Protein AF-G7I9X3-F1 (afdb_monomer_lite)

Structure (mmCIF, N/CA/C/O backbone):
data_AF-G7I9X3-F1
#
_entry.id   AF-G7I9X3-F1
#
loop_
_atom_site.group_PDB
_atom_site.id
_atom_site.type_symbol
_atom_site.label_atom_id
_atom_site.label_alt_id
_atom_site.label_comp_id
_atom_site.label_asym_id
_atom_site.label_entity_id
_atom_site.label_seq_id
_atom_site.pdbx_PDB_ins_code
_atom_site.Cartn_x
_atom_site.Cartn_y
_atom_site.Cartn_z
_atom_site.occupancy
_atom_site.B_iso_or_equiv
_atom_site.auth_seq_id
_atom_site.auth_comp_id
_atom_site.auth_asym_id
_atom_site.auth_atom_id
_atom_site.pdbx_PDB_model_num
ATOM 1 N N . MET A 1 1 ? -37.819 35.494 32.586 1.00 38.44 1 MET A N 1
ATOM 2 C CA . MET A 1 1 ? -37.750 34.117 33.119 1.00 38.44 1 MET A CA 1
ATOM 3 C C . MET A 1 1 ? -38.638 33.221 32.264 1.00 38.44 1 MET A C 1
ATOM 5 O O . MET A 1 1 ? -39.838 33.287 32.458 1.00 38.44 1 MET A O 1
ATOM 9 N N . ALA A 1 2 ? -38.077 32.504 31.278 1.00 37.94 2 ALA A N 1
ATOM 10 C CA . ALA A 1 2 ? -38.672 31.330 30.601 1.00 37.94 2 ALA A CA 1
ATOM 11 C C . ALA A 1 2 ? -37.838 30.959 29.353 1.00 37.94 2 ALA A C 1
ATOM 13 O O . ALA A 1 2 ? -38.223 31.275 28.230 1.00 37.94 2 ALA A O 1
ATOM 14 N N . ARG A 1 3 ? -36.657 30.352 29.545 1.00 30.72 3 ARG A N 1
ATOM 15 C CA . ARG A 1 3 ? -35.944 29.573 28.508 1.00 30.72 3 ARG A CA 1
ATOM 16 C C . ARG A 1 3 ? -34.744 28.839 29.122 1.00 30.72 3 ARG A C 1
ATOM 18 O O . ARG A 1 3 ? -33.614 29.143 28.789 1.00 30.72 3 ARG A O 1
ATOM 25 N N . ASN A 1 4 ? -34.974 27.956 30.094 1.00 36.84 4 ASN A N 1
ATOM 26 C CA . ASN A 1 4 ? -33.909 27.089 30.632 1.00 36.84 4 ASN A CA 1
ATOM 27 C C . ASN A 1 4 ? -34.433 25.759 31.214 1.00 36.84 4 ASN A C 1
ATOM 29 O O . ASN A 1 4 ? -33.789 25.149 32.056 1.00 36.84 4 ASN A O 1
ATOM 33 N N . GLU A 1 5 ? -35.579 25.276 30.734 1.00 39.88 5 GLU A N 1
ATOM 34 C CA . GLU A 1 5 ? -36.108 23.948 31.067 1.00 39.88 5 GLU A CA 1
ATOM 35 C C . GLU A 1 5 ? -36.276 23.160 29.767 1.00 39.88 5 GLU A C 1
ATOM 37 O O . GLU A 1 5 ? -37.321 23.258 29.139 1.00 39.88 5 GLU A O 1
ATOM 42 N N . LEU A 1 6 ? -35.212 22.487 29.303 1.00 41.34 6 LEU A N 1
ATOM 43 C CA . LEU A 1 6 ? -35.237 21.369 28.331 1.00 41.34 6 LEU A CA 1
ATOM 44 C C . LEU A 1 6 ? -33.823 20.776 28.093 1.00 41.34 6 LEU A C 1
ATOM 46 O O . LEU A 1 6 ? -33.492 20.342 26.994 1.00 41.34 6 LEU A O 1
ATOM 50 N N . LEU A 1 7 ? -32.958 20.729 29.114 1.00 46.31 7 LEU A N 1
ATOM 51 C CA . LEU A 1 7 ? -31.809 19.815 29.089 1.00 46.31 7 LEU A CA 1
ATOM 52 C C . LEU A 1 7 ? -32.304 18.472 29.631 1.00 46.31 7 LEU A C 1
ATOM 54 O O . LEU A 1 7 ? -32.357 18.256 30.841 1.00 46.31 7 LEU A O 1
ATOM 58 N N . GLY A 1 8 ? -32.775 17.612 28.724 1.00 50.50 8 GLY A N 1
ATOM 59 C CA . GLY A 1 8 ? -33.150 16.238 29.050 1.00 50.50 8 GLY A CA 1
ATOM 60 C C . GLY A 1 8 ? -31.989 15.512 29.732 1.00 50.50 8 GLY A C 1
ATOM 61 O O . GLY A 1 8 ? -30.826 15.756 29.411 1.00 50.50 8 GLY A O 1
ATOM 62 N N . LYS A 1 9 ? -32.302 14.643 30.700 1.00 56.16 9 LYS A N 1
ATOM 63 C CA . LYS A 1 9 ? -31.301 13.803 31.374 1.00 56.16 9 LYS A CA 1
ATOM 64 C C . LYS A 1 9 ? -30.442 13.068 30.328 1.00 56.16 9 LYS A C 1
ATOM 66 O O . LYS A 1 9 ? -31.007 12.612 29.328 1.00 56.16 9 LYS A O 1
ATOM 71 N N . PRO A 1 10 ? -29.120 12.926 30.548 1.00 66.31 10 PRO A N 1
ATOM 72 C CA . PRO A 1 10 ? -28.270 12.151 29.652 1.00 66.31 10 PRO A CA 1
ATOM 73 C C . PRO A 1 10 ? -28.850 10.743 29.507 1.00 66.31 10 PRO A C 1
ATOM 75 O O . PRO A 1 10 ? -29.119 10.062 30.498 1.00 66.31 10 PRO A O 1
ATOM 78 N N . THR A 1 11 ? -29.124 10.352 28.263 1.00 83.94 11 THR A N 1
ATOM 79 C CA . THR A 1 11 ? -29.666 9.030 27.946 1.00 83.94 11 THR A CA 1
ATOM 80 C C . THR A 1 11 ? -28.491 8.081 27.788 1.00 83.94 11 THR A C 1
ATOM 82 O O . THR A 1 11 ? -27.597 8.339 26.986 1.00 83.94 11 THR A O 1
ATOM 85 N N . TYR A 1 12 ? -28.464 7.006 28.564 1.00 85.06 12 TYR A N 1
ATOM 86 C CA . TYR A 1 12 ? -27.398 6.016 28.493 1.00 85.06 12 TYR A CA 1
ATOM 87 C C . TYR A 1 12 ? -27.897 4.765 27.769 1.00 85.06 12 TYR A C 1
ATOM 89 O O . TYR A 1 12 ? -29.013 4.305 28.010 1.00 85.06 12 TYR A O 1
ATOM 97 N N . ILE A 1 13 ? -27.087 4.252 26.847 1.00 87.62 13 ILE A N 1
ATOM 98 C CA . ILE A 1 13 ? -27.397 3.104 25.993 1.00 87.62 13 ILE A CA 1
ATOM 99 C C . ILE A 1 13 ? -26.287 2.060 26.181 1.00 87.62 13 ILE A C 1
ATOM 101 O O . ILE A 1 13 ? -25.114 2.416 26.307 1.00 87.62 13 ILE A O 1
ATOM 105 N N . SER A 1 14 ? -26.637 0.775 26.254 1.00 86.06 14 SER A N 1
ATOM 106 C CA . SER A 1 14 ? -25.653 -0.313 26.339 1.00 86.06 14 SER A CA 1
ATOM 107 C C . SER A 1 14 ? -25.051 -0.628 24.965 1.00 86.06 14 SER A C 1
ATOM 109 O O . SER A 1 14 ? -25.651 -0.335 23.928 1.00 86.06 14 SER A O 1
ATOM 111 N N . LEU A 1 15 ? -23.884 -1.278 24.931 1.00 84.81 15 LEU A N 1
ATOM 112 C CA . LEU A 1 15 ? -23.253 -1.683 23.668 1.00 84.81 15 LEU A CA 1
ATOM 113 C C . LEU A 1 15 ? -24.152 -2.623 22.841 1.00 84.81 15 LEU A C 1
ATOM 115 O O . LEU A 1 15 ? -24.242 -2.478 21.626 1.00 84.81 15 LEU A O 1
ATOM 119 N N . GLN A 1 16 ? -24.885 -3.529 23.495 1.00 85.06 16 GLN A N 1
ATOM 120 C CA . GLN A 1 16 ? -25.834 -4.433 22.827 1.00 85.06 16 GLN A CA 1
ATOM 121 C C . GLN A 1 16 ? -26.980 -3.686 22.136 1.00 85.06 16 GLN A C 1
ATOM 123 O O . GLN A 1 16 ? -27.476 -4.119 21.098 1.00 85.06 16 GLN A O 1
ATOM 128 N N . GLU A 1 17 ? -27.421 -2.568 22.711 1.00 86.19 17 GLU A N 1
ATOM 129 C CA . GLU A 1 17 ? -28.448 -1.734 22.094 1.00 86.19 17 GLU A CA 1
ATOM 130 C C . GLU A 1 17 ? -27.863 -0.902 20.945 1.00 86.19 17 GLU A C 1
ATOM 132 O O . GLU A 1 17 ? -28.502 -0.765 19.903 1.00 86.19 17 GLU A O 1
ATOM 137 N N . LEU A 1 18 ? -26.615 -0.431 21.070 1.00 87.06 18 LEU A N 1
ATOM 138 C CA . LEU A 1 18 ? -25.911 0.236 19.972 1.00 87.06 18 LEU A CA 1
ATOM 139 C C . LEU A 1 18 ? -25.741 -0.692 18.756 1.00 87.06 18 LEU A C 1
ATOM 141 O O . LEU A 1 18 ? -26.007 -0.260 17.636 1.00 87.06 18 LEU A O 1
ATOM 145 N N . GLN A 1 19 ? -25.403 -1.967 18.970 1.00 87.81 19 GLN A N 1
ATOM 146 C CA . GLN A 1 19 ? -25.228 -2.979 17.915 1.00 87.81 19 GLN A CA 1
ATOM 147 C C . GLN A 1 19 ? -26.480 -3.216 17.057 1.00 87.81 19 GLN A C 1
ATOM 149 O O . GLN A 1 19 ? -26.372 -3.650 15.912 1.00 87.81 19 GLN A O 1
ATOM 154 N N . LYS A 1 20 ? -27.681 -2.904 17.564 1.00 87.62 20 LYS A N 1
ATOM 155 C CA . LYS A 1 20 ? -28.925 -2.994 16.778 1.00 87.62 20 LYS A CA 1
ATOM 156 C C . LYS A 1 20 ? -29.033 -1.899 15.715 1.00 87.62 20 LYS A C 1
ATOM 158 O O . LYS A 1 20 ? -29.874 -1.988 14.820 1.00 87.62 20 LYS A O 1
ATOM 163 N N . HIS A 1 21 ? -28.217 -0.852 15.809 1.00 84.94 21 HIS A N 1
ATOM 164 C CA . HIS A 1 21 ? -28.217 0.260 14.872 1.00 84.94 21 HIS A CA 1
ATOM 165 C C . HIS A 1 21 ? -27.156 0.084 13.786 1.00 84.94 21 HIS A C 1
ATOM 167 O O . HIS A 1 21 ? -25.971 -0.040 14.059 1.00 84.94 21 HIS A O 1
ATOM 173 N N . ASN A 1 22 ? -27.570 0.214 12.527 1.00 84.25 22 ASN A N 1
ATOM 174 C CA . ASN A 1 22 ? -26.697 0.099 11.355 1.00 84.25 22 ASN A CA 1
ATOM 175 C C . ASN A 1 22 ? -26.159 1.445 10.826 1.00 84.25 22 ASN A C 1
ATOM 177 O O . ASN A 1 22 ? -25.561 1.485 9.753 1.00 84.25 22 ASN A O 1
ATOM 181 N N . LYS A 1 23 ? -26.399 2.556 11.539 1.00 85.25 23 LYS A N 1
ATOM 182 C CA . LYS A 1 23 ? -25.950 3.915 11.153 1.00 85.25 23 LYS A CA 1
ATOM 183 C C . LYS A 1 23 ? -25.557 4.811 12.333 1.00 85.25 23 LYS A C 1
ATOM 185 O O . LYS A 1 23 ? -25.449 6.030 12.186 1.00 85.25 23 LYS A O 1
ATOM 190 N N . ARG A 1 24 ? -25.383 4.223 13.517 1.00 90.88 24 ARG A N 1
ATOM 191 C CA . ARG A 1 24 ? -24.910 4.926 14.713 1.00 90.88 24 ARG A CA 1
ATOM 192 C C . ARG A 1 24 ? -23.555 4.377 15.107 1.00 90.88 24 ARG A C 1
ATOM 194 O O . ARG A 1 24 ? -23.338 3.179 14.988 1.00 90.88 24 ARG A O 1
ATOM 201 N N . VAL A 1 25 ? -22.676 5.247 15.573 1.00 92.25 25 VAL A N 1
ATOM 202 C CA . VAL A 1 25 ? -21.337 4.884 16.049 1.00 92.25 25 VAL A CA 1
ATOM 203 C C . VAL A 1 25 ? -21.076 5.578 17.377 1.00 92.25 25 VAL A C 1
ATOM 205 O O . VAL A 1 25 ? -21.605 6.669 17.612 1.00 92.25 25 VAL A O 1
ATOM 208 N N . ALA A 1 26 ? -20.288 4.952 18.245 1.00 91.75 26 ALA A N 1
ATOM 209 C CA . ALA A 1 26 ? -19.790 5.586 19.458 1.00 91.75 26 ALA A CA 1
ATOM 210 C C . ALA A 1 26 ? -18.346 6.064 19.255 1.00 91.75 26 ALA A C 1
ATOM 212 O O . ALA A 1 26 ? -17.548 5.346 18.667 1.00 91.75 26 ALA A O 1
ATOM 213 N N . ILE A 1 27 ? -18.041 7.288 19.688 1.00 91.12 27 ILE A N 1
ATOM 214 C CA . ILE A 1 27 ? -16.684 7.857 19.710 1.00 91.12 27 ILE A CA 1
ATOM 215 C C . ILE A 1 27 ? -16.516 8.549 21.062 1.00 91.12 27 ILE A C 1
ATOM 217 O O . ILE A 1 27 ? -17.358 9.372 21.438 1.00 91.12 27 ILE A O 1
ATOM 221 N N . ASP A 1 28 ? -15.468 8.208 21.801 1.00 88.25 28 ASP A N 1
ATOM 222 C CA . ASP A 1 28 ? -15.206 8.636 23.177 1.00 88.25 28 ASP A CA 1
ATOM 223 C C . ASP A 1 28 ? -16.430 8.422 24.086 1.00 88.25 28 ASP A C 1
ATOM 225 O O . ASP A 1 28 ? -16.834 9.294 24.863 1.00 88.25 28 ASP A O 1
ATOM 229 N N . GLY A 1 29 ? -17.114 7.284 23.906 1.00 87.69 29 GLY A N 1
ATOM 230 C CA . GLY A 1 29 ? -18.332 6.936 24.645 1.00 87.69 29 GLY A CA 1
ATOM 231 C C . GLY A 1 29 ? -19.570 7.791 24.323 1.00 87.69 29 GLY A C 1
ATOM 232 O O . GLY A 1 29 ? -20.619 7.604 24.941 1.00 87.69 29 GLY A O 1
ATOM 233 N N . LYS A 1 30 ? -19.503 8.717 23.359 1.00 91.44 30 LYS A N 1
ATOM 234 C CA . LYS A 1 30 ? -20.650 9.504 22.869 1.00 91.44 30 LYS A CA 1
ATOM 235 C C . LYS A 1 30 ? -21.233 8.870 21.615 1.00 91.44 30 LYS A C 1
ATOM 237 O O . LYS A 1 30 ? -20.484 8.468 20.734 1.00 91.44 30 LYS A O 1
ATOM 242 N N . ILE A 1 31 ? -22.560 8.834 21.495 1.00 92.38 31 ILE A N 1
ATOM 243 C CA . ILE A 1 31 ? -23.239 8.207 20.351 1.00 92.38 31 ILE A CA 1
ATOM 244 C C . ILE A 1 31 ? -23.609 9.252 19.296 1.00 92.38 31 ILE A C 1
ATOM 246 O O . ILE A 1 31 ? -24.320 10.227 19.577 1.00 92.38 31 ILE A O 1
ATOM 250 N N . TYR A 1 32 ? -23.190 8.997 18.058 1.00 92.75 32 TYR A N 1
ATOM 251 C CA . TYR A 1 32 ? -23.408 9.858 16.900 1.00 92.75 32 TYR A CA 1
ATOM 252 C C . TYR A 1 32 ? -24.260 9.163 15.834 1.00 92.75 32 TYR A C 1
ATOM 254 O O . TYR A 1 32 ? -24.067 7.983 15.540 1.00 92.75 32 TYR A O 1
ATOM 262 N N . ASP A 1 33 ? -25.191 9.905 15.232 1.00 92.25 33 ASP A N 1
ATOM 263 C CA . ASP A 1 33 ? -25.971 9.462 14.072 1.00 92.25 33 ASP A CA 1
ATOM 264 C C . ASP A 1 33 ? -25.362 10.030 12.786 1.00 92.25 33 ASP A C 1
ATOM 266 O O . ASP A 1 33 ? -25.472 11.221 12.480 1.00 92.25 33 ASP A O 1
ATOM 270 N N . VAL A 1 34 ? -24.724 9.151 12.013 1.00 90.12 34 VAL A N 1
ATOM 271 C CA . VAL A 1 34 ? -24.021 9.509 10.774 1.00 90.12 34 VAL A CA 1
ATOM 272 C C . VAL A 1 34 ? -24.873 9.276 9.523 1.00 90.12 34 VAL A C 1
ATOM 274 O O . VAL A 1 34 ? -24.393 9.483 8.409 1.00 90.12 34 VAL A O 1
ATOM 277 N N . SER A 1 35 ? -26.160 8.927 9.663 1.00 87.19 35 SER A N 1
ATOM 278 C CA . SER A 1 35 ? -27.040 8.534 8.548 1.00 87.19 35 SER A CA 1
ATOM 279 C C . SER A 1 35 ? -27.105 9.558 7.413 1.00 87.19 35 SER A C 1
ATOM 281 O O . SER A 1 35 ? -27.123 9.194 6.238 1.00 87.19 35 SER A O 1
ATOM 283 N N . LYS A 1 36 ? -27.153 10.853 7.750 1.00 86.62 36 LYS A N 1
ATOM 284 C CA . LYS A 1 36 ? -27.218 11.948 6.764 1.00 86.62 36 LYS A CA 1
ATOM 285 C C . LYS A 1 36 ? -25.846 12.291 6.176 1.00 86.62 36 LYS A C 1
ATOM 287 O O . LYS A 1 36 ? -25.761 12.823 5.067 1.00 86.62 36 LYS A O 1
ATOM 292 N N . TRP A 1 37 ? -24.780 12.001 6.920 1.00 87.50 37 TRP A N 1
ATOM 293 C CA . TRP A 1 37 ? -23.407 12.321 6.542 1.00 87.50 37 TRP A CA 1
ATOM 294 C C . TRP A 1 37 ? -22.739 11.216 5.726 1.00 87.50 37 TRP A C 1
ATOM 296 O O . TRP A 1 37 ? -21.843 11.520 4.949 1.00 87.50 37 TRP A O 1
ATOM 306 N N . ALA A 1 38 ? -23.205 9.969 5.821 1.00 84.94 38 ALA A N 1
ATOM 307 C CA . ALA A 1 38 ? -22.534 8.820 5.217 1.00 84.94 38 ALA A CA 1
ATOM 308 C C . ALA A 1 38 ? -22.288 8.966 3.700 1.00 84.94 38 ALA A C 1
ATOM 310 O O . ALA A 1 38 ? -21.194 8.691 3.216 1.00 84.94 38 ALA A O 1
ATOM 311 N N . ASN A 1 39 ? -23.246 9.546 2.970 1.00 81.62 39 ASN A N 1
ATOM 312 C CA . ASN A 1 39 ? -23.132 9.832 1.531 1.00 81.62 39 ASN A CA 1
ATOM 313 C C . ASN A 1 39 ? -22.202 11.006 1.166 1.00 81.62 39 ASN A C 1
ATOM 315 O O . ASN A 1 39 ? -21.929 11.240 -0.011 1.00 81.62 39 ASN A O 1
ATOM 319 N N . HIS A 1 40 ? -21.772 11.782 2.157 1.00 82.56 40 HIS A N 1
ATOM 320 C CA . HIS A 1 40 ? -20.926 12.968 2.010 1.00 82.56 40 HIS A CA 1
ATOM 321 C C . HIS A 1 40 ? -19.571 12.804 2.710 1.00 82.56 40 HIS A C 1
ATOM 323 O O . HIS A 1 40 ? -18.733 13.705 2.642 1.00 82.56 40 HIS A O 1
ATOM 329 N N . HIS A 1 41 ? -19.357 11.674 3.386 1.00 85.00 41 HIS A N 1
ATOM 330 C CA . HIS A 1 41 ? -18.120 11.381 4.082 1.00 85.00 41 HIS A CA 1
ATOM 331 C C . HIS A 1 41 ? -16.966 11.251 3.068 1.00 85.00 41 HIS A C 1
ATOM 333 O O . HIS A 1 41 ? -17.096 10.482 2.113 1.00 85.00 41 HIS A O 1
ATOM 339 N N . PRO A 1 42 ? -15.833 11.961 3.249 1.00 77.75 42 PRO A N 1
ATOM 340 C CA . PRO A 1 42 ? -14.721 11.934 2.292 1.00 77.75 42 PRO A CA 1
ATOM 341 C C . PRO A 1 42 ? -14.136 10.537 2.044 1.00 77.75 42 PRO A C 1
ATOM 343 O O . PRO A 1 42 ? -13.743 10.232 0.926 1.00 77.75 42 PRO A O 1
ATOM 346 N N . GLY A 1 43 ? -14.127 9.670 3.062 1.00 74.69 43 GLY A N 1
ATOM 347 C CA . GLY A 1 43 ? -13.704 8.266 2.945 1.00 74.69 43 GLY A CA 1
ATOM 348 C C . GLY A 1 43 ? -14.764 7.317 2.362 1.00 74.69 43 GLY A C 1
ATOM 349 O O . GLY A 1 43 ? -14.542 6.111 2.314 1.00 74.69 43 GLY A O 1
ATOM 350 N N . GLY A 1 44 ? -15.923 7.837 1.945 1.00 79.75 44 GLY A N 1
ATOM 351 C CA . GLY A 1 44 ? -17.061 7.057 1.461 1.00 79.75 44 GLY A CA 1
ATOM 352 C C . GLY A 1 44 ? -17.974 6.522 2.569 1.00 79.75 44 GLY A C 1
ATOM 353 O O . GLY A 1 44 ? -17.730 6.723 3.757 1.00 79.75 44 GLY A O 1
ATOM 354 N N . GLU A 1 45 ? -19.046 5.843 2.151 1.00 84.81 45 GLU A N 1
ATOM 355 C CA . GLU A 1 45 ? -20.078 5.288 3.043 1.00 84.81 45 GLU A CA 1
ATOM 356 C C . GLU A 1 45 ? -19.615 4.004 3.751 1.00 84.81 45 GLU A C 1
ATOM 358 O O . GLU A 1 45 ? -19.989 3.746 4.894 1.00 84.81 45 GLU A O 1
ATOM 363 N N . PHE A 1 46 ? -18.771 3.213 3.076 1.00 86.44 46 PHE A N 1
ATOM 364 C CA . PHE A 1 46 ? -18.357 1.884 3.526 1.00 86.44 46 PHE A CA 1
ATOM 365 C C . PHE A 1 46 ? -17.742 1.886 4.934 1.00 86.44 46 PHE A C 1
ATOM 367 O O . PHE A 1 46 ? -18.200 1.087 5.747 1.00 86.44 46 PHE A O 1
ATOM 374 N N . PRO A 1 47 ? -16.810 2.794 5.299 1.00 85.44 47 PRO A N 1
ATOM 375 C CA . PRO A 1 47 ? -16.237 2.772 6.642 1.00 85.44 47 PRO A CA 1
ATOM 376 C C . PRO A 1 47 ? -17.239 2.994 7.771 1.00 85.44 47 PRO A C 1
ATOM 378 O O . PRO A 1 47 ? -17.121 2.400 8.839 1.00 85.44 47 PRO A O 1
ATOM 381 N N . LEU A 1 48 ? -18.261 3.809 7.513 1.00 86.88 48 LEU A N 1
ATOM 382 C CA . LEU A 1 48 ? -19.290 4.129 8.495 1.00 86.88 48 LEU A CA 1
ATOM 383 C C . LEU A 1 48 ? -20.293 2.989 8.666 1.00 86.88 48 LEU A C 1
ATOM 385 O O . LEU A 1 48 ? -20.760 2.762 9.776 1.00 86.88 48 LEU A O 1
ATOM 389 N N . ILE A 1 49 ? -20.623 2.277 7.584 1.00 86.12 49 ILE A N 1
ATOM 390 C CA . ILE A 1 49 ? -21.527 1.121 7.638 1.00 86.12 49 ILE A CA 1
ATOM 391 C C . ILE A 1 49 ? -20.819 -0.084 8.258 1.00 86.12 49 ILE A C 1
ATOM 393 O O . ILE A 1 49 ? -21.391 -0.755 9.113 1.00 86.12 49 ILE A O 1
ATOM 397 N N . SER A 1 50 ? -19.576 -0.353 7.854 1.00 87.81 50 SER A N 1
ATOM 398 C CA . SER A 1 50 ? -18.832 -1.540 8.287 1.00 87.81 50 SER A CA 1
ATOM 399 C C . SER A 1 50 ? -18.534 -1.545 9.786 1.00 87.81 50 SER A C 1
ATOM 401 O O . SER A 1 50 ? -18.480 -2.619 10.375 1.00 87.81 50 SER A O 1
ATOM 403 N N . LEU A 1 51 ? -18.409 -0.377 10.424 1.00 89.44 51 LEU A N 1
ATOM 404 C CA . LEU A 1 51 ? -18.258 -0.251 11.880 1.00 89.44 51 LEU A CA 1
ATOM 405 C C . LEU A 1 51 ? -19.515 0.287 12.586 1.00 89.44 51 LEU A C 1
ATOM 407 O O . LEU A 1 51 ? -19.462 0.673 13.755 1.00 89.44 51 LEU A O 1
ATOM 411 N N . ALA A 1 52 ? -20.658 0.333 11.899 1.00 90.44 52 ALA A N 1
ATOM 412 C CA . ALA A 1 52 ? -21.892 0.769 12.531 1.00 90.44 52 ALA A CA 1
ATOM 413 C C . ALA A 1 52 ? -22.269 -0.147 13.703 1.00 90.44 52 ALA A C 1
ATOM 415 O O . ALA A 1 52 ? -22.100 -1.365 13.648 1.00 90.44 52 ALA A O 1
ATOM 416 N N . GLY A 1 53 ? -22.797 0.462 14.760 1.00 89.38 53 GLY A N 1
ATOM 417 C CA . GLY A 1 53 ? -23.194 -0.221 15.982 1.00 89.38 53 GLY A CA 1
ATOM 418 C C . GLY A 1 53 ? -22.043 -0.488 16.955 1.00 89.38 53 GLY A C 1
ATOM 419 O O . GLY A 1 53 ? -22.244 -1.203 17.934 1.00 89.38 53 GLY A O 1
ATOM 420 N N . GLN A 1 54 ? -20.856 0.077 16.708 1.00 91.25 54 GLN A N 1
ATOM 421 C CA . GLN A 1 54 ? -19.646 -0.166 17.498 1.00 91.25 54 GLN A CA 1
ATOM 422 C C . GLN A 1 54 ? -19.051 1.125 18.088 1.00 91.25 54 GLN A C 1
ATOM 424 O O . GLN A 1 54 ? -19.429 2.240 17.711 1.00 91.25 54 GLN A O 1
ATOM 429 N N . GLU A 1 55 ? -18.122 0.958 19.031 1.00 89.88 55 GLU A N 1
ATOM 430 C CA . GLU A 1 55 ? -17.272 2.014 19.599 1.00 89.88 55 GLU A CA 1
ATOM 431 C C . GLU A 1 55 ? -16.016 2.143 18.733 1.00 89.88 55 GLU A C 1
ATOM 433 O O . GLU A 1 55 ? -15.216 1.220 18.693 1.00 89.88 55 GLU A O 1
ATOM 438 N N . VAL A 1 56 ? -15.877 3.223 17.969 1.00 90.75 56 VAL A N 1
ATOM 439 C CA . VAL A 1 56 ? -14.912 3.336 16.862 1.00 90.75 56 VAL A CA 1
ATOM 440 C C . VAL A 1 56 ? -13.832 4.383 17.119 1.00 90.75 56 VAL A C 1
ATOM 442 O O . VAL A 1 56 ? -13.280 4.934 16.167 1.00 90.75 56 VAL A O 1
ATOM 445 N N . THR A 1 57 ? -13.535 4.685 18.384 1.00 89.38 57 THR A N 1
ATOM 446 C CA . THR A 1 57 ? -12.603 5.764 18.748 1.00 89.38 57 THR A CA 1
ATOM 447 C C . THR A 1 57 ? -11.232 5.593 18.105 1.00 89.38 57 THR A C 1
ATOM 449 O O . THR A 1 57 ? -10.707 6.544 17.534 1.00 89.38 57 THR A O 1
ATOM 452 N N . GLU A 1 58 ? -10.679 4.379 18.106 1.00 86.62 58 GLU A N 1
ATOM 453 C CA . GLU A 1 58 ? -9.362 4.109 17.513 1.00 86.62 58 GLU A CA 1
ATOM 454 C C . GLU A 1 58 ? -9.329 4.389 16.012 1.00 86.62 58 GLU A C 1
ATOM 456 O O . GLU A 1 58 ? -8.487 5.145 15.532 1.00 86.62 58 GLU A O 1
ATOM 461 N N . ALA A 1 59 ? -10.293 3.835 15.273 1.00 88.44 59 ALA A N 1
ATOM 462 C CA . ALA A 1 59 ? -10.416 4.087 13.846 1.00 88.44 59 ALA A CA 1
ATOM 463 C C . ALA A 1 59 ? -10.660 5.584 13.580 1.00 88.44 59 ALA A C 1
ATOM 465 O O . ALA A 1 59 ? -10.120 6.151 12.632 1.00 88.44 59 ALA A O 1
ATOM 466 N N . PHE A 1 60 ? -11.437 6.270 14.424 1.00 90.06 60 PHE A N 1
ATOM 467 C CA . PHE A 1 60 ? -11.636 7.708 14.284 1.00 90.06 60 PHE A CA 1
ATOM 468 C C . PHE A 1 60 ? -10.315 8.478 14.419 1.00 90.06 60 PHE A C 1
ATOM 470 O O . PHE A 1 60 ? -10.004 9.266 13.525 1.00 90.06 60 PHE A O 1
ATOM 477 N N . LEU A 1 61 ? -9.531 8.206 15.468 1.00 87.19 61 LEU A N 1
ATOM 478 C CA . LEU A 1 61 ? -8.222 8.821 15.714 1.00 87.19 61 LEU A CA 1
ATOM 479 C C . LEU A 1 61 ? -7.219 8.534 14.589 1.00 87.19 61 LEU A C 1
ATOM 481 O O . LEU A 1 61 ? -6.508 9.439 14.160 1.00 87.19 61 LEU A O 1
ATOM 485 N N . ALA A 1 62 ? -7.197 7.305 14.069 1.00 84.50 62 ALA A N 1
ATOM 486 C CA . ALA A 1 62 ? -6.270 6.903 13.015 1.00 84.50 62 ALA A CA 1
ATOM 487 C C . ALA A 1 62 ? -6.513 7.634 11.682 1.00 84.50 62 ALA A C 1
ATOM 489 O O . ALA A 1 62 ? -5.562 7.995 10.989 1.00 84.50 62 ALA A O 1
ATOM 490 N N . PHE A 1 63 ? -7.781 7.858 11.318 1.00 85.06 63 PHE A N 1
ATOM 491 C CA . PHE A 1 63 ? -8.152 8.417 10.012 1.00 85.06 63 PHE A CA 1
ATOM 492 C C . PHE A 1 63 ? -8.421 9.927 10.015 1.00 85.06 63 PHE A C 1
ATOM 494 O O . PHE A 1 63 ? -8.474 10.529 8.938 1.00 85.06 63 PHE A O 1
ATOM 501 N N . HIS A 1 64 ? -8.644 10.555 11.175 1.00 87.31 64 HIS A N 1
ATOM 502 C CA . HIS A 1 64 ? -9.120 11.937 11.232 1.00 87.31 64 HIS A CA 1
ATOM 503 C C . HIS A 1 64 ? -8.151 12.884 11.944 1.00 87.31 64 HIS A C 1
ATOM 505 O O . HIS A 1 64 ? -7.659 12.582 13.027 1.00 87.31 64 HIS A O 1
ATOM 511 N N . PRO A 1 65 ? -7.941 14.100 11.402 1.00 82.44 65 PRO A N 1
ATOM 512 C CA . PRO A 1 65 ? -7.212 15.132 12.122 1.00 82.44 65 PRO A CA 1
ATOM 513 C C . PRO A 1 65 ? -8.022 15.627 13.336 1.00 82.44 65 PRO A C 1
ATOM 515 O O . PRO A 1 65 ? -9.258 15.601 13.299 1.00 82.44 65 PRO A O 1
ATOM 518 N N . PRO A 1 66 ? -7.372 16.227 14.354 1.00 81.94 66 PRO A N 1
ATOM 519 C CA . PRO A 1 66 ? -8.057 16.758 15.539 1.00 81.94 66 PRO A CA 1
ATOM 520 C C . PRO A 1 66 ? -9.178 17.762 15.221 1.00 81.94 66 PRO A C 1
ATOM 522 O O . PRO A 1 66 ? -10.171 17.867 15.936 1.00 81.94 66 PRO A O 1
ATOM 525 N N . THR A 1 67 ? -9.076 18.482 14.101 1.00 83.88 67 THR A N 1
ATOM 526 C CA . THR A 1 67 ? -10.105 19.429 13.644 1.00 83.88 67 THR A CA 1
ATOM 527 C C . THR A 1 67 ? -11.439 18.763 13.289 1.00 83.88 67 THR A C 1
ATOM 529 O O . THR A 1 67 ? -12.469 19.445 13.280 1.00 83.88 67 THR A O 1
ATOM 532 N N . ALA A 1 68 ? -11.461 17.450 13.036 1.00 87.69 68 ALA A N 1
ATOM 533 C CA . ALA A 1 68 ? -12.678 16.693 12.755 1.00 87.69 68 ALA A CA 1
ATOM 534 C C . ALA A 1 68 ? -13.628 16.634 13.964 1.00 87.69 68 ALA A C 1
ATOM 536 O O . ALA A 1 68 ? -14.848 16.660 13.771 1.00 87.69 68 ALA A O 1
ATOM 537 N N . TYR A 1 69 ? -13.100 16.672 15.195 1.00 89.19 69 TYR A N 1
ATOM 538 C CA . TYR A 1 69 ? -13.898 16.710 16.427 1.00 89.19 69 TYR A CA 1
ATOM 539 C C . TYR A 1 69 ? -14.877 17.889 16.464 1.00 89.19 69 TYR A C 1
ATOM 541 O O . TYR A 1 69 ? -16.003 17.754 16.945 1.00 89.19 69 TYR A O 1
ATOM 549 N N . ASN A 1 70 ? -14.513 19.025 15.862 1.00 89.25 70 ASN A N 1
ATOM 550 C CA . ASN A 1 70 ? -15.382 20.203 15.796 1.00 89.25 70 ASN A CA 1
ATOM 551 C C . ASN A 1 70 ? -16.695 19.931 15.044 1.00 89.25 70 ASN A C 1
ATOM 553 O O . ASN A 1 70 ? -17.705 20.587 15.302 1.00 89.25 70 ASN A O 1
ATOM 557 N N . ARG A 1 71 ? -16.698 18.964 14.116 1.00 87.00 71 ARG A N 1
ATOM 558 C CA . ARG A 1 71 ? -17.881 18.590 13.328 1.00 87.00 71 ARG A CA 1
ATOM 559 C C . ARG A 1 71 ? -18.699 17.477 13.985 1.00 87.00 71 ARG A C 1
ATOM 561 O O . ARG A 1 71 ? -19.874 17.342 13.661 1.00 87.00 71 ARG A O 1
ATOM 568 N N . LEU A 1 72 ? -18.135 16.717 14.927 1.00 89.06 72 LEU A N 1
ATOM 569 C CA . LEU A 1 72 ? -18.846 15.619 15.596 1.00 89.06 72 LEU A CA 1
ATOM 570 C C . LEU A 1 72 ? -20.075 16.104 16.368 1.00 89.06 72 LEU A C 1
ATOM 572 O O . LEU A 1 72 ? -21.120 15.457 16.335 1.00 89.06 72 LEU A O 1
ATOM 576 N N . ASN A 1 73 ? -19.995 17.290 16.977 1.00 86.69 73 ASN A N 1
ATOM 577 C CA . ASN A 1 73 ? -21.099 17.866 17.749 1.00 86.69 73 ASN A CA 1
ATOM 578 C C . ASN A 1 73 ? -22.403 17.995 16.942 1.00 86.69 73 ASN A C 1
ATOM 580 O O . ASN A 1 73 ? -23.479 17.899 17.525 1.00 86.69 73 ASN A O 1
ATOM 584 N N . THR A 1 74 ? -22.346 18.159 15.612 1.00 88.50 74 THR A N 1
ATOM 585 C CA . THR A 1 74 ? -23.569 18.247 14.790 1.00 88.50 74 THR A CA 1
ATOM 586 C C . THR A 1 74 ? -24.303 16.918 14.622 1.00 88.50 74 THR A C 1
ATOM 588 O O . THR A 1 74 ? -25.468 16.915 14.233 1.00 88.50 74 THR A O 1
ATOM 591 N N . PHE A 1 75 ? -23.634 15.799 14.905 1.00 90.94 75 PHE A N 1
ATOM 592 C CA . PHE A 1 75 ? -24.175 14.443 14.770 1.00 90.94 75 PHE A CA 1
ATOM 593 C C . PHE A 1 75 ? -24.510 13.802 16.117 1.00 90.94 75 PHE A C 1
ATOM 595 O O . PHE A 1 75 ? -24.972 12.662 16.160 1.00 90.94 75 PHE A O 1
ATOM 602 N N . PHE A 1 76 ? -24.252 14.505 17.220 1.00 91.00 76 PHE A N 1
ATOM 603 C CA . PHE A 1 76 ? -24.435 13.965 18.555 1.00 91.00 76 PHE A CA 1
ATOM 604 C C . PHE A 1 76 ? -25.919 13.746 18.862 1.00 91.00 76 PHE A C 1
ATOM 606 O O . PHE A 1 76 ? -26.749 14.637 18.688 1.00 91.00 76 PHE A O 1
ATOM 613 N N . THR A 1 77 ? -26.252 12.551 19.342 1.00 88.00 77 THR A N 1
ATOM 614 C CA . THR A 1 77 ? -27.642 12.149 19.613 1.00 88.00 77 THR A CA 1
ATOM 615 C C . THR A 1 77 ? -28.143 12.562 20.999 1.00 88.00 77 THR A C 1
ATOM 617 O O . THR A 1 77 ? -29.316 12.362 21.303 1.00 88.00 77 THR A O 1
ATOM 620 N N . GLY A 1 78 ? -27.272 13.101 21.861 1.00 86.56 78 GLY A N 1
ATOM 621 C CA . GLY A 1 78 ? -27.581 13.316 23.280 1.00 86.56 78 GLY A CA 1
ATOM 622 C C . GLY A 1 78 ? -27.424 12.062 24.147 1.00 86.56 78 GLY A C 1
ATOM 623 O O . GLY A 1 78 ? -27.732 12.113 25.338 1.00 86.56 78 GLY A O 1
ATOM 624 N N . SER A 1 79 ? -26.963 10.947 23.563 1.00 89.62 79 SER A N 1
ATOM 625 C CA . SER A 1 79 ? -26.824 9.658 24.246 1.00 89.62 79 SER A CA 1
ATOM 626 C C . SER A 1 79 ? -25.363 9.253 24.463 1.00 89.62 79 SER A C 1
ATOM 628 O O . SER A 1 79 ? -24.499 9.540 23.631 1.00 89.62 79 SER A O 1
ATOM 630 N N . TYR A 1 80 ? -25.108 8.554 25.566 1.00 90.12 80 TYR A N 1
ATOM 631 C CA . TYR A 1 80 ? -23.792 8.069 25.986 1.00 90.12 80 TYR A CA 1
ATOM 632 C C . TYR A 1 80 ? -23.795 6.548 26.143 1.00 90.12 80 TYR A C 1
ATOM 634 O O . TYR A 1 80 ? -24.836 5.945 26.404 1.00 90.12 80 TYR A O 1
ATOM 642 N N . LEU A 1 81 ? -22.631 5.924 25.999 1.00 88.38 81 LEU A N 1
ATOM 643 C CA . LEU A 1 81 ? -22.448 4.498 26.239 1.00 88.38 81 LEU A CA 1
ATOM 644 C C . LEU A 1 81 ? -22.354 4.226 27.754 1.00 88.38 81 LEU A C 1
ATOM 646 O O . LEU A 1 81 ? -21.631 4.936 28.450 1.00 88.38 81 LEU A O 1
ATOM 650 N N . CYS A 1 82 ? -23.072 3.220 28.266 1.00 80.50 82 CYS A N 1
ATOM 651 C CA . CYS A 1 82 ? -23.012 2.837 29.691 1.00 80.50 82 CYS A CA 1
ATOM 652 C C . CYS A 1 82 ? -21.686 2.153 30.060 1.00 80.50 82 CYS A C 1
ATOM 654 O O . CYS A 1 82 ? -21.121 2.429 31.112 1.00 80.50 82 CYS A O 1
ATOM 656 N N . ASP A 1 83 ? -21.204 1.271 29.178 1.00 67.56 83 ASP A N 1
ATOM 657 C CA . ASP A 1 83 ? -20.202 0.246 29.491 1.00 67.56 83 ASP A CA 1
ATOM 658 C C . ASP A 1 83 ? -18.991 0.351 28.551 1.00 67.56 83 ASP A C 1
ATOM 660 O O . ASP A 1 83 ? -18.756 -0.523 27.716 1.00 67.56 83 ASP A O 1
ATOM 664 N N . CYS A 1 84 ? -18.227 1.442 28.634 1.00 63.22 84 CYS A N 1
ATOM 665 C CA . CYS A 1 84 ? -16.998 1.572 27.846 1.00 63.22 84 CYS A CA 1
ATOM 666 C C . CYS A 1 84 ? -15.807 0.985 28.618 1.00 63.22 84 CYS A C 1
ATOM 668 O O . CYS A 1 84 ? -15.036 1.711 29.245 1.00 63.22 84 CYS A O 1
ATOM 670 N N . ALA A 1 85 ? -15.675 -0.343 28.621 1.00 65.62 85 ALA A N 1
ATOM 671 C CA . ALA A 1 85 ? -14.430 -0.981 29.035 1.00 65.62 85 ALA A CA 1
ATOM 672 C C . ALA A 1 85 ? -13.427 -0.870 27.875 1.00 65.62 85 ALA A C 1
ATOM 674 O O . ALA A 1 85 ? -13.515 -1.605 26.892 1.00 65.62 85 ALA A O 1
ATOM 675 N N . VAL A 1 86 ? -12.514 0.096 27.970 1.00 71.25 86 VAL A N 1
ATOM 676 C CA . VAL A 1 86 ? -11.405 0.260 27.019 1.00 71.25 86 VAL A CA 1
ATOM 677 C C . VAL A 1 86 ? -10.368 -0.823 27.312 1.00 71.25 86 VAL A C 1
ATOM 679 O O . VAL A 1 86 ? -9.955 -0.963 28.467 1.00 71.25 86 VAL A O 1
ATOM 682 N N . SER A 1 87 ? -9.972 -1.589 26.290 1.00 79.19 87 SER A N 1
ATOM 683 C CA . SER A 1 87 ? -8.940 -2.622 26.437 1.00 79.19 87 SER A CA 1
ATOM 684 C C . SER A 1 87 ? -7.593 -1.993 26.817 1.00 79.19 87 SER A C 1
ATOM 686 O O . SER A 1 87 ? -7.366 -0.804 26.574 1.00 79.19 87 SER A O 1
ATOM 688 N N . ASP A 1 88 ? -6.692 -2.769 27.418 1.00 83.06 88 ASP A N 1
ATOM 689 C CA . ASP A 1 88 ? -5.362 -2.254 27.765 1.00 83.06 88 ASP A CA 1
ATOM 690 C C . ASP A 1 88 ? -4.574 -1.866 26.500 1.00 83.06 88 ASP A C 1
ATOM 692 O O . ASP A 1 88 ? -3.986 -0.789 26.459 1.00 83.06 88 ASP A O 1
ATOM 696 N N . VAL A 1 89 ? -4.698 -2.637 25.412 1.00 80.88 89 VAL A N 1
ATOM 697 C CA . VAL A 1 89 ? -4.068 -2.321 24.115 1.00 80.88 89 VAL A CA 1
ATOM 698 C C . VAL A 1 89 ? -4.616 -1.025 23.516 1.00 80.88 89 VAL A C 1
ATOM 700 O O . VAL A 1 89 ? -3.856 -0.189 23.028 1.00 80.88 89 VAL A O 1
ATOM 703 N N . SER A 1 90 ? -5.930 -0.817 23.596 1.00 81.69 90 SER A N 1
ATOM 704 C CA . SER A 1 90 ? -6.576 0.424 23.161 1.00 81.69 90 SER A CA 1
ATOM 705 C C . SER A 1 90 ? -6.052 1.637 23.929 1.00 81.69 90 SER A C 1
ATOM 707 O O . SER A 1 90 ? -5.853 2.710 23.356 1.00 81.69 90 SER A O 1
ATOM 709 N N . ARG A 1 91 ? -5.817 1.473 25.236 1.00 83.69 91 ARG A N 1
ATOM 710 C CA . ARG A 1 91 ? -5.253 2.521 26.092 1.00 83.69 91 ARG A CA 1
ATOM 711 C C . ARG A 1 91 ? -3.802 2.815 25.724 1.00 83.69 91 ARG A C 1
ATOM 713 O O . ARG A 1 91 ? -3.451 3.983 25.587 1.00 83.69 91 ARG A O 1
ATOM 720 N N . ASP A 1 92 ? -2.995 1.783 25.508 1.00 85.62 92 ASP A N 1
ATOM 721 C CA . ASP A 1 92 ? -1.599 1.928 25.091 1.00 85.62 92 ASP A CA 1
ATOM 722 C C . ASP A 1 92 ? -1.488 2.619 23.728 1.00 85.62 92 ASP A C 1
ATOM 724 O O . ASP A 1 92 ? -0.672 3.524 23.558 1.00 85.62 92 ASP A O 1
ATOM 728 N N . TYR A 1 93 ? -2.367 2.280 22.780 1.00 83.25 93 TYR A N 1
ATOM 729 C CA . TYR A 1 93 ? -2.451 2.968 21.493 1.00 83.25 93 TYR A CA 1
ATOM 730 C C . TYR A 1 93 ? -2.777 4.461 21.652 1.00 83.25 93 TYR A C 1
ATOM 732 O O . TYR A 1 93 ? -2.118 5.307 21.045 1.00 83.25 93 TYR A O 1
ATOM 740 N N . GLN A 1 94 ? -3.766 4.807 22.483 1.00 84.00 94 GLN A N 1
ATOM 741 C CA . GLN A 1 94 ? -4.135 6.205 22.740 1.00 84.00 94 GLN A CA 1
ATOM 742 C C . GLN A 1 94 ? -3.011 6.987 23.435 1.00 84.00 94 GLN A C 1
ATOM 744 O O . GLN A 1 94 ? -2.770 8.149 23.090 1.00 84.00 94 GLN A O 1
ATOM 749 N N . ASN A 1 95 ? -2.295 6.355 24.370 1.00 86.62 95 ASN A N 1
ATOM 750 C CA . ASN A 1 95 ?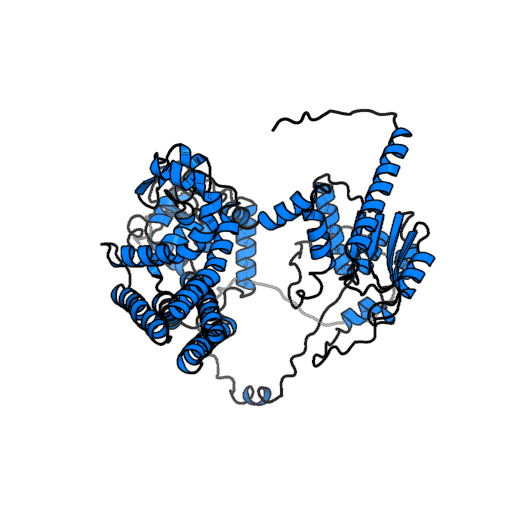 -1.125 6.939 25.025 1.00 86.62 95 ASN A CA 1
ATOM 751 C C . ASN A 1 95 ? -0.009 7.198 24.007 1.00 86.62 95 ASN A C 1
ATOM 753 O O . ASN A 1 95 ? 0.459 8.328 23.893 1.00 86.62 95 ASN A O 1
ATOM 757 N N . LEU A 1 96 ? 0.335 6.198 23.187 1.00 84.44 96 LEU A N 1
ATOM 758 C CA . LEU A 1 96 ? 1.340 6.325 22.131 1.00 84.44 96 LEU A CA 1
ATOM 759 C C . LEU A 1 96 ? 0.974 7.428 21.130 1.00 84.44 96 LEU A C 1
ATOM 761 O O . LEU A 1 96 ? 1.817 8.240 20.752 1.00 84.44 96 LEU A O 1
ATOM 765 N N . PHE A 1 97 ? -0.287 7.488 20.701 1.00 83.06 97 PHE A N 1
ATOM 766 C CA . PHE A 1 97 ? -0.763 8.538 19.805 1.00 83.06 97 PHE A CA 1
ATOM 767 C C . PHE A 1 97 ? -0.610 9.932 20.433 1.00 83.06 97 PHE A C 1
ATOM 769 O O . PHE A 1 97 ? -0.190 10.877 19.757 1.00 83.06 97 PHE A O 1
ATOM 776 N N . SER A 1 98 ? -0.911 10.057 21.727 1.00 85.62 98 SER A N 1
ATOM 777 C CA . SER A 1 98 ? -0.759 11.307 22.479 1.00 85.62 98 SER A CA 1
ATOM 778 C C . SER A 1 98 ? 0.712 11.715 22.583 1.00 85.62 98 SER A C 1
ATOM 780 O O . SER A 1 98 ? 1.048 12.839 22.219 1.00 85.62 98 SER A O 1
ATOM 782 N N . GLU A 1 99 ? 1.606 10.793 22.945 1.00 86.56 99 GLU A N 1
ATOM 783 C CA . GLU A 1 99 ? 3.053 11.036 23.010 1.00 86.56 99 GLU A CA 1
ATOM 784 C C . GLU A 1 99 ? 3.632 11.459 21.652 1.00 86.56 99 GLU A C 1
ATOM 786 O O . GLU A 1 99 ? 4.367 12.444 21.556 1.00 86.56 99 GLU A O 1
ATOM 791 N N . LEU A 1 100 ? 3.272 10.763 20.567 1.00 84.31 100 LEU A N 1
ATOM 792 C CA . LEU A 1 100 ? 3.703 11.118 19.210 1.00 84.31 100 LEU A CA 1
ATOM 793 C C . LEU A 1 100 ? 3.199 12.505 18.790 1.00 84.31 100 LEU A C 1
ATOM 795 O O . LEU A 1 100 ? 3.903 13.239 18.086 1.00 84.31 100 LEU A O 1
ATOM 799 N N . THR A 1 101 ? 1.998 12.873 19.239 1.00 83.50 101 THR A N 1
ATOM 800 C CA . THR A 1 101 ? 1.425 14.203 19.018 1.00 83.50 101 THR A CA 1
ATOM 801 C C . THR A 1 101 ? 2.184 15.272 19.789 1.00 83.50 101 THR A C 1
ATOM 803 O O . THR A 1 101 ? 2.577 16.272 19.190 1.00 83.50 101 THR A O 1
ATOM 806 N N . GLU A 1 102 ? 2.456 15.054 21.074 1.00 86.69 102 GLU A N 1
ATOM 807 C CA . GLU A 1 102 ? 3.212 15.985 21.921 1.00 86.69 102 GLU A CA 1
ATOM 808 C C . GLU A 1 102 ? 4.653 16.182 21.435 1.00 86.69 102 GLU A C 1
ATOM 810 O O . GLU A 1 102 ? 5.178 17.295 21.459 1.00 86.69 102 GLU A O 1
ATOM 815 N N . MET A 1 103 ? 5.278 15.128 20.907 1.00 86.31 103 MET A N 1
ATOM 816 C CA . MET A 1 103 ? 6.608 15.187 20.294 1.00 86.31 103 MET A CA 1
ATOM 817 C C . MET A 1 103 ? 6.622 15.840 18.895 1.00 86.31 103 MET A C 1
ATOM 819 O O . MET A 1 103 ? 7.689 15.982 18.287 1.00 86.31 103 MET A O 1
ATOM 823 N N . GLY A 1 104 ? 5.463 16.223 18.349 1.00 82.62 104 GLY A N 1
ATOM 824 C CA . GLY A 1 104 ? 5.355 16.884 17.048 1.00 82.62 104 GLY A CA 1
ATOM 825 C C . GLY A 1 104 ? 5.681 15.975 15.857 1.00 82.62 104 GLY A C 1
ATOM 826 O O . GLY A 1 104 ? 6.122 16.457 14.810 1.00 82.62 104 GLY A O 1
ATOM 827 N N . PHE A 1 105 ? 5.495 14.653 15.973 1.00 79.69 105 PHE A N 1
ATOM 828 C CA . PHE A 1 105 ? 5.726 13.730 14.849 1.00 79.69 105 PHE A CA 1
ATOM 829 C C . PHE A 1 105 ? 4.684 13.865 13.735 1.00 79.69 105 PHE A C 1
ATOM 831 O O . PHE A 1 105 ? 5.000 13.577 12.582 1.00 79.69 105 PHE A O 1
ATOM 838 N N . PHE A 1 106 ? 3.486 14.360 14.054 1.00 74.94 106 PHE A N 1
ATOM 839 C CA . PHE A 1 106 ? 2.442 14.660 13.069 1.00 74.94 106 PHE A CA 1
ATOM 840 C C . PHE A 1 106 ? 2.584 16.056 12.434 1.00 74.94 106 PHE A C 1
ATOM 842 O O . PHE A 1 106 ? 1.803 16.411 11.549 1.00 74.94 106 PHE A O 1
ATOM 849 N N . GLU A 1 107 ? 3.572 16.859 12.851 1.00 75.81 107 GLU A N 1
ATOM 850 C CA . GLU A 1 107 ? 3.842 18.159 12.236 1.00 75.81 107 GLU A CA 1
ATOM 851 C C . GLU A 1 107 ? 4.620 18.025 10.919 1.00 75.81 107 GLU A C 1
ATOM 853 O O . GLU A 1 107 ? 5.521 17.198 10.752 1.00 75.81 107 GLU A O 1
ATOM 858 N N . TYR A 1 108 ? 4.302 18.894 9.960 1.00 71.50 108 TYR A N 1
ATOM 859 C CA . TYR A 1 108 ? 4.942 18.903 8.649 1.00 71.50 108 TYR A CA 1
ATOM 860 C C . TYR A 1 108 ? 6.413 19.351 8.730 1.00 71.50 108 TYR A C 1
ATOM 862 O O . TYR A 1 108 ? 6.710 20.506 9.033 1.00 71.50 108 TYR A O 1
ATOM 870 N N . LYS A 1 109 ? 7.344 18.456 8.363 1.00 68.94 109 LYS A N 1
ATOM 871 C CA . LYS A 1 109 ? 8.798 18.737 8.323 1.00 68.94 109 LYS A CA 1
ATOM 872 C C . LYS A 1 109 ? 9.350 19.068 6.926 1.00 68.94 109 LYS A C 1
ATOM 874 O O . LYS A 1 109 ? 10.479 19.538 6.824 1.00 68.94 109 LYS A O 1
ATOM 879 N N . GLY A 1 110 ? 8.578 18.839 5.856 1.00 68.19 110 GLY A N 1
ATOM 880 C CA . GLY A 1 110 ? 8.780 19.288 4.461 1.00 68.19 110 GLY A CA 1
ATOM 881 C C . GLY A 1 110 ? 10.016 18.852 3.671 1.00 68.19 110 GLY A C 1
ATOM 882 O O . GLY A 1 110 ? 9.904 18.534 2.487 1.00 68.19 110 GLY A O 1
ATOM 883 N N . CYS A 1 111 ? 11.192 18.797 4.289 1.00 78.38 111 CYS A N 1
ATOM 884 C CA . CYS A 1 111 ? 12.454 18.527 3.604 1.00 78.38 111 CYS A CA 1
ATOM 885 C C . CYS A 1 111 ? 12.491 17.137 2.948 1.00 78.38 111 CYS A C 1
ATOM 887 O O . CYS A 1 111 ? 13.007 17.001 1.841 1.00 78.38 111 CYS A O 1
ATOM 889 N N . GLY A 1 112 ? 11.912 16.120 3.597 1.00 83.12 112 GLY A N 1
ATOM 890 C CA . GLY A 1 112 ? 11.884 14.751 3.070 1.00 83.12 112 GLY A CA 1
ATOM 891 C C . GLY A 1 112 ? 11.063 14.629 1.786 1.00 83.12 112 GLY A C 1
ATOM 892 O O . GLY A 1 112 ? 11.536 14.084 0.795 1.00 83.12 112 GLY A O 1
ATOM 893 N N . VAL A 1 113 ? 9.869 15.219 1.757 1.00 84.94 113 VAL A N 1
ATOM 894 C CA . VAL A 1 113 ? 8.967 15.142 0.596 1.00 84.94 113 VAL A CA 1
ATOM 895 C C . VAL A 1 113 ? 9.566 15.858 -0.613 1.00 84.94 113 VAL A C 1
ATOM 897 O O . VAL A 1 113 ? 9.538 15.327 -1.722 1.00 84.94 113 VAL A O 1
ATOM 900 N N . LEU A 1 114 ? 10.196 17.019 -0.406 1.00 88.81 114 LEU A N 1
ATOM 901 C CA . LEU A 1 114 ? 10.897 17.734 -1.477 1.00 88.81 114 LEU A CA 1
ATOM 902 C C . LEU A 1 114 ? 12.083 16.938 -2.038 1.00 88.81 114 LEU A C 1
ATOM 904 O O . LEU A 1 114 ? 12.299 16.945 -3.253 1.00 88.81 114 LEU A O 1
ATOM 908 N N . LEU A 1 115 ? 12.833 16.230 -1.186 1.00 90.44 115 LEU A N 1
ATOM 909 C CA . LEU A 1 115 ? 13.911 15.339 -1.622 1.00 90.44 115 LEU A CA 1
ATOM 910 C C . LEU A 1 115 ? 13.367 14.197 -2.493 1.00 90.44 115 LEU A C 1
ATOM 912 O O . LEU A 1 115 ? 13.925 13.927 -3.556 1.00 90.44 115 LEU A O 1
ATOM 916 N N . MET A 1 116 ? 12.255 13.579 -2.090 1.00 90.25 116 MET A N 1
ATOM 917 C CA . MET A 1 116 ? 11.626 12.486 -2.841 1.00 90.25 116 MET A CA 1
ATOM 918 C C . MET A 1 116 ? 11.075 12.958 -4.192 1.00 90.25 116 MET A C 1
ATOM 920 O O . MET A 1 116 ? 11.310 12.310 -5.211 1.00 90.25 116 MET A O 1
ATOM 924 N N . ILE A 1 117 ? 10.424 14.126 -4.239 1.00 91.38 117 ILE A N 1
ATOM 925 C CA . ILE A 1 117 ? 9.982 14.746 -5.500 1.00 91.38 117 ILE A CA 1
ATOM 926 C C . ILE A 1 117 ? 11.186 15.034 -6.407 1.00 91.38 117 ILE A C 1
ATOM 928 O O . ILE A 1 117 ? 11.146 14.738 -7.601 1.00 91.38 117 ILE A O 1
ATOM 932 N N . SER A 1 118 ? 12.275 15.568 -5.848 1.00 93.81 118 SER A N 1
ATOM 933 C CA . SER A 1 118 ? 13.501 15.847 -6.607 1.00 93.81 118 SER A CA 1
ATOM 934 C C . SER A 1 118 ? 14.101 14.566 -7.188 1.00 93.81 118 SER A C 1
ATOM 936 O O . SER A 1 118 ? 14.491 14.544 -8.353 1.00 93.81 118 SER A O 1
ATOM 938 N N . LEU A 1 119 ? 14.118 13.480 -6.410 1.00 94.56 119 LEU A N 1
ATOM 939 C CA . LEU A 1 119 ? 14.579 12.169 -6.862 1.00 94.56 119 LEU A CA 1
ATOM 940 C C . LEU A 1 119 ? 13.713 11.630 -8.010 1.00 94.56 119 LEU A C 1
ATOM 942 O O . LEU A 1 119 ? 14.257 11.170 -9.010 1.00 94.56 119 LEU A O 1
ATOM 946 N N . ILE A 1 120 ? 12.384 11.740 -7.914 1.00 95.12 120 ILE A N 1
ATOM 947 C CA . ILE A 1 120 ? 11.452 11.352 -8.988 1.00 95.12 120 ILE A CA 1
ATOM 948 C C . ILE A 1 120 ? 11.741 12.130 -10.274 1.00 95.12 120 ILE A C 1
ATOM 950 O O . ILE A 1 120 ? 11.838 11.527 -11.342 1.00 95.12 120 ILE A O 1
ATOM 954 N N . ILE A 1 121 ? 11.927 13.449 -10.179 1.00 96.38 121 ILE A N 1
ATOM 955 C CA . ILE A 1 121 ? 12.247 14.297 -11.336 1.00 96.38 121 ILE A CA 1
ATOM 956 C C . ILE A 1 121 ? 13.582 13.876 -11.959 1.00 96.38 121 ILE A C 1
ATOM 958 O O . ILE A 1 121 ? 13.667 13.735 -13.176 1.00 96.38 121 ILE A O 1
ATOM 962 N N . VAL A 1 122 ? 14.613 13.629 -11.146 1.00 97.19 122 VAL A N 1
ATOM 963 C CA . VAL A 1 122 ? 15.920 13.170 -11.640 1.00 97.19 122 VAL A CA 1
ATOM 964 C C . VAL A 1 122 ? 15.792 11.823 -12.352 1.00 97.19 122 VAL A C 1
ATOM 966 O O . VAL A 1 122 ? 16.286 11.693 -13.468 1.00 97.19 122 VAL A O 1
ATOM 969 N N . MET A 1 123 ? 15.094 10.845 -11.767 1.00 97.06 123 MET A N 1
ATOM 970 C CA . MET A 1 123 ? 14.871 9.541 -12.405 1.00 97.06 123 MET A CA 1
ATOM 971 C C . MET A 1 123 ? 14.108 9.671 -13.729 1.00 97.06 123 MET A C 1
ATOM 973 O O . MET A 1 123 ? 14.451 8.987 -14.695 1.00 97.06 123 MET A O 1
ATOM 977 N N . LEU A 1 124 ? 13.121 10.575 -13.802 1.00 96.88 124 LEU A N 1
ATOM 978 C CA . LEU A 1 124 ? 12.368 10.842 -15.029 1.00 96.88 124 LEU A CA 1
ATOM 979 C C . LEU A 1 124 ? 13.278 11.426 -16.106 1.00 96.88 124 LEU A C 1
ATOM 981 O O . LEU A 1 124 ? 13.335 10.900 -17.213 1.00 96.88 124 LEU A O 1
ATOM 985 N N . CYS A 1 125 ? 14.019 12.483 -15.769 1.00 97.44 125 CYS A N 1
ATOM 986 C CA . CYS A 1 125 ? 14.933 13.154 -16.686 1.00 97.44 125 CYS A CA 1
ATOM 987 C C . CYS A 1 125 ? 16.023 12.205 -17.186 1.00 97.44 125 CYS A C 1
ATOM 989 O O . CYS A 1 125 ? 16.279 12.159 -18.383 1.00 97.44 125 CYS A O 1
ATOM 991 N N . VAL A 1 126 ? 16.634 11.413 -16.300 1.00 97.38 126 VAL A N 1
ATOM 992 C CA . VAL A 1 126 ? 17.655 10.425 -16.682 1.00 97.38 126 VAL A CA 1
ATOM 993 C C . VAL A 1 126 ? 17.065 9.367 -17.611 1.00 97.38 126 VAL A C 1
ATOM 995 O O . VAL A 1 126 ? 17.678 9.064 -18.630 1.00 97.38 126 VAL A O 1
ATOM 998 N N . SER A 1 127 ? 15.866 8.856 -17.318 1.00 96.75 127 SER A N 1
ATOM 999 C CA . SER A 1 127 ? 15.212 7.849 -18.166 1.00 96.75 127 SER A CA 1
ATOM 1000 C C . SER A 1 127 ? 14.853 8.408 -19.545 1.00 96.75 127 SER A C 1
ATOM 1002 O O . SER A 1 127 ? 15.113 7.764 -20.556 1.00 96.75 127 SER A O 1
ATOM 1004 N N . VAL A 1 128 ? 14.293 9.622 -19.605 1.00 96.81 128 VAL A N 1
ATOM 1005 C CA . VAL A 1 128 ? 13.932 10.284 -20.869 1.00 96.81 128 VAL A CA 1
ATOM 1006 C C . VAL A 1 128 ? 15.180 10.617 -21.685 1.00 96.81 128 VAL A C 1
ATOM 1008 O O . VAL A 1 128 ? 15.233 10.301 -22.870 1.00 96.81 128 VAL A O 1
ATOM 1011 N N . CYS A 1 129 ? 16.214 11.191 -21.066 1.00 96.62 129 CYS A N 1
ATOM 1012 C CA . CYS A 1 129 ? 17.474 11.477 -21.749 1.00 96.62 129 CYS A CA 1
ATOM 1013 C C . CYS A 1 129 ? 18.167 10.197 -22.231 1.00 96.62 129 CYS A C 1
ATOM 1015 O O . CYS A 1 129 ? 18.686 10.172 -23.342 1.00 96.62 129 CYS A O 1
ATOM 1017 N N . GLY A 1 130 ? 18.157 9.129 -21.430 1.00 95.38 130 GLY A N 1
ATOM 1018 C CA . GLY A 1 130 ? 18.739 7.846 -21.815 1.00 95.38 130 GLY A CA 1
ATOM 1019 C C . GLY A 1 130 ? 18.053 7.233 -23.034 1.00 95.38 130 GLY A C 1
ATOM 1020 O O . GLY A 1 130 ? 18.741 6.734 -23.914 1.00 95.38 130 GLY A O 1
ATOM 1021 N N . VAL A 1 131 ? 16.725 7.343 -23.133 1.00 95.56 131 VAL A N 1
ATOM 1022 C CA . VAL A 1 131 ? 15.960 6.866 -24.300 1.00 95.56 131 VAL A CA 1
ATOM 1023 C C . VAL A 1 131 ? 16.166 7.747 -25.538 1.00 95.56 131 VAL A C 1
ATOM 1025 O O . VAL A 1 131 ? 16.187 7.230 -26.648 1.00 95.56 131 VAL A O 1
ATOM 1028 N N . LEU A 1 132 ? 16.302 9.069 -25.381 1.00 95.00 132 LEU A N 1
ATOM 1029 C CA . LEU A 1 132 ? 16.397 9.996 -26.519 1.00 95.00 132 LEU A CA 1
ATOM 1030 C C . LEU A 1 132 ? 17.817 10.178 -27.073 1.00 95.00 132 LEU A C 1
ATOM 1032 O O . LEU A 1 132 ? 17.961 10.518 -28.244 1.00 95.00 132 LEU A O 1
ATOM 1036 N N . PHE A 1 133 ? 18.849 10.017 -26.243 1.00 94.12 133 PHE A N 1
ATOM 1037 C CA . PHE A 1 133 ? 20.235 10.342 -26.607 1.00 94.12 133 PHE A CA 1
ATOM 1038 C C . PHE A 1 133 ? 21.186 9.140 -26.606 1.00 94.12 133 PHE A C 1
ATOM 1040 O O . PHE A 1 133 ? 22.369 9.318 -26.890 1.00 94.12 133 PHE A O 1
ATOM 1047 N N . SER A 1 134 ? 20.721 7.935 -26.262 1.00 91.38 134 SER A N 1
ATOM 1048 C CA . SER A 1 134 ? 21.557 6.732 -26.274 1.00 91.38 134 SER A CA 1
ATOM 1049 C C . SER A 1 134 ? 21.098 5.740 -27.333 1.00 91.38 134 SER A C 1
ATOM 1051 O O . SER A 1 134 ? 19.943 5.335 -27.344 1.00 91.38 134 SER A O 1
ATOM 1053 N N . ASP A 1 135 ? 22.043 5.264 -28.143 1.00 88.31 135 ASP A N 1
ATOM 1054 C CA . ASP A 1 135 ? 21.822 4.164 -29.092 1.00 88.31 135 ASP A CA 1
ATOM 1055 C C . ASP A 1 135 ? 22.040 2.776 -28.453 1.00 88.31 135 ASP A C 1
ATOM 1057 O O . ASP A 1 135 ? 21.930 1.745 -29.113 1.00 88.31 135 ASP A O 1
ATOM 1061 N N . SER A 1 136 ? 22.404 2.720 -27.165 1.00 92.88 136 SER A N 1
ATOM 1062 C CA . SER A 1 136 ? 22.700 1.462 -26.475 1.00 92.88 136 SER A CA 1
ATOM 1063 C C . SER A 1 136 ? 21.430 0.802 -25.944 1.00 92.88 136 SER A C 1
ATOM 1065 O O . SER A 1 136 ? 20.784 1.312 -25.022 1.00 92.88 136 SER A O 1
ATOM 1067 N N . SER A 1 137 ? 21.132 -0.403 -26.437 1.00 90.00 137 SER A N 1
ATOM 1068 C CA . SER A 1 137 ? 19.997 -1.213 -25.979 1.00 90.00 137 SER A CA 1
ATOM 1069 C C . SER A 1 137 ? 20.048 -1.487 -24.469 1.00 90.00 137 SER A C 1
ATOM 1071 O O . SER A 1 137 ? 19.020 -1.484 -23.797 1.00 90.00 137 SER A O 1
ATOM 1073 N N . CYS A 1 138 ? 21.248 -1.675 -23.905 1.00 93.19 138 CYS A N 1
ATOM 1074 C CA . CYS A 1 138 ? 21.433 -1.898 -22.469 1.00 93.19 138 CYS A CA 1
ATOM 1075 C C . CYS A 1 138 ? 21.043 -0.658 -21.649 1.00 93.19 138 CYS A C 1
ATOM 1077 O O . CYS A 1 138 ? 20.324 -0.771 -20.657 1.00 93.19 138 CYS A O 1
ATOM 1079 N N . VAL A 1 139 ? 21.448 0.535 -22.101 1.00 94.56 139 VAL A N 1
ATOM 1080 C CA . VAL A 1 139 ? 21.074 1.803 -21.453 1.00 94.56 139 VAL A CA 1
ATOM 1081 C C . VAL A 1 139 ? 19.560 1.989 -21.488 1.00 94.56 139 VAL A C 1
ATOM 1083 O O . VAL A 1 139 ? 18.971 2.336 -20.465 1.00 94.56 139 VAL A O 1
ATOM 1086 N N . CYS A 1 140 ? 18.918 1.681 -22.615 1.00 94.00 140 CYS A N 1
ATOM 1087 C CA . CYS A 1 140 ? 17.466 1.750 -22.748 1.00 94.00 140 CYS A CA 1
ATOM 1088 C C . CYS A 1 140 ? 16.754 0.805 -21.768 1.00 94.00 140 CYS A C 1
ATOM 1090 O O . CYS A 1 140 ? 15.849 1.234 -21.054 1.00 94.00 140 CYS A O 1
ATOM 1092 N N . VAL A 1 141 ? 17.193 -0.452 -21.648 1.00 95.12 141 VAL A N 1
ATOM 1093 C CA . VAL A 1 141 ? 16.616 -1.412 -20.686 1.00 95.12 141 VAL A CA 1
ATOM 1094 C C . VAL A 1 141 ? 16.816 -0.953 -19.236 1.00 95.12 141 VAL A C 1
ATOM 1096 O O . VAL A 1 141 ? 15.873 -1.003 -18.444 1.00 95.12 141 VAL A O 1
ATOM 1099 N N . CYS A 1 142 ? 17.997 -0.430 -18.891 1.00 96.06 142 CYS A N 1
ATOM 1100 C CA . CYS A 1 142 ? 18.254 0.165 -17.577 1.00 96.06 142 CYS A CA 1
ATOM 1101 C C . CYS A 1 142 ? 17.342 1.370 -17.295 1.00 96.06 142 CYS A C 1
ATOM 1103 O O . CYS A 1 142 ? 16.832 1.499 -16.183 1.00 96.06 142 CYS A O 1
ATOM 1105 N N . CYS A 1 143 ? 17.074 2.217 -18.295 1.00 97.19 143 CYS A N 1
ATOM 1106 C CA . CYS A 1 143 ? 16.102 3.311 -18.185 1.00 97.19 143 CYS A CA 1
ATOM 1107 C C . CYS A 1 143 ? 14.673 2.783 -17.983 1.00 97.19 143 CYS A C 1
ATOM 1109 O O . CYS A 1 143 ? 13.907 3.365 -17.218 1.00 97.19 143 CYS A O 1
ATOM 1111 N N . GLY A 1 144 ? 14.332 1.648 -18.598 1.00 96.88 144 GLY A N 1
ATOM 1112 C CA . GLY A 1 144 ? 13.087 0.926 -18.337 1.00 96.88 144 GLY A CA 1
ATOM 1113 C C . GLY A 1 144 ? 12.965 0.528 -16.867 1.00 96.88 144 GLY A C 1
ATOM 1114 O O . GLY A 1 144 ? 11.958 0.839 -16.232 1.00 96.88 144 GLY A O 1
ATOM 1115 N N . GLY A 1 145 ? 14.007 -0.075 -16.289 1.00 96.81 145 GLY A N 1
ATOM 1116 C CA . GLY A 1 145 ? 14.050 -0.398 -14.858 1.00 96.81 145 GLY A CA 1
ATOM 1117 C C . GLY A 1 145 ? 13.993 0.838 -13.950 1.00 96.81 145 GLY A C 1
ATOM 1118 O O . GLY A 1 145 ? 13.274 0.841 -12.951 1.00 96.81 145 GLY A O 1
ATOM 1119 N N . LEU A 1 146 ? 14.678 1.924 -14.325 1.00 97.31 146 LEU A N 1
ATOM 1120 C CA . LEU A 1 146 ? 14.641 3.200 -13.603 1.00 97.31 146 LEU A CA 1
ATOM 1121 C C . LEU A 1 146 ? 13.239 3.829 -13.606 1.00 97.31 146 LEU A C 1
ATOM 1123 O O . LEU A 1 146 ? 12.801 4.345 -12.578 1.00 97.31 146 LEU A O 1
ATOM 1127 N N . MET A 1 147 ? 12.500 3.715 -14.714 1.00 96.81 147 MET A N 1
ATOM 1128 C CA . MET A 1 147 ? 11.083 4.087 -14.778 1.00 96.81 147 MET A CA 1
ATOM 1129 C C . MET A 1 147 ? 10.244 3.272 -13.786 1.00 96.81 147 MET A C 1
ATOM 1131 O O . MET A 1 147 ? 9.340 3.803 -13.142 1.00 96.81 147 MET A O 1
ATOM 1135 N N . GLY A 1 148 ? 10.584 1.994 -13.605 1.00 95.44 148 GLY A N 1
ATOM 1136 C CA . GLY A 1 148 ? 9.945 1.148 -12.607 1.00 95.44 148 GLY A CA 1
ATOM 1137 C C . GLY A 1 148 ? 10.148 1.661 -11.177 1.00 95.44 148 GLY A C 1
ATOM 1138 O O . GLY A 1 148 ? 9.182 1.764 -10.418 1.00 95.44 148 GLY A O 1
ATOM 1139 N N . PHE A 1 149 ? 11.375 2.061 -10.819 1.00 95.88 149 PHE A N 1
ATOM 1140 C CA . PHE A 1 149 ? 11.669 2.704 -9.530 1.00 95.88 149 PHE A CA 1
ATOM 1141 C C . PHE A 1 149 ? 10.981 4.060 -9.373 1.00 95.88 149 PHE A C 1
ATOM 1143 O O . PHE A 1 149 ? 10.478 4.367 -8.292 1.00 95.88 149 PHE A O 1
ATOM 1150 N N . LEU A 1 150 ? 10.902 4.850 -10.446 1.00 96.38 150 LEU A N 1
ATOM 1151 C CA . LEU A 1 150 ? 10.148 6.098 -10.457 1.00 96.38 150 LEU A CA 1
ATOM 1152 C C . LEU A 1 150 ? 8.689 5.868 -10.071 1.00 96.38 150 LEU A C 1
ATOM 1154 O O . LEU A 1 150 ? 8.174 6.586 -9.215 1.00 96.38 150 LEU A O 1
ATOM 1158 N N . TRP A 1 151 ? 8.032 4.861 -10.647 1.00 95.56 151 TRP A N 1
ATOM 1159 C CA . TRP A 1 151 ? 6.648 4.537 -10.303 1.00 95.56 151 TRP A CA 1
ATOM 1160 C C . TRP A 1 151 ? 6.486 4.045 -8.869 1.00 95.56 151 TRP A C 1
ATOM 1162 O O . TRP A 1 151 ? 5.478 4.375 -8.249 1.00 95.56 151 TRP A O 1
ATOM 1172 N N . ILE A 1 152 ? 7.471 3.327 -8.322 1.00 93.50 152 ILE A N 1
ATOM 1173 C CA . ILE A 1 152 ? 7.469 2.939 -6.904 1.00 93.50 152 ILE A CA 1
ATOM 1174 C C . ILE A 1 152 ? 7.485 4.187 -6.018 1.00 93.50 152 ILE A C 1
ATOM 1176 O O . ILE A 1 152 ? 6.602 4.364 -5.182 1.00 93.50 152 ILE A O 1
ATOM 1180 N N . GLN A 1 153 ? 8.448 5.090 -6.233 1.00 93.81 153 GLN A N 1
ATOM 1181 C CA . GLN A 1 153 ? 8.576 6.311 -5.426 1.00 93.81 153 GLN A CA 1
ATOM 1182 C C . GLN A 1 153 ? 7.368 7.242 -5.579 1.00 93.81 153 GLN A C 1
ATOM 1184 O O . GLN A 1 153 ? 6.867 7.793 -4.601 1.00 93.81 153 GLN A O 1
ATOM 1189 N N . SER A 1 154 ? 6.859 7.373 -6.803 1.00 93.19 154 SER A N 1
ATOM 1190 C CA . SER A 1 154 ? 5.629 8.105 -7.097 1.00 93.19 154 SER A CA 1
ATOM 1191 C C . SER A 1 154 ? 4.427 7.500 -6.368 1.00 93.19 154 SER A C 1
ATOM 1193 O O . SER A 1 154 ? 3.610 8.239 -5.827 1.00 93.19 154 SER A O 1
ATOM 1195 N N . GLY A 1 155 ? 4.350 6.167 -6.299 1.00 91.06 155 GLY A N 1
ATOM 1196 C CA . GLY A 1 155 ? 3.325 5.437 -5.560 1.00 91.06 155 GLY A CA 1
ATOM 1197 C C . GLY A 1 155 ? 3.335 5.777 -4.072 1.00 91.06 155 GLY A C 1
ATOM 1198 O O . GLY A 1 155 ? 2.287 6.136 -3.545 1.00 91.06 155 GLY A O 1
ATOM 1199 N N . TRP A 1 156 ? 4.504 5.760 -3.422 1.00 89.81 156 TRP A N 1
ATOM 1200 C CA . TRP A 1 156 ? 4.650 6.110 -2.000 1.00 89.81 156 TRP A CA 1
ATOM 1201 C C . TRP A 1 156 ? 4.261 7.557 -1.691 1.00 89.81 156 TRP A C 1
ATOM 1203 O O . TRP A 1 156 ? 3.468 7.797 -0.788 1.00 89.81 156 TRP A O 1
ATOM 1213 N N . ILE A 1 157 ? 4.731 8.526 -2.484 1.00 90.75 157 ILE A N 1
ATOM 1214 C CA . ILE A 1 157 ? 4.316 9.928 -2.307 1.00 90.75 157 ILE A CA 1
ATOM 1215 C C . ILE A 1 157 ? 2.799 10.064 -2.463 1.00 90.75 157 ILE A C 1
ATOM 1217 O O . ILE A 1 157 ? 2.148 10.753 -1.678 1.00 90.75 157 ILE A O 1
ATOM 1221 N N . SER A 1 158 ? 2.234 9.411 -3.480 1.00 91.31 158 SER A N 1
ATOM 1222 C CA . SER A 1 158 ? 0.800 9.470 -3.739 1.00 91.31 158 SER A CA 1
ATOM 1223 C C . SER A 1 158 ? -0.011 8.824 -2.606 1.00 91.31 158 SER A C 1
ATOM 1225 O O . SER A 1 158 ? -0.993 9.420 -2.167 1.00 91.31 158 SER A O 1
ATOM 1227 N N . HIS A 1 159 ? 0.461 7.696 -2.061 1.00 89.38 159 HIS A N 1
ATOM 1228 C CA . HIS A 1 159 ? -0.082 7.017 -0.881 1.00 89.38 159 HIS A CA 1
ATOM 1229 C C . HIS A 1 159 ? -0.111 7.961 0.324 1.00 89.38 159 HIS A C 1
ATOM 1231 O O . HIS A 1 159 ? -1.176 8.235 0.876 1.00 89.38 159 HIS A O 1
ATOM 1237 N N . ASP A 1 160 ? 1.039 8.533 0.686 1.00 88.00 160 ASP A N 1
ATOM 1238 C CA . ASP A 1 160 ? 1.149 9.363 1.886 1.00 88.00 160 ASP A CA 1
ATOM 1239 C C . ASP A 1 160 ? 0.324 10.643 1.750 1.00 88.00 160 ASP A C 1
ATOM 1241 O O . ASP A 1 160 ? -0.354 11.043 2.692 1.00 88.00 160 ASP A O 1
ATOM 1245 N N . SER A 1 161 ? 0.303 11.250 0.558 1.00 89.00 161 SER A N 1
ATOM 1246 C CA . SER A 1 161 ? -0.523 12.433 0.280 1.00 89.00 161 SER A CA 1
ATOM 1247 C C . SER A 1 161 ? -2.031 12.161 0.318 1.00 89.00 161 SER A C 1
ATOM 1249 O O . SER A 1 161 ? -2.815 13.101 0.464 1.00 89.00 161 SER A O 1
ATOM 1251 N N . CYS A 1 162 ? -2.447 10.899 0.174 1.00 86.88 162 CYS A N 1
ATOM 1252 C CA . CYS A 1 162 ? -3.845 10.493 0.263 1.00 86.88 162 CYS A CA 1
ATOM 1253 C C . CYS A 1 162 ? -4.312 10.263 1.708 1.00 86.88 162 CYS A C 1
ATOM 1255 O O . CYS A 1 162 ? -5.512 10.393 1.956 1.00 86.88 162 CYS A O 1
ATOM 1257 N N . HIS A 1 163 ? -3.393 9.962 2.631 1.00 81.25 163 HIS A N 1
ATOM 1258 C CA . HIS A 1 163 ? -3.675 9.784 4.063 1.00 81.25 163 HIS A CA 1
ATOM 1259 C C . HIS A 1 163 ? -3.425 11.053 4.874 1.00 81.25 163 HIS A C 1
ATOM 1261 O O . HIS A 1 163 ? -4.232 11.431 5.721 1.00 81.25 163 HIS A O 1
ATOM 1267 N N . TYR A 1 164 ? -2.323 11.740 4.587 1.00 77.88 164 TYR A N 1
ATOM 1268 C CA . TYR A 1 164 ? -1.825 12.858 5.373 1.00 77.88 164 TYR A CA 1
ATOM 1269 C C . TYR A 1 164 ? -1.563 14.086 4.508 1.00 77.88 164 TYR A C 1
ATOM 1271 O O . TYR A 1 164 ? -1.366 14.026 3.292 1.00 77.88 164 TYR A O 1
ATOM 1279 N N . GLN A 1 165 ? -1.517 15.244 5.163 1.00 83.62 165 GLN A N 1
ATOM 1280 C CA . GLN A 1 165 ? -1.037 16.458 4.527 1.00 83.62 165 GLN A CA 1
ATOM 1281 C C . GLN A 1 165 ? 0.500 16.463 4.542 1.00 83.62 165 GLN A C 1
ATOM 1283 O O . GLN A 1 165 ? 1.131 16.964 5.469 1.00 83.62 165 GLN A O 1
ATOM 1288 N N . ILE A 1 166 ? 1.103 15.927 3.480 1.00 85.81 166 ILE A N 1
ATOM 1289 C CA . ILE A 1 166 ? 2.561 15.837 3.320 1.00 85.81 166 ILE A CA 1
ATOM 1290 C C . ILE A 1 166 ? 3.187 17.097 2.716 1.00 85.81 166 ILE A C 1
ATOM 1292 O O . ILE A 1 166 ? 4.383 17.112 2.461 1.00 85.81 166 ILE A O 1
ATOM 1296 N N . MET A 1 167 ? 2.402 18.140 2.439 1.00 86.62 167 MET A N 1
ATOM 1297 C CA . MET A 1 167 ? 2.860 19.426 1.900 1.00 86.62 167 MET A CA 1
ATOM 1298 C C . MET A 1 167 ? 2.404 20.574 2.803 1.00 86.62 167 MET A C 1
ATOM 1300 O O . MET A 1 167 ? 1.416 20.457 3.521 1.00 86.62 167 MET A O 1
ATOM 1304 N N . ALA A 1 168 ? 3.057 21.734 2.697 1.00 84.69 168 ALA A N 1
ATOM 1305 C CA . ALA A 1 168 ? 2.733 22.902 3.523 1.00 84.69 168 ALA A CA 1
ATOM 1306 C C . ALA A 1 168 ? 1.241 23.297 3.482 1.00 84.69 168 ALA A C 1
ATOM 1308 O O . ALA A 1 168 ? 0.679 23.676 4.505 1.00 84.69 168 ALA A O 1
ATOM 1309 N N . ASN A 1 169 ? 0.587 23.152 2.320 1.00 85.56 169 ASN A N 1
ATOM 1310 C CA . ASN A 1 169 ? -0.816 23.519 2.120 1.00 85.56 169 ASN A CA 1
ATOM 1311 C C . ASN A 1 169 ? -1.606 22.374 1.467 1.00 85.56 169 ASN A C 1
ATOM 1313 O O . ASN A 1 169 ? -1.074 21.650 0.622 1.00 85.56 169 ASN A O 1
ATOM 1317 N N . CYS A 1 170 ? -2.911 22.303 1.746 1.00 85.31 170 CYS A N 1
ATOM 1318 C CA . CYS A 1 170 ? -3.826 21.313 1.167 1.00 85.31 170 CYS A CA 1
ATOM 1319 C C . CYS A 1 170 ? -3.869 21.334 -0.374 1.00 85.31 170 CYS A C 1
ATOM 1321 O O . CYS A 1 170 ? -3.901 20.279 -1.001 1.00 85.31 170 CYS A O 1
ATOM 1323 N N . ASN A 1 171 ? -3.787 22.516 -0.998 1.00 89.81 171 ASN A N 1
ATOM 1324 C CA . ASN A 1 171 ? -3.773 22.647 -2.460 1.00 89.81 171 ASN A CA 1
ATOM 1325 C C . ASN A 1 171 ? -2.511 22.038 -3.085 1.00 89.81 171 ASN A C 1
ATOM 1327 O O . ASN A 1 171 ? -2.593 21.367 -4.111 1.00 89.81 171 ASN A O 1
ATOM 1331 N N . TRP A 1 172 ? -1.348 22.249 -2.460 1.00 89.81 172 TRP A N 1
ATOM 1332 C CA . TRP A 1 172 ? -0.092 21.649 -2.916 1.00 89.81 172 TRP A CA 1
ATOM 1333 C C . TRP A 1 172 ? -0.066 20.145 -2.666 1.00 89.81 172 TRP A C 1
ATOM 1335 O O . TRP A 1 172 ? 0.420 19.407 -3.516 1.00 89.81 172 TRP A O 1
ATOM 1345 N N . ASN A 1 173 ? -0.634 19.692 -1.546 1.00 90.94 173 ASN A N 1
ATOM 1346 C CA . ASN A 1 173 ? -0.800 18.270 -1.259 1.00 90.94 173 ASN A CA 1
ATOM 1347 C C . ASN A 1 173 ? -1.633 17.591 -2.349 1.00 90.94 173 ASN A C 1
ATOM 1349 O O . ASN A 1 173 ? -1.190 16.625 -2.958 1.00 90.94 173 ASN A O 1
ATOM 1353 N N . TRP A 1 174 ? -2.796 18.166 -2.664 1.00 91.25 174 TRP A N 1
ATOM 1354 C CA . TRP A 1 174 ? -3.663 17.685 -3.734 1.00 91.25 174 TRP A CA 1
ATOM 1355 C C . TRP A 1 174 ? -2.974 17.713 -5.107 1.00 91.25 174 TRP A C 1
ATOM 1357 O O . TRP A 1 174 ? -3.090 16.760 -5.874 1.00 91.25 174 TRP A O 1
ATOM 1367 N N . PHE A 1 175 ? -2.216 18.768 -5.419 1.00 92.81 175 PHE A N 1
ATOM 1368 C CA . PHE A 1 175 ? -1.464 18.840 -6.672 1.00 92.81 175 PHE A CA 1
ATOM 1369 C C . PHE A 1 175 ? -0.421 17.718 -6.783 1.00 92.81 175 PHE A C 1
ATOM 1371 O O . PHE A 1 175 ? -0.370 17.033 -7.803 1.00 92.81 175 PHE A O 1
ATOM 1378 N N . VAL A 1 176 ? 0.377 17.496 -5.732 1.00 92.44 176 VAL A N 1
ATOM 1379 C CA . VAL A 1 176 ? 1.379 16.419 -5.683 1.00 92.44 176 VAL A CA 1
ATOM 1380 C C . VAL A 1 176 ? 0.711 15.047 -5.772 1.00 92.44 176 VAL A C 1
ATOM 1382 O O . VAL A 1 176 ? 1.190 14.200 -6.526 1.00 92.44 176 VAL A O 1
ATOM 1385 N N . GLN A 1 177 ? -0.418 14.852 -5.085 1.00 93.31 177 GLN A N 1
ATOM 1386 C CA . GLN A 1 177 ? -1.232 13.636 -5.135 1.00 93.31 177 GLN A CA 1
ATOM 1387 C C . GLN A 1 177 ? -1.636 13.302 -6.579 1.00 93.31 177 GLN A C 1
ATOM 1389 O O . GLN A 1 177 ? -1.378 12.205 -7.067 1.00 93.31 177 GLN A O 1
ATOM 1394 N N . ILE A 1 178 ? -2.218 14.269 -7.298 1.00 94.06 178 ILE A N 1
ATOM 1395 C CA . ILE A 1 178 ? -2.665 14.082 -8.684 1.00 94.06 178 ILE A CA 1
ATOM 1396 C C . ILE A 1 178 ? -1.481 13.909 -9.645 1.00 94.06 178 ILE A C 1
ATOM 1398 O O . ILE A 1 178 ? -1.526 13.054 -10.530 1.00 94.06 178 ILE A O 1
ATOM 1402 N N . LEU A 1 179 ? -0.410 14.688 -9.487 1.00 94.94 179 LEU A N 1
ATOM 1403 C CA . LEU A 1 179 ? 0.769 14.602 -10.350 1.00 94.94 179 LEU A CA 1
ATOM 1404 C C . LEU A 1 179 ? 1.449 13.227 -10.241 1.00 94.94 179 LEU A C 1
ATOM 1406 O O . LEU A 1 179 ? 1.714 12.579 -11.253 1.00 94.94 179 LEU A O 1
ATOM 1410 N N . SER A 1 180 ? 1.703 12.767 -9.017 1.00 94.44 180 SER A N 1
ATOM 1411 C CA . SER A 1 180 ? 2.372 11.488 -8.758 1.00 94.44 180 SER A CA 1
ATOM 1412 C C . SER A 1 180 ? 1.462 10.283 -9.037 1.00 94.44 180 SER A C 1
ATOM 1414 O O . SER A 1 180 ? 1.868 9.334 -9.713 1.00 94.44 180 SER A O 1
ATOM 1416 N N . GLY A 1 181 ? 0.208 10.322 -8.591 1.00 93.38 181 GLY A N 1
ATOM 1417 C CA . GLY A 1 181 ? -0.743 9.227 -8.764 1.00 93.38 181 GLY A CA 1
ATOM 1418 C C . GLY A 1 181 ? -1.278 9.087 -10.190 1.00 93.38 181 GLY A C 1
ATOM 1419 O O . GLY A 1 181 ? -1.169 8.026 -10.810 1.00 93.38 181 GLY A O 1
ATOM 1420 N N . ASN A 1 182 ? -1.825 10.169 -10.747 1.00 95.56 182 ASN A N 1
ATOM 1421 C CA . ASN A 1 182 ? -2.546 10.117 -12.018 1.00 95.56 182 ASN A CA 1
ATOM 1422 C C . ASN A 1 182 ? -1.606 10.329 -13.211 1.00 95.56 182 ASN A C 1
ATOM 1424 O O . ASN A 1 182 ? -1.566 9.487 -14.104 1.00 95.56 182 ASN A O 1
ATOM 1428 N N . PHE A 1 183 ? -0.843 11.427 -13.234 1.00 95.50 183 PHE A N 1
ATOM 1429 C CA . PHE A 1 183 ? -0.045 11.813 -14.410 1.00 95.50 183 PHE A CA 1
ATOM 1430 C C . PHE A 1 183 ? 1.187 10.923 -14.611 1.00 95.50 183 PHE A C 1
ATOM 1432 O O . PHE A 1 183 ? 1.478 10.519 -15.739 1.00 95.50 183 PHE A O 1
ATOM 1439 N N . LEU A 1 184 ? 1.915 10.611 -13.534 1.00 94.81 184 LEU A N 1
ATOM 1440 C CA . LEU A 1 184 ? 3.114 9.770 -13.608 1.00 94.81 184 LEU A CA 1
ATOM 1441 C C . LEU A 1 184 ? 2.802 8.277 -13.538 1.00 94.81 184 LEU A C 1
ATOM 1443 O O . LEU A 1 184 ? 3.532 7.490 -14.135 1.00 94.81 184 LEU A O 1
ATOM 1447 N N . SER A 1 185 ? 1.744 7.885 -12.823 1.00 92.00 185 SER A N 1
ATOM 1448 C CA . SER A 1 185 ? 1.474 6.476 -12.522 1.00 92.00 185 SER A CA 1
ATOM 1449 C C . SER A 1 185 ? 0.195 5.903 -13.130 1.00 92.00 185 SER A C 1
ATOM 1451 O O . SER A 1 185 ? 0.067 4.685 -13.120 1.00 92.00 185 SER A O 1
ATOM 1453 N N . SER A 1 186 ? -0.715 6.704 -13.695 1.00 94.62 186 SER A N 1
ATOM 1454 C CA . SER A 1 186 ? -2.023 6.259 -14.220 1.00 94.62 186 SER A CA 1
ATOM 1455 C C . SER A 1 186 ? -2.918 5.521 -13.218 1.00 94.62 186 SER A C 1
ATOM 1457 O O . SER A 1 186 ? -3.707 4.651 -13.593 1.00 94.62 186 SER A O 1
ATOM 1459 N N . ILE A 1 187 ? -2.821 5.863 -11.937 1.00 94.88 187 ILE A N 1
ATOM 1460 C CA . ILE A 1 187 ? -3.697 5.320 -10.898 1.00 94.88 187 ILE A CA 1
ATOM 1461 C C . ILE A 1 187 ? -4.620 6.443 -10.428 1.00 94.88 187 ILE A C 1
ATOM 1463 O O . ILE A 1 187 ? -4.178 7.559 -10.169 1.00 94.88 187 ILE A O 1
ATOM 1467 N N . SER A 1 188 ? -5.919 6.159 -10.344 1.00 94.88 188 SER A N 1
ATOM 1468 C CA . SER A 1 188 ? -6.892 7.091 -9.775 1.00 94.88 188 SER A CA 1
ATOM 1469 C C . SER A 1 188 ? -6.699 7.150 -8.266 1.00 94.88 188 SER A C 1
ATOM 1471 O O . SER A 1 188 ? -6.811 6.133 -7.580 1.00 94.88 188 SER A O 1
ATOM 1473 N N . MET A 1 189 ? -6.424 8.342 -7.747 1.00 92.31 189 MET A N 1
ATOM 1474 C CA . MET A 1 189 ? -6.202 8.539 -6.317 1.00 92.31 189 MET A CA 1
ATOM 1475 C C . MET A 1 189 ? -7.497 8.428 -5.527 1.00 92.31 189 MET A C 1
ATOM 1477 O O . MET A 1 189 ? -7.493 7.909 -4.418 1.00 92.31 189 MET A O 1
ATOM 1481 N N . GLU A 1 190 ? -8.627 8.814 -6.115 1.00 90.75 190 GLU A N 1
ATOM 1482 C CA . GLU A 1 190 ? -9.934 8.554 -5.511 1.00 90.75 190 GLU A CA 1
ATOM 1483 C C . GLU A 1 190 ? -10.282 7.054 -5.480 1.00 90.75 190 GLU A C 1
ATOM 1485 O O . GLU A 1 190 ? -10.839 6.582 -4.488 1.00 90.75 190 GLU A O 1
ATOM 1490 N N . TRP A 1 191 ? -9.919 6.271 -6.510 1.00 92.19 191 TRP A N 1
ATOM 1491 C CA . TRP A 1 191 ? -10.058 4.807 -6.446 1.00 92.19 191 TRP A CA 1
ATOM 1492 C C . TRP A 1 191 ? -9.173 4.211 -5.365 1.00 92.19 191 TRP A C 1
ATOM 1494 O O . TRP A 1 191 ? -9.644 3.400 -4.566 1.00 92.19 191 TRP A O 1
ATOM 1504 N N . TRP A 1 192 ? -7.918 4.645 -5.334 1.00 92.06 192 TRP A N 1
ATOM 1505 C CA . TRP A 1 192 ? -6.948 4.162 -4.375 1.00 92.06 192 TRP A CA 1
ATOM 1506 C C . TRP A 1 192 ? -7.394 4.451 -2.939 1.00 92.06 192 TRP A C 1
ATOM 1508 O O . TRP A 1 192 ? -7.506 3.511 -2.163 1.00 92.06 192 TRP A O 1
ATOM 1518 N N . LYS A 1 193 ? -7.778 5.694 -2.607 1.00 89.12 193 LYS A N 1
ATOM 1519 C CA . LYS A 1 193 ? -8.315 6.055 -1.279 1.00 89.12 193 LYS A CA 1
ATOM 1520 C C . LYS A 1 193 ? -9.518 5.206 -0.902 1.00 89.12 193 LYS A C 1
ATOM 1522 O O . LYS A 1 193 ? -9.591 4.699 0.210 1.00 89.12 193 LYS A O 1
ATOM 1527 N N . TRP A 1 194 ? -10.474 5.053 -1.818 1.00 87.69 194 TRP A N 1
ATOM 1528 C CA . TRP A 1 194 ? -11.690 4.296 -1.538 1.00 87.69 194 TRP A CA 1
ATOM 1529 C C . TRP A 1 194 ? -11.391 2.823 -1.223 1.00 87.69 194 TRP A C 1
ATOM 1531 O O . TRP A 1 194 ? -11.936 2.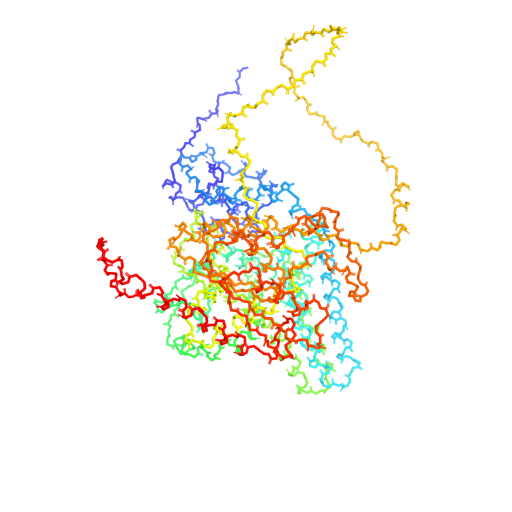279 -0.266 1.00 87.69 194 TRP A O 1
ATOM 1541 N N . ASN A 1 195 ? -10.525 2.191 -2.014 1.00 89.88 195 ASN A N 1
ATOM 1542 C CA . ASN A 1 195 ? -10.151 0.790 -1.849 1.00 89.88 195 ASN A CA 1
ATOM 1543 C C . ASN A 1 195 ? -9.252 0.581 -0.622 1.00 89.88 195 ASN A C 1
ATOM 1545 O O . ASN A 1 195 ? -9.516 -0.269 0.220 1.00 89.88 195 ASN A O 1
ATOM 1549 N N . HIS A 1 196 ? -8.215 1.397 -0.495 1.00 89.31 196 HIS A N 1
ATOM 1550 C CA . HIS A 1 196 ? -7.188 1.239 0.522 1.00 89.31 196 HIS A CA 1
ATOM 1551 C C . HIS A 1 196 ? -7.660 1.647 1.924 1.00 89.31 196 HIS A C 1
ATOM 1553 O O . HIS A 1 196 ? -7.285 1.013 2.905 1.00 89.31 196 HIS A O 1
ATOM 1559 N N . ASN A 1 197 ? -8.554 2.634 2.049 1.00 88.31 197 ASN A N 1
ATOM 1560 C CA . ASN A 1 197 ? -9.177 2.927 3.344 1.00 88.31 197 ASN A CA 1
ATOM 1561 C C . ASN A 1 197 ? -10.086 1.782 3.804 1.00 88.31 197 ASN A C 1
ATOM 1563 O O . ASN A 1 197 ? -10.199 1.545 5.001 1.00 88.31 197 ASN A O 1
ATOM 1567 N N . ALA A 1 198 ? -10.727 1.062 2.875 1.00 90.00 198 ALA A N 1
ATOM 1568 C CA . ALA A 1 198 ? -11.494 -0.132 3.220 1.00 90.00 198 ALA A CA 1
ATOM 1569 C C . ALA A 1 198 ? -10.586 -1.277 3.691 1.00 90.00 198 ALA A C 1
ATOM 1571 O O . ALA A 1 198 ? -10.930 -1.938 4.669 1.00 90.00 198 ALA A O 1
ATOM 1572 N N . HIS A 1 199 ? -9.420 -1.450 3.060 1.00 90.00 199 HIS A N 1
ATOM 1573 C CA . HIS A 1 199 ? -8.380 -2.368 3.525 1.00 90.00 199 HIS A CA 1
ATOM 1574 C C . HIS A 1 199 ? -7.916 -2.025 4.950 1.00 90.00 199 HIS A C 1
ATOM 1576 O O . HIS A 1 199 ? -8.061 -2.850 5.840 1.00 90.00 199 HIS A O 1
ATOM 1582 N N . HIS A 1 200 ? -7.478 -0.792 5.230 1.00 86.62 200 HIS A N 1
ATOM 1583 C CA . HIS A 1 200 ? -7.056 -0.396 6.590 1.00 86.62 200 HIS A CA 1
ATOM 1584 C C . HIS A 1 200 ? -8.175 -0.479 7.628 1.00 86.62 200 HIS A C 1
ATOM 1586 O O . HIS A 1 200 ? -7.936 -0.725 8.804 1.00 86.62 200 HIS A O 1
ATOM 1592 N N . LEU A 1 201 ? -9.429 -0.302 7.226 1.00 89.06 201 LEU A N 1
ATOM 1593 C CA . LEU A 1 201 ? -10.549 -0.483 8.140 1.00 89.06 201 LEU A CA 1
ATOM 1594 C C . LEU A 1 201 ? -10.754 -1.954 8.526 1.00 89.06 201 LEU A C 1
ATOM 1596 O O . LEU A 1 201 ? -11.034 -2.251 9.685 1.00 89.06 201 LEU A O 1
ATOM 1600 N N . ALA A 1 202 ? -10.659 -2.855 7.550 1.00 90.00 202 ALA A N 1
ATOM 1601 C CA . ALA A 1 202 ? -11.025 -4.260 7.675 1.00 90.00 202 ALA A CA 1
ATOM 1602 C C . ALA A 1 202 ? -9.867 -5.187 7.280 1.00 90.00 202 ALA A C 1
ATOM 1604 O O . ALA A 1 202 ? -10.088 -6.191 6.605 1.00 90.00 202 ALA A O 1
ATOM 1605 N N . CYS A 1 203 ? -8.649 -4.844 7.706 1.00 88.56 203 CYS A N 1
ATOM 1606 C CA . CYS A 1 203 ? -7.414 -5.492 7.269 1.00 88.56 203 CYS A CA 1
ATOM 1607 C C . CYS A 1 203 ? -7.507 -7.010 7.446 1.00 88.56 203 CYS A C 1
ATOM 1609 O O . CYS A 1 203 ? -7.890 -7.495 8.512 1.00 88.56 203 CYS A O 1
ATOM 1611 N N . ASN A 1 204 ? -7.199 -7.757 6.386 1.00 89.25 204 ASN A N 1
ATOM 1612 C CA . ASN A 1 204 ? -7.228 -9.217 6.334 1.00 89.25 204 ASN A CA 1
ATOM 1613 C C . ASN A 1 204 ? -8.611 -9.889 6.529 1.00 89.25 204 ASN A C 1
ATOM 1615 O O . ASN A 1 204 ? -8.700 -11.095 6.798 1.00 89.25 204 ASN A O 1
ATOM 1619 N N . SER A 1 205 ? -9.708 -9.146 6.351 1.00 91.81 205 SER A N 1
ATOM 1620 C CA . SER A 1 205 ? -11.067 -9.701 6.268 1.00 91.81 205 SER A CA 1
ATOM 1621 C C . SER A 1 205 ? -11.361 -10.243 4.865 1.00 91.81 205 SER A C 1
ATOM 1623 O O . SER A 1 205 ? -11.393 -9.497 3.894 1.00 91.81 205 SER A O 1
ATOM 1625 N N . LEU A 1 206 ? -11.656 -11.535 4.718 1.00 92.56 206 LEU A N 1
ATOM 1626 C CA . LEU A 1 206 ? -11.877 -12.133 3.390 1.00 92.56 206 LEU A CA 1
ATOM 1627 C C . LEU A 1 206 ? -13.128 -11.597 2.662 1.00 92.56 206 LEU A C 1
ATOM 1629 O O . LEU A 1 206 ? -13.204 -11.670 1.433 1.00 92.56 206 LEU A O 1
ATOM 1633 N N . ASP A 1 207 ? -14.110 -11.075 3.398 1.00 93.06 207 ASP A N 1
ATOM 1634 C CA . ASP A 1 207 ? -15.378 -10.541 2.893 1.00 93.06 207 ASP A CA 1
ATOM 1635 C C . ASP A 1 207 ? -15.422 -9.003 2.834 1.00 93.06 207 ASP A C 1
ATOM 1637 O O . ASP A 1 207 ? -16.078 -8.456 1.939 1.00 93.06 207 ASP A O 1
ATOM 1641 N N . PHE A 1 208 ? -14.690 -8.294 3.701 1.00 92.44 208 PHE A N 1
ATOM 1642 C CA . PHE A 1 208 ? -14.673 -6.823 3.733 1.00 92.44 208 PHE A CA 1
ATOM 1643 C C . PHE A 1 208 ? -13.414 -6.188 3.125 1.00 92.44 208 PHE A C 1
ATOM 1645 O O . PHE A 1 208 ? -13.508 -5.056 2.652 1.00 92.44 208 PHE A O 1
ATOM 1652 N N . ASP A 1 209 ? -12.279 -6.890 3.086 1.00 92.56 209 ASP A N 1
ATOM 1653 C CA . ASP A 1 209 ? -11.019 -6.371 2.544 1.00 92.56 209 ASP A CA 1
ATOM 1654 C C . ASP A 1 209 ? -10.943 -6.577 1.021 1.00 92.56 209 ASP A C 1
ATOM 1656 O O . ASP A 1 209 ? -10.856 -7.724 0.563 1.00 92.56 209 ASP A O 1
ATOM 1660 N N . PRO A 1 210 ? -10.972 -5.515 0.195 1.00 91.25 210 PRO A N 1
ATOM 1661 C CA . PRO A 1 210 ? -10.826 -5.669 -1.249 1.00 91.25 210 PRO A CA 1
ATOM 1662 C C . PRO A 1 210 ? -9.442 -6.173 -1.679 1.00 91.25 210 PRO A C 1
ATOM 1664 O O . PRO A 1 210 ? -9.334 -6.781 -2.750 1.00 91.25 210 PRO A O 1
ATOM 1667 N N . ASP A 1 211 ? -8.404 -5.974 -0.862 1.00 90.25 211 ASP A N 1
ATOM 1668 C CA . ASP A 1 211 ? -7.019 -6.306 -1.208 1.00 90.25 211 ASP A CA 1
ATOM 1669 C C . ASP A 1 211 ? -6.710 -7.803 -1.078 1.00 90.25 211 ASP A C 1
ATOM 1671 O O . ASP A 1 211 ? -5.634 -8.233 -1.477 1.00 90.25 211 ASP A O 1
ATOM 1675 N N . LEU A 1 212 ? -7.667 -8.620 -0.618 1.00 90.31 212 LEU A N 1
ATOM 1676 C CA . LEU A 1 212 ? -7.575 -10.088 -0.622 1.00 90.31 212 LEU A CA 1
ATOM 1677 C C . LEU A 1 212 ? -8.460 -10.761 -1.690 1.00 90.31 212 LEU A C 1
ATOM 1679 O O . LEU A 1 212 ? -8.451 -11.986 -1.850 1.00 90.31 212 LEU A O 1
ATOM 1683 N N . GLN A 1 213 ? -9.253 -9.987 -2.437 1.00 91.75 213 GLN A N 1
ATOM 1684 C CA . GLN A 1 213 ? -10.356 -10.494 -3.265 1.00 91.75 213 GLN A CA 1
ATOM 1685 C C . GLN A 1 213 ? -9.969 -10.682 -4.740 1.00 91.75 213 GLN A C 1
ATOM 1687 O O . GLN A 1 213 ? -10.540 -10.076 -5.654 1.00 91.75 213 GLN A O 1
ATOM 1692 N N . HIS A 1 214 ? -9.007 -11.573 -4.988 1.00 89.69 214 HIS A N 1
ATOM 1693 C CA . HIS A 1 214 ? -8.387 -11.777 -6.308 1.00 89.69 214 HIS A CA 1
ATOM 1694 C C . HIS A 1 214 ? -8.981 -12.903 -7.161 1.00 89.69 214 HIS A C 1
ATOM 1696 O O . HIS A 1 214 ? -8.446 -13.213 -8.231 1.00 89.69 214 HIS A O 1
ATOM 1702 N N . LEU A 1 215 ? -10.094 -13.509 -6.739 1.00 89.88 215 LEU A N 1
ATOM 1703 C CA . LEU A 1 215 ? -10.786 -14.503 -7.558 1.00 89.88 215 LEU A CA 1
ATOM 1704 C C . LEU A 1 215 ? -11.176 -13.917 -8.933 1.00 89.88 215 LEU A C 1
ATOM 1706 O O . LEU A 1 215 ? -11.663 -12.778 -9.002 1.00 89.88 215 LEU A O 1
ATOM 1710 N N . PRO A 1 216 ? -10.992 -14.682 -10.029 1.00 91.25 216 PRO A N 1
ATOM 1711 C CA . PRO A 1 216 ? -10.662 -16.116 -10.073 1.00 91.25 216 PRO A CA 1
ATOM 1712 C C . PRO A 1 216 ? -9.155 -16.459 -10.125 1.00 91.25 216 PRO A C 1
ATOM 1714 O O . PRO A 1 216 ? -8.827 -17.628 -10.291 1.00 91.25 216 PRO A O 1
ATOM 1717 N N . PHE A 1 217 ? -8.241 -15.487 -10.027 1.00 89.62 217 PHE A N 1
ATOM 1718 C CA . PHE A 1 217 ? -6.812 -15.703 -10.309 1.00 89.62 217 PHE A CA 1
ATOM 1719 C C . PHE A 1 217 ? -6.021 -16.261 -9.125 1.00 89.62 217 PHE A C 1
ATOM 1721 O O . PHE A 1 217 ? -5.258 -17.209 -9.295 1.00 89.62 217 PHE A O 1
ATOM 1728 N N . PHE A 1 218 ? -6.208 -15.680 -7.939 1.00 89.56 218 PHE A N 1
ATOM 1729 C CA . PHE A 1 218 ? -5.465 -16.041 -6.731 1.00 89.56 218 PHE A CA 1
ATOM 1730 C C . PHE A 1 218 ? -6.405 -16.180 -5.539 1.00 89.56 218 PHE A C 1
ATOM 1732 O O . PHE A 1 218 ? -7.429 -15.495 -5.462 1.00 89.56 218 PHE A O 1
ATOM 1739 N N . VAL A 1 219 ? -6.033 -17.044 -4.596 1.00 91.31 219 VAL A N 1
ATOM 1740 C CA . VAL A 1 219 ? -6.668 -17.124 -3.277 1.00 91.31 219 VAL A CA 1
ATOM 1741 C C . VAL A 1 219 ? -5.602 -17.096 -2.195 1.00 91.31 219 VAL A C 1
ATOM 1743 O O . VAL A 1 219 ? -4.594 -17.792 -2.282 1.00 91.31 219 VAL A O 1
ATOM 1746 N N . VAL A 1 220 ? -5.858 -16.320 -1.147 1.00 89.50 220 VAL A N 1
ATOM 1747 C CA . VAL A 1 220 ? -4.973 -16.223 0.025 1.00 89.50 220 VAL A CA 1
ATOM 1748 C C . VAL A 1 220 ? -5.367 -17.198 1.139 1.00 89.50 220 VAL A C 1
ATOM 1750 O O . VAL A 1 220 ? -4.628 -17.405 2.091 1.00 89.50 220 VAL A O 1
ATOM 1753 N N . SER A 1 221 ? -6.545 -17.823 1.032 1.00 90.62 221 SER A N 1
ATOM 1754 C CA . SER A 1 221 ? -7.080 -18.732 2.045 1.00 90.62 221 SER A CA 1
ATOM 1755 C C . SER A 1 221 ? -7.937 -19.830 1.427 1.00 90.62 221 SER A C 1
ATOM 1757 O O . SER A 1 221 ? -8.696 -19.589 0.486 1.00 90.62 221 SER A O 1
ATOM 1759 N N . SER A 1 222 ? -7.890 -21.025 2.018 1.00 90.75 222 SER A N 1
ATOM 1760 C CA . SER A 1 222 ? -8.758 -22.155 1.661 1.00 90.75 222 SER A CA 1
ATOM 1761 C C . SER A 1 222 ? -10.244 -21.864 1.891 1.00 90.75 222 SER A C 1
ATOM 1763 O O . SER A 1 222 ? -11.100 -22.485 1.264 1.00 90.75 222 SER A O 1
ATOM 1765 N N . LYS A 1 223 ? -10.568 -20.872 2.730 1.00 90.88 223 LYS A N 1
ATOM 1766 C CA . LYS A 1 223 ? -11.941 -20.411 2.976 1.00 90.88 223 LYS A CA 1
ATOM 1767 C C . LYS A 1 223 ? -12.646 -19.904 1.708 1.00 90.88 223 LYS A C 1
ATOM 1769 O O . LYS A 1 223 ? -13.866 -19.963 1.640 1.00 90.88 223 LYS A O 1
ATOM 1774 N N . PHE A 1 224 ? -11.916 -19.468 0.677 1.00 92.06 224 PHE A N 1
ATOM 1775 C CA . PHE A 1 224 ? -12.525 -19.091 -0.605 1.00 92.06 224 PHE A CA 1
ATOM 1776 C C . PHE A 1 224 ? -13.131 -20.277 -1.370 1.00 92.06 224 PHE A C 1
ATOM 1778 O O . PHE A 1 224 ? -13.987 -20.063 -2.227 1.00 92.06 224 PHE A O 1
ATOM 1785 N N . PHE A 1 225 ? -12.747 -21.523 -1.062 1.00 91.56 225 PHE A N 1
ATOM 1786 C CA . PHE A 1 225 ? -13.243 -22.711 -1.767 1.00 91.56 225 PHE A CA 1
ATOM 1787 C C . PHE A 1 225 ? -14.730 -22.990 -1.528 1.00 91.56 225 PHE A C 1
ATOM 1789 O O . PHE A 1 225 ? -15.361 -23.660 -2.343 1.00 91.56 225 PHE A O 1
ATOM 1796 N N . THR A 1 226 ? -15.319 -22.441 -0.463 1.00 90.12 226 THR A N 1
ATOM 1797 C CA . THR A 1 226 ? -16.765 -22.527 -0.204 1.00 90.12 226 THR A CA 1
ATOM 1798 C C . THR A 1 226 ? -17.574 -21.439 -0.913 1.00 90.12 226 THR A C 1
ATOM 1800 O O . THR A 1 226 ? -18.797 -21.432 -0.796 1.00 90.12 226 THR A O 1
ATOM 1803 N N . SER A 1 227 ? -16.925 -20.581 -1.714 1.00 91.81 227 SER A N 1
ATOM 1804 C CA . SER A 1 227 ? -17.470 -19.333 -2.267 1.00 91.81 227 SER A CA 1
ATOM 1805 C C . SER A 1 227 ? -17.872 -18.332 -1.180 1.00 91.81 227 SER A C 1
ATOM 1807 O O . SER A 1 227 ? -18.641 -18.640 -0.274 1.00 91.81 227 SER A O 1
ATOM 1809 N N . LEU A 1 228 ? -17.392 -17.095 -1.295 1.00 92.12 228 LEU A N 1
ATOM 1810 C CA . LEU A 1 228 ? -17.661 -16.029 -0.326 1.00 92.12 228 LEU A CA 1
ATOM 1811 C C . LEU A 1 228 ? -18.365 -14.855 -1.002 1.00 92.12 228 LEU A C 1
ATOM 1813 O O . LEU A 1 228 ? -18.191 -14.617 -2.197 1.00 92.12 228 LEU A O 1
ATOM 1817 N N . THR A 1 229 ? -19.160 -14.108 -0.246 1.00 93.44 229 THR A N 1
ATOM 1818 C CA . THR A 1 229 ? -19.743 -12.850 -0.722 1.00 93.44 229 THR A CA 1
ATOM 1819 C C . THR A 1 229 ? -18.852 -11.703 -0.271 1.00 93.44 229 THR A C 1
ATOM 1821 O O . THR A 1 229 ? -18.543 -11.595 0.907 1.00 93.44 229 THR A O 1
ATOM 1824 N N . SER A 1 230 ? -18.427 -10.863 -1.212 1.00 93.12 230 SER A N 1
ATOM 1825 C CA . SER A 1 230 ? -17.717 -9.623 -0.907 1.00 93.12 230 SER A CA 1
ATOM 1826 C C . SER A 1 230 ? -18.723 -8.564 -0.476 1.00 93.12 230 SER A C 1
ATOM 1828 O O . SER A 1 230 ? -19.557 -8.152 -1.284 1.00 93.12 230 SER A O 1
ATOM 1830 N N . CYS A 1 231 ? -18.610 -8.100 0.765 1.00 90.75 231 CYS A N 1
ATOM 1831 C CA . CYS A 1 231 ? -19.389 -6.992 1.311 1.00 90.75 231 CYS A CA 1
ATOM 1832 C C . CYS A 1 231 ? -18.947 -5.644 0.719 1.00 90.75 231 CYS A C 1
ATOM 1834 O O . CYS A 1 231 ? -19.755 -4.732 0.581 1.00 90.75 231 CYS A O 1
ATOM 1836 N N . PHE A 1 232 ? -17.674 -5.515 0.326 1.00 89.44 232 PHE A N 1
ATOM 1837 C CA . PHE A 1 232 ? -17.145 -4.288 -0.278 1.00 89.44 232 PHE A CA 1
ATOM 1838 C C . PHE A 1 232 ? -17.588 -4.092 -1.734 1.00 89.44 232 PHE A C 1
ATOM 1840 O O . PHE A 1 232 ? -17.980 -2.995 -2.141 1.00 89.44 232 PHE A O 1
ATOM 1847 N N . HIS A 1 233 ? -17.518 -5.153 -2.541 1.00 87.19 233 HIS A N 1
ATOM 1848 C CA . HIS A 1 233 ? -17.913 -5.117 -3.949 1.00 87.19 233 HIS A CA 1
ATOM 1849 C C . HIS A 1 233 ? -19.383 -5.477 -4.185 1.00 87.19 233 HIS A C 1
ATOM 1851 O O . HIS A 1 233 ? -19.816 -5.405 -5.334 1.00 87.19 233 HIS A O 1
ATOM 1857 N N . ASP A 1 234 ? -20.109 -5.882 -3.139 1.00 89.44 234 ASP A N 1
ATOM 1858 C CA . ASP A 1 234 ? -21.485 -6.387 -3.208 1.00 89.44 234 ASP A CA 1
ATOM 1859 C C . ASP A 1 234 ? -21.647 -7.464 -4.298 1.00 89.44 234 ASP A C 1
ATOM 1861 O O . ASP A 1 234 ? -22.507 -7.413 -5.177 1.00 89.44 234 ASP A O 1
ATOM 1865 N N . ARG A 1 235 ? -20.712 -8.424 -4.309 1.00 91.50 235 ARG A N 1
ATOM 1866 C CA . ARG A 1 235 ? -20.668 -9.490 -5.319 1.00 91.50 235 ARG A CA 1
ATOM 1867 C C . ARG A 1 235 ? -20.300 -10.827 -4.708 1.00 91.50 235 ARG A C 1
ATOM 1869 O O . ARG A 1 235 ? -19.409 -10.920 -3.865 1.00 91.50 235 ARG A O 1
ATOM 1876 N N . LYS A 1 236 ? -20.917 -11.893 -5.211 1.00 92.31 236 LYS A N 1
ATOM 1877 C CA . LYS A 1 236 ? -20.534 -13.258 -4.852 1.00 92.31 236 LYS A CA 1
ATOM 1878 C C . LYS A 1 236 ? -19.279 -13.678 -5.620 1.00 92.31 236 LYS A C 1
ATOM 1880 O O . LYS A 1 236 ? -19.261 -13.676 -6.849 1.00 92.31 236 LYS A O 1
ATOM 1885 N N . MET A 1 237 ? -18.229 -14.039 -4.893 1.00 93.38 237 MET A N 1
ATOM 1886 C CA . MET A 1 237 ? -16.977 -14.574 -5.422 1.00 93.38 237 MET A CA 1
ATOM 1887 C C . MET A 1 237 ? -17.083 -16.099 -5.472 1.00 93.38 237 MET A C 1
ATOM 1889 O O . MET A 1 237 ? -16.753 -16.802 -4.517 1.00 93.38 237 MET A O 1
ATOM 1893 N N . ASN A 1 238 ? -17.623 -16.600 -6.581 1.00 92.31 238 ASN A N 1
ATOM 1894 C CA . ASN A 1 238 ? -17.839 -18.030 -6.770 1.00 92.31 238 ASN A CA 1
ATOM 1895 C C . ASN A 1 238 ? -16.516 -18.752 -7.038 1.00 92.31 238 ASN A C 1
ATOM 1897 O O . ASN A 1 238 ? -15.741 -18.344 -7.903 1.00 92.31 238 ASN A O 1
ATOM 1901 N N . PHE A 1 239 ? -16.299 -19.862 -6.337 1.00 94.06 239 PHE A N 1
ATOM 1902 C CA . PHE A 1 239 ? -15.216 -20.791 -6.633 1.00 94.06 239 PHE A CA 1
ATOM 1903 C C . PHE A 1 239 ? -15.704 -21.851 -7.625 1.00 94.06 239 PHE A C 1
ATOM 1905 O O . PHE A 1 239 ? -16.058 -22.973 -7.264 1.00 94.06 239 PHE A O 1
ATOM 1912 N N . ASP A 1 240 ? -15.804 -21.447 -8.889 1.00 93.50 240 ASP A N 1
ATOM 1913 C CA . ASP A 1 240 ? -16.245 -22.308 -9.983 1.00 93.50 240 ASP A CA 1
ATOM 1914 C C . ASP A 1 240 ? -15.090 -23.133 -10.587 1.00 93.50 240 ASP A C 1
ATOM 1916 O O . ASP A 1 240 ? -13.938 -23.092 -10.146 1.00 93.50 240 ASP A O 1
ATOM 1920 N N . SER A 1 241 ? -15.391 -23.937 -11.611 1.00 94.81 241 SER A N 1
ATOM 1921 C CA . SER A 1 241 ? -14.385 -24.762 -12.291 1.00 94.81 241 SER A CA 1
ATOM 1922 C C . SER A 1 241 ? -13.258 -23.946 -12.928 1.00 94.81 241 SER A C 1
ATOM 1924 O O . SER A 1 241 ? -12.135 -24.442 -12.997 1.00 94.81 241 SER A O 1
ATOM 1926 N N . PHE A 1 242 ? -13.536 -22.715 -13.365 1.00 94.38 242 PHE A N 1
ATOM 1927 C CA . PHE A 1 242 ? -12.539 -21.841 -13.974 1.00 94.38 242 PHE A CA 1
ATOM 1928 C C . PHE A 1 242 ? -11.591 -21.265 -12.917 1.00 94.38 242 PHE A C 1
ATOM 1930 O O . PHE A 1 242 ? -10.373 -21.358 -13.071 1.00 94.38 242 PHE A O 1
ATOM 1937 N N . ALA A 1 243 ? -12.133 -20.778 -11.798 1.00 94.31 243 ALA A N 1
ATOM 1938 C CA . ALA A 1 243 ? -11.346 -20.356 -10.643 1.00 94.31 243 ALA A CA 1
ATOM 1939 C C . ALA A 1 243 ? -10.482 -21.501 -10.103 1.00 94.31 243 ALA A C 1
ATOM 1941 O O . ALA A 1 243 ? -9.289 -21.326 -9.878 1.00 94.31 243 ALA A O 1
ATOM 1942 N N . ARG A 1 244 ? -11.051 -22.705 -9.971 1.00 94.62 244 ARG A N 1
ATOM 1943 C CA . ARG A 1 244 ? -10.319 -23.900 -9.530 1.00 94.62 244 ARG A CA 1
ATOM 1944 C C . ARG A 1 244 ? -9.142 -24.240 -10.443 1.00 94.62 244 ARG A C 1
ATOM 1946 O O . ARG A 1 244 ? -8.080 -24.596 -9.939 1.00 94.62 244 ARG A O 1
ATOM 1953 N N . PHE A 1 245 ? -9.315 -24.120 -11.760 1.00 95.50 245 PHE A N 1
ATOM 1954 C CA . PHE A 1 245 ? -8.224 -24.311 -12.712 1.00 95.50 245 PHE A CA 1
ATOM 1955 C C . PHE A 1 245 ? -7.104 -23.289 -12.476 1.00 95.50 245 PHE A C 1
ATOM 1957 O O . PHE A 1 245 ? -5.977 -23.692 -12.206 1.00 95.50 245 PHE A O 1
ATOM 1964 N N . LEU A 1 246 ? -7.403 -21.987 -12.483 1.00 94.19 246 LEU A N 1
ATOM 1965 C CA . LEU A 1 246 ? -6.385 -20.940 -12.309 1.00 94.19 246 LEU A CA 1
ATOM 1966 C C . LEU A 1 246 ? -5.672 -21.028 -10.955 1.00 94.19 246 LEU A C 1
ATOM 1968 O O . LEU A 1 246 ? -4.443 -20.984 -10.895 1.00 94.19 246 LEU A O 1
ATOM 1972 N N . VAL A 1 247 ? -6.435 -21.241 -9.883 1.00 94.38 247 VAL A N 1
ATOM 1973 C CA . VAL A 1 247 ? -5.911 -21.363 -8.521 1.00 94.38 247 VAL A CA 1
ATOM 1974 C C . VAL A 1 247 ? -5.013 -22.591 -8.363 1.00 94.38 247 VAL A C 1
ATOM 1976 O O . VAL A 1 247 ? -4.016 -22.519 -7.650 1.00 94.38 247 VAL A O 1
ATOM 1979 N N . SER A 1 248 ? -5.282 -23.701 -9.061 1.00 94.44 248 SER A N 1
ATOM 1980 C CA . SER A 1 248 ? -4.399 -24.878 -9.011 1.00 94.44 248 SER A CA 1
ATOM 1981 C C . SER A 1 248 ? -2.985 -24.588 -9.536 1.00 94.44 248 SER A C 1
ATOM 1983 O O . SER A 1 248 ? -2.015 -25.159 -9.039 1.00 94.44 248 SER A O 1
ATOM 1985 N N . TYR A 1 249 ? -2.851 -23.629 -10.459 1.00 94.44 249 TYR A N 1
ATOM 1986 C CA . TYR A 1 249 ? -1.572 -23.181 -11.015 1.00 94.44 249 TYR A CA 1
ATOM 1987 C C . TYR A 1 249 ? -1.026 -21.904 -10.362 1.00 94.44 249 TYR A C 1
ATOM 1989 O O . TYR A 1 249 ? 0.008 -21.404 -10.806 1.00 94.44 249 TYR A O 1
ATOM 1997 N N . GLN A 1 250 ? -1.654 -21.388 -9.295 1.00 92.19 250 GLN A N 1
ATOM 1998 C CA . GLN A 1 250 ? -1.258 -20.107 -8.695 1.00 92.19 250 GLN A CA 1
ATOM 1999 C C . GLN A 1 250 ? 0.209 -20.054 -8.255 1.00 92.19 250 GLN A C 1
ATOM 2001 O O . GLN A 1 250 ? 0.845 -19.017 -8.365 1.00 92.19 250 GLN A O 1
ATOM 2006 N N . HIS A 1 251 ? 0.779 -21.182 -7.826 1.00 88.81 251 HIS A N 1
ATOM 2007 C CA . HIS A 1 251 ? 2.182 -21.279 -7.417 1.00 88.81 251 HIS A CA 1
ATOM 2008 C C . HIS A 1 251 ? 3.173 -20.986 -8.559 1.00 88.81 251 HIS A C 1
ATOM 2010 O O . HIS A 1 251 ? 4.258 -20.475 -8.300 1.00 88.81 251 HIS A O 1
ATOM 2016 N N . TRP A 1 252 ? 2.792 -21.245 -9.816 1.00 90.62 252 TRP A N 1
ATOM 2017 C CA . TRP A 1 252 ? 3.570 -20.858 -11.000 1.00 90.62 252 TRP A CA 1
ATOM 2018 C C . TRP A 1 252 ? 3.152 -19.496 -11.555 1.00 90.62 252 TRP A C 1
ATOM 2020 O O . TRP A 1 252 ? 3.997 -18.738 -12.027 1.00 90.62 252 TRP A O 1
ATOM 2030 N N . SER A 1 253 ? 1.855 -19.175 -11.522 1.00 89.69 253 SER A N 1
ATOM 2031 C CA . SER A 1 253 ? 1.326 -17.945 -12.121 1.00 89.69 253 SER A CA 1
ATOM 2032 C C . SER A 1 253 ? 1.452 -16.710 -11.226 1.00 89.69 253 SER A C 1
ATOM 2034 O O . SER A 1 253 ? 1.291 -15.600 -11.729 1.00 89.69 253 SER A O 1
ATOM 2036 N N . TYR A 1 254 ? 1.790 -16.870 -9.942 1.00 88.81 254 TYR A N 1
ATOM 2037 C CA . TYR A 1 254 ? 1.940 -15.769 -8.992 1.00 88.81 254 TYR A CA 1
ATOM 2038 C C . TYR A 1 254 ? 2.986 -14.747 -9.443 1.00 88.81 254 TYR A C 1
ATOM 2040 O O . TYR A 1 254 ? 2.633 -13.597 -9.685 1.00 88.81 254 TYR A O 1
ATOM 2048 N N . CYS A 1 255 ? 4.251 -15.144 -9.630 1.00 86.81 255 CYS A N 1
ATOM 2049 C CA . CYS A 1 255 ? 5.309 -14.191 -9.990 1.00 86.81 255 CYS A CA 1
ATOM 2050 C C . CYS A 1 255 ? 5.016 -13.452 -11.314 1.00 86.81 255 CYS A C 1
ATOM 2052 O O . CYS A 1 255 ? 5.051 -12.220 -11.315 1.00 86.81 255 CYS A O 1
ATOM 2054 N N . PRO A 1 256 ? 4.645 -14.137 -12.420 1.00 87.00 256 PRO A N 1
ATOM 2055 C CA . PRO A 1 256 ? 4.238 -13.451 -13.647 1.00 87.00 256 PRO A CA 1
ATOM 2056 C C . PRO A 1 256 ? 3.000 -12.564 -13.460 1.00 87.00 256 PRO A C 1
ATOM 2058 O O . PRO A 1 256 ? 2.938 -11.461 -13.999 1.00 87.00 256 PRO A O 1
ATOM 2061 N N . GLY A 1 257 ? 2.017 -13.024 -12.682 1.00 86.81 257 GLY A N 1
ATOM 2062 C CA . GLY A 1 257 ? 0.792 -12.280 -12.413 1.00 86.81 257 GLY A CA 1
ATOM 2063 C C . GLY A 1 257 ? 1.037 -11.001 -11.619 1.00 86.81 257 GLY A C 1
ATOM 2064 O O . GLY A 1 257 ? 0.430 -9.979 -11.927 1.00 86.81 257 GLY A O 1
ATOM 2065 N N . ILE A 1 258 ? 1.971 -11.013 -10.666 1.00 85.75 258 ILE A N 1
ATOM 2066 C CA . ILE A 1 258 ? 2.356 -9.828 -9.893 1.00 85.75 258 ILE A CA 1
ATOM 2067 C C . ILE A 1 258 ? 3.066 -8.785 -10.770 1.00 85.75 258 ILE A C 1
ATOM 2069 O O . ILE A 1 258 ? 2.759 -7.598 -10.659 1.00 85.75 258 ILE A O 1
ATOM 2073 N N . CYS A 1 259 ? 3.915 -9.195 -11.719 1.00 84.56 259 CYS A N 1
ATOM 2074 C CA . CYS A 1 259 ? 4.489 -8.268 -12.708 1.00 84.56 259 CYS A CA 1
ATOM 2075 C C . CYS A 1 259 ? 3.413 -7.590 -13.579 1.00 84.56 259 CYS A C 1
ATOM 2077 O O . CYS A 1 259 ? 3.601 -6.470 -14.052 1.00 84.56 259 CYS A O 1
ATOM 2079 N N . LEU A 1 260 ? 2.266 -8.250 -13.772 1.00 86.81 260 LEU A N 1
ATOM 2080 C CA . LEU A 1 260 ? 1.123 -7.731 -14.525 1.00 86.81 260 LEU A CA 1
ATOM 2081 C C . LEU A 1 260 ? 0.043 -7.089 -13.636 1.00 86.81 260 LEU A C 1
ATOM 2083 O O . LEU A 1 260 ? -0.907 -6.505 -14.160 1.00 86.81 260 LEU A O 1
ATOM 2087 N N . ALA A 1 261 ? 0.177 -7.133 -12.306 1.00 86.88 261 ALA A N 1
ATOM 2088 C CA . ALA A 1 261 ? -0.845 -6.657 -11.371 1.00 86.88 261 ALA A CA 1
ATOM 2089 C C . ALA A 1 261 ? -1.172 -5.169 -11.564 1.00 86.88 261 ALA A C 1
ATOM 2091 O O . ALA A 1 261 ? -2.319 -4.748 -11.392 1.00 86.88 261 ALA A O 1
ATOM 2092 N N . ARG A 1 262 ? -0.199 -4.377 -12.029 1.00 90.44 262 ARG A N 1
ATOM 2093 C CA . ARG A 1 262 ? -0.391 -2.956 -12.335 1.00 90.44 262 ARG A CA 1
ATOM 2094 C C . ARG A 1 262 ? -1.466 -2.711 -13.404 1.00 90.44 262 ARG A C 1
ATOM 2096 O O . ARG A 1 262 ? -2.188 -1.722 -13.313 1.00 90.44 262 ARG A O 1
ATOM 2103 N N . PHE A 1 263 ? -1.654 -3.622 -14.365 1.00 90.69 263 PHE A N 1
ATOM 2104 C CA . PHE A 1 263 ? -2.738 -3.506 -15.350 1.00 90.69 263 PHE A CA 1
ATOM 2105 C C . PHE A 1 263 ? -4.124 -3.575 -14.701 1.00 90.69 263 PHE A C 1
ATOM 2107 O O . PHE A 1 263 ? -5.033 -2.859 -15.123 1.00 90.69 263 PHE A O 1
ATOM 2114 N N . ASN A 1 264 ? -4.284 -4.379 -13.643 1.00 89.44 264 ASN A N 1
ATOM 2115 C CA . ASN A 1 264 ? -5.521 -4.393 -12.865 1.00 89.44 264 ASN A CA 1
ATOM 2116 C C . ASN A 1 264 ? -5.743 -3.035 -12.176 1.00 89.44 264 ASN A C 1
ATOM 2118 O O . ASN A 1 264 ? -6.856 -2.521 -12.225 1.00 89.44 264 ASN A O 1
ATOM 2122 N N . LEU A 1 265 ? -4.700 -2.396 -11.632 1.00 91.56 265 LEU A N 1
ATOM 2123 C CA . LEU A 1 265 ? -4.815 -1.051 -11.042 1.00 91.56 265 LEU A CA 1
ATOM 2124 C C . LEU A 1 265 ? -5.257 0.002 -12.073 1.00 91.56 265 LEU A C 1
ATOM 2126 O O . LEU A 1 265 ? -6.120 0.835 -11.778 1.00 91.56 265 LEU A O 1
ATOM 2130 N N . PHE A 1 266 ? -4.736 -0.068 -13.303 1.00 94.56 266 PHE A N 1
ATOM 2131 C CA . PHE A 1 266 ? -5.181 0.801 -14.397 1.00 94.56 266 PHE A CA 1
ATOM 2132 C C . PHE A 1 266 ? -6.655 0.571 -14.728 1.00 94.56 266 PHE A C 1
ATOM 2134 O O . PHE A 1 266 ? -7.444 1.517 -14.749 1.00 94.56 266 PHE A O 1
ATOM 2141 N N . ALA A 1 267 ? -7.050 -0.688 -14.935 1.00 93.56 267 ALA A N 1
ATOM 2142 C CA . ALA A 1 267 ? -8.426 -1.040 -15.267 1.00 93.56 267 ALA A CA 1
ATOM 2143 C C . ALA A 1 267 ? -9.404 -0.560 -14.185 1.00 93.56 267 ALA A C 1
ATOM 2145 O O . ALA A 1 267 ? -10.419 0.063 -14.495 1.00 93.56 267 ALA A O 1
ATOM 2146 N N . ARG A 1 268 ? -9.077 -0.780 -12.905 1.00 92.69 268 ARG A N 1
ATOM 2147 C CA . ARG A 1 268 ? -9.896 -0.336 -11.768 1.00 92.69 268 ARG A CA 1
ATOM 2148 C C . ARG A 1 268 ? -10.025 1.184 -11.691 1.00 92.69 268 ARG A C 1
ATOM 2150 O O . ARG A 1 268 ? -11.126 1.679 -11.445 1.00 92.69 268 ARG A O 1
ATOM 2157 N N . SER A 1 269 ? -8.947 1.906 -11.987 1.00 95.00 269 SER A N 1
ATOM 2158 C CA . SER A 1 269 ? -8.950 3.370 -12.058 1.00 95.00 269 SER A CA 1
ATOM 2159 C C . SER A 1 269 ? -9.919 3.879 -13.131 1.00 95.00 269 SER A C 1
ATOM 2161 O O . SER A 1 269 ? -10.778 4.713 -12.842 1.00 95.00 269 SER A O 1
ATOM 2163 N N . PHE A 1 270 ? -9.868 3.324 -14.347 1.00 95.25 270 PHE A N 1
ATOM 2164 C CA . PHE A 1 270 ? -10.822 3.681 -15.403 1.00 95.25 270 PHE A CA 1
ATOM 2165 C C . PHE A 1 270 ? -12.256 3.276 -15.063 1.00 95.25 270 PHE A C 1
ATOM 2167 O O . PHE A 1 270 ? -13.165 4.084 -15.241 1.00 95.25 270 PHE A O 1
ATOM 2174 N N . PHE A 1 271 ? -12.482 2.070 -14.532 1.00 94.31 271 PHE A N 1
ATOM 2175 C CA . PHE A 1 271 ? -13.825 1.629 -14.154 1.00 94.31 271 PHE A CA 1
ATOM 2176 C C . PHE A 1 271 ? -14.470 2.558 -13.123 1.00 94.31 271 PHE A C 1
ATOM 2178 O O . PHE A 1 271 ? -15.646 2.890 -13.272 1.00 94.31 271 PHE A O 1
ATOM 2185 N N . LEU A 1 272 ? -13.725 3.045 -12.123 1.00 92.31 272 LEU A N 1
ATOM 2186 C CA . LEU A 1 272 ? -14.271 4.027 -11.186 1.00 92.31 272 LEU A CA 1
ATOM 2187 C C . LEU A 1 272 ? -14.621 5.345 -11.889 1.00 92.31 272 LEU A C 1
ATOM 2189 O O . LEU A 1 272 ? -15.720 5.871 -11.686 1.00 92.31 272 LEU A O 1
ATOM 2193 N N . LEU A 1 273 ? -13.716 5.889 -12.706 1.00 93.75 273 LEU A N 1
ATOM 2194 C CA . LEU A 1 273 ? -13.917 7.187 -13.362 1.00 93.75 273 LEU A CA 1
ATOM 2195 C C . LEU A 1 273 ? -15.012 7.161 -14.438 1.00 93.75 273 LEU A C 1
ATOM 2197 O O . LEU A 1 273 ? -15.640 8.190 -14.676 1.00 93.75 273 LEU A O 1
ATOM 2201 N N . LEU A 1 274 ? -15.280 6.000 -15.037 1.00 94.25 274 LEU A N 1
ATOM 2202 C CA . LEU A 1 274 ? -16.364 5.791 -16.002 1.00 94.25 274 LEU A CA 1
ATOM 2203 C C . LEU A 1 274 ? -17.691 5.373 -15.344 1.00 94.25 274 LEU A C 1
ATOM 2205 O O . LEU A 1 274 ? -18.731 5.401 -15.995 1.00 94.25 274 LEU A O 1
ATOM 2209 N N . SER A 1 275 ? -17.685 5.004 -14.060 1.00 91.94 275 SER A N 1
ATOM 2210 C CA . SER A 1 275 ? -18.901 4.619 -13.332 1.00 91.94 275 SER A CA 1
ATOM 2211 C C . SER A 1 275 ? -19.815 5.810 -13.007 1.00 91.94 275 SER A C 1
ATOM 2213 O O . SER A 1 275 ? -19.422 6.973 -13.084 1.00 91.94 275 SER A O 1
ATOM 2215 N N . ASN A 1 276 ? -21.021 5.536 -12.508 1.00 87.75 276 ASN A N 1
ATOM 2216 C CA . ASN A 1 276 ? -21.942 6.569 -12.016 1.00 87.75 276 ASN A CA 1
ATOM 2217 C C . ASN A 1 276 ? -21.623 7.074 -10.593 1.00 87.75 276 ASN A C 1
ATOM 2219 O O . ASN A 1 276 ? -22.375 7.881 -10.046 1.00 87.75 276 ASN A O 1
ATOM 2223 N N . ARG A 1 277 ? -20.529 6.616 -9.966 1.00 85.19 277 ARG A N 1
ATOM 2224 C CA . ARG A 1 277 ? -20.145 7.079 -8.625 1.00 85.19 277 ARG A CA 1
ATOM 2225 C C . ARG A 1 277 ? -19.721 8.547 -8.638 1.00 85.19 277 ARG A C 1
ATOM 2227 O O . ARG A 1 277 ? -19.116 9.031 -9.593 1.00 85.19 277 ARG A O 1
ATOM 2234 N N . LYS A 1 278 ? -20.013 9.257 -7.548 1.00 84.31 278 LYS A N 1
ATOM 2235 C CA . LYS A 1 278 ? -19.552 10.635 -7.353 1.00 84.31 278 LYS A CA 1
ATOM 2236 C C . LYS A 1 278 ? -18.058 10.613 -7.044 1.00 84.31 278 LYS A C 1
ATOM 2238 O O . LYS A 1 278 ? -17.661 10.111 -6.001 1.00 84.31 278 LYS A O 1
ATOM 2243 N N . VAL A 1 279 ? -17.258 11.155 -7.955 1.00 88.00 279 VAL A N 1
ATOM 2244 C CA . VAL A 1 279 ? -15.806 11.288 -7.794 1.00 88.00 279 VAL A CA 1
ATOM 2245 C C . VAL A 1 279 ? -15.455 12.778 -7.822 1.00 88.00 279 VAL A C 1
ATOM 2247 O O . VAL A 1 279 ? -15.737 13.439 -8.832 1.00 88.00 279 VAL A O 1
ATOM 2250 N N . PRO A 1 280 ? -14.873 13.331 -6.744 1.00 85.69 280 PRO A N 1
ATOM 2251 C CA . PRO A 1 280 ? -14.383 14.704 -6.734 1.00 85.69 280 PRO A CA 1
ATOM 2252 C C . PRO A 1 280 ? -13.392 14.937 -7.877 1.00 85.69 280 PRO A C 1
ATOM 2254 O O . PRO A 1 280 ? -12.534 14.104 -8.144 1.00 85.69 280 PRO A O 1
ATOM 2257 N N . ASN A 1 281 ? -13.505 16.067 -8.579 1.00 88.75 281 ASN A N 1
ATOM 2258 C CA . ASN A 1 281 ? -12.561 16.457 -9.637 1.00 88.75 281 ASN A CA 1
ATOM 2259 C C . ASN A 1 281 ? -12.328 15.397 -10.738 1.00 88.75 281 ASN A C 1
ATOM 2261 O O . ASN A 1 281 ? -11.280 15.403 -11.384 1.00 88.75 281 ASN A O 1
ATOM 2265 N N . ARG A 1 282 ? -13.326 14.544 -11.025 1.00 93.56 282 ARG A N 1
ATOM 2266 C CA . ARG A 1 282 ? -13.269 13.454 -12.024 1.00 93.56 282 ARG A CA 1
ATOM 2267 C C . ARG A 1 282 ? -12.592 13.828 -13.347 1.00 93.56 282 ARG A C 1
ATOM 2269 O O . ARG A 1 282 ? -11.868 13.018 -13.913 1.00 93.56 282 ARG A O 1
ATOM 2276 N N . LYS A 1 283 ? -12.835 15.040 -13.859 1.00 94.81 283 LYS A N 1
ATOM 2277 C CA . LYS A 1 283 ? -12.246 15.510 -15.126 1.00 94.81 283 LYS A CA 1
ATOM 2278 C C . LYS A 1 283 ? -10.720 15.614 -15.058 1.00 94.81 283 LYS A C 1
ATOM 2280 O O . LYS A 1 283 ? -10.053 15.247 -16.016 1.00 94.81 283 LYS A O 1
ATOM 2285 N N . ILE A 1 284 ? -10.184 16.100 -13.939 1.00 94.81 284 ILE A N 1
ATOM 2286 C CA . ILE A 1 284 ? -8.739 16.256 -13.722 1.00 94.81 284 ILE A CA 1
ATOM 2287 C C . ILE A 1 284 ? -8.097 14.884 -13.526 1.00 94.81 284 ILE A C 1
ATOM 2289 O O . ILE A 1 284 ? -7.060 14.607 -14.120 1.00 94.81 284 ILE A O 1
ATOM 2293 N N . GLU A 1 285 ? -8.751 14.008 -12.760 1.00 94.75 285 GLU A N 1
ATOM 2294 C CA . GLU A 1 285 ? -8.314 12.622 -12.593 1.00 94.75 285 GLU A CA 1
ATOM 2295 C C . GLU A 1 285 ? -8.200 11.902 -13.941 1.00 94.75 285 GLU A C 1
ATOM 2297 O O . GLU A 1 285 ? -7.157 11.319 -14.241 1.00 94.75 285 GLU A O 1
ATOM 2302 N N . LEU A 1 286 ? -9.249 11.998 -14.769 1.00 96.00 286 LEU A N 1
ATOM 2303 C CA . LEU A 1 286 ? -9.298 11.388 -16.096 1.00 96.00 286 LEU A CA 1
ATOM 2304 C C . LEU A 1 286 ? -8.247 11.990 -17.034 1.00 96.00 286 LEU A C 1
ATOM 2306 O O . LEU A 1 286 ? -7.577 11.243 -17.741 1.00 96.00 286 LEU A O 1
ATOM 2310 N N . LEU A 1 287 ? -8.069 13.315 -17.016 1.00 96.50 287 LEU A N 1
ATOM 2311 C CA . LEU A 1 287 ? -7.013 13.982 -17.777 1.00 96.50 287 LEU A CA 1
ATOM 2312 C C . LEU A 1 287 ? -5.632 13.442 -17.392 1.00 96.50 287 LEU A C 1
ATOM 2314 O O . LEU A 1 287 ? -4.852 13.115 -18.279 1.00 96.50 287 LEU A O 1
ATOM 2318 N N . GLY A 1 288 ? -5.345 13.303 -16.096 1.00 95.88 288 GLY A N 1
ATOM 2319 C CA . GLY A 1 288 ? -4.077 12.750 -15.623 1.00 95.88 288 GLY A CA 1
ATOM 2320 C C . GLY A 1 288 ? -3.842 11.321 -16.114 1.00 95.88 288 GLY A C 1
ATOM 2321 O O . GLY A 1 288 ? -2.760 11.029 -16.621 1.00 95.88 288 GLY A O 1
ATOM 2322 N N . LEU A 1 289 ? -4.870 10.461 -16.061 1.00 96.00 289 LEU A N 1
ATOM 2323 C CA . LEU A 1 289 ? -4.771 9.107 -16.617 1.00 96.00 289 LEU A CA 1
ATOM 2324 C C . LEU A 1 289 ? -4.463 9.144 -18.118 1.00 96.00 289 LEU A C 1
ATOM 2326 O O . LEU A 1 289 ? -3.550 8.458 -18.569 1.00 96.00 289 LEU A O 1
ATOM 2330 N N . LEU A 1 290 ? -5.188 9.960 -18.889 1.00 96.44 290 LEU A N 1
ATOM 2331 C CA . LEU A 1 290 ? -4.984 10.086 -20.335 1.00 96.44 290 LEU A CA 1
ATOM 2332 C C . LEU A 1 290 ? -3.588 10.608 -20.677 1.00 96.44 290 LEU A C 1
ATOM 2334 O O . LEU A 1 290 ? -2.970 10.101 -21.607 1.00 96.44 290 LEU A O 1
ATOM 2338 N N . VAL A 1 291 ? -3.065 11.571 -19.912 1.00 97.00 291 VAL A N 1
ATOM 2339 C CA . VAL A 1 291 ? -1.703 12.083 -20.102 1.00 97.00 291 VAL A CA 1
ATOM 2340 C C . VAL A 1 291 ? -0.683 10.956 -19.971 1.00 97.00 291 VAL A C 1
ATOM 2342 O O . VAL A 1 291 ? 0.188 10.852 -20.833 1.00 97.00 291 VAL A O 1
ATOM 2345 N N . PHE A 1 292 ? -0.824 10.063 -18.985 1.00 96.38 292 PHE A N 1
ATOM 2346 C CA . PHE A 1 292 ? 0.032 8.877 -18.879 1.00 96.38 292 PHE A CA 1
ATOM 2347 C C . PHE A 1 292 ? -0.005 7.993 -20.126 1.00 96.38 292 PHE A C 1
ATOM 2349 O O . PHE A 1 292 ? 1.039 7.633 -20.672 1.00 96.38 292 PHE A O 1
ATOM 2356 N N . TRP A 1 293 ? -1.210 7.693 -20.612 1.00 95.75 293 TRP A N 1
ATOM 2357 C CA . TRP A 1 293 ? -1.412 6.875 -21.811 1.00 95.75 293 TRP A CA 1
ATOM 2358 C C . TRP A 1 293 ? -0.991 7.563 -23.113 1.00 95.75 293 TRP A C 1
ATOM 2360 O O . TRP A 1 293 ? -1.004 6.930 -24.165 1.00 95.75 293 TRP A O 1
ATOM 2370 N N . ILE A 1 294 ? -0.573 8.827 -23.050 1.00 96.31 294 ILE A N 1
ATOM 2371 C CA . ILE A 1 294 ? 0.047 9.547 -24.161 1.00 96.31 294 ILE A CA 1
ATOM 2372 C C . ILE A 1 294 ? 1.569 9.543 -24.001 1.00 96.31 294 ILE A C 1
ATOM 2374 O O . ILE A 1 294 ? 2.273 9.083 -24.897 1.00 96.31 294 ILE A O 1
ATOM 2378 N N . TRP A 1 295 ? 2.098 10.031 -22.873 1.00 96.25 295 TRP A N 1
ATOM 2379 C CA . TRP A 1 295 ? 3.540 10.259 -22.744 1.00 96.25 295 TRP A CA 1
ATOM 2380 C C . TRP A 1 295 ? 4.343 8.961 -22.634 1.00 96.25 295 TRP A C 1
ATOM 2382 O O . TRP A 1 295 ? 5.423 8.881 -23.216 1.00 96.25 295 TRP A O 1
ATOM 2392 N N . TYR A 1 296 ? 3.841 7.941 -21.926 1.00 96.69 296 TYR A N 1
ATOM 2393 C CA . TYR A 1 296 ? 4.596 6.702 -21.738 1.00 96.69 296 TYR A CA 1
ATOM 2394 C C . TYR A 1 296 ? 4.711 5.909 -23.051 1.00 96.69 296 TYR A C 1
ATOM 2396 O O . TYR A 1 296 ? 5.835 5.588 -23.442 1.00 96.69 296 TYR A O 1
ATOM 2404 N N . PRO A 1 297 ? 3.620 5.669 -23.813 1.00 96.81 297 PRO A N 1
ATOM 2405 C CA . PRO A 1 297 ? 3.738 5.065 -25.140 1.00 96.81 297 PRO A CA 1
ATOM 2406 C C . PRO A 1 297 ? 4.550 5.910 -26.125 1.00 96.81 297 PRO A C 1
ATOM 2408 O O . PRO A 1 297 ? 5.288 5.343 -26.928 1.00 96.81 297 PRO A O 1
ATOM 2411 N N . LEU A 1 298 ? 4.468 7.247 -26.051 1.00 96.81 298 LEU A N 1
ATOM 2412 C CA . LEU A 1 298 ? 5.301 8.135 -26.866 1.00 96.81 298 LEU A CA 1
ATOM 2413 C C . LEU A 1 298 ? 6.792 7.937 -26.561 1.00 96.81 298 LEU A C 1
ATOM 2415 O O . LEU A 1 298 ? 7.576 7.761 -27.489 1.00 96.81 298 LEU A O 1
ATOM 2419 N N . LEU A 1 299 ? 7.175 7.879 -25.283 1.00 96.44 299 LEU A N 1
ATOM 2420 C CA . LEU A 1 299 ? 8.552 7.602 -24.874 1.00 96.44 299 LEU A CA 1
ATOM 2421 C C . LEU A 1 299 ? 9.028 6.235 -25.386 1.00 96.44 299 LEU A C 1
ATOM 2423 O O . LEU A 1 299 ? 10.114 6.136 -25.948 1.00 96.44 299 LEU A O 1
ATOM 2427 N N . VAL A 1 300 ? 8.201 5.192 -25.254 1.00 96.88 300 VAL A N 1
ATOM 2428 C CA . VAL A 1 300 ? 8.516 3.854 -25.783 1.00 96.88 300 VAL A CA 1
ATOM 2429 C C . VAL A 1 300 ? 8.642 3.882 -27.311 1.00 96.88 300 VAL A C 1
ATOM 2431 O O . VAL A 1 300 ? 9.499 3.202 -27.868 1.00 96.88 300 VAL A O 1
ATOM 2434 N N . SER A 1 301 ? 7.843 4.689 -28.014 1.00 96.00 301 SER A N 1
ATOM 2435 C CA . SER A 1 301 ? 7.906 4.798 -29.478 1.00 96.00 301 SER A CA 1
ATOM 2436 C C . SER A 1 301 ? 9.211 5.409 -30.001 1.00 96.00 301 SER A C 1
ATOM 2438 O O . SER A 1 301 ? 9.582 5.125 -31.140 1.00 96.00 301 SER A O 1
ATOM 2440 N N . CYS A 1 302 ? 9.931 6.175 -29.171 1.00 94.69 302 CYS A N 1
ATOM 2441 C CA . CYS A 1 302 ? 11.245 6.723 -29.510 1.00 94.69 302 CYS A CA 1
ATOM 2442 C C . CYS A 1 302 ? 12.342 5.651 -29.601 1.00 94.69 302 CYS A C 1
ATOM 2444 O O . CYS A 1 302 ? 13.385 5.912 -30.191 1.00 94.69 302 CYS A O 1
ATOM 2446 N N . LEU A 1 303 ? 12.117 4.449 -29.058 1.00 94.31 303 LEU A N 1
ATOM 2447 C CA . LEU A 1 303 ? 13.073 3.348 -29.170 1.00 94.31 303 LEU A CA 1
ATOM 2448 C C . LEU A 1 303 ? 13.105 2.795 -30.608 1.00 94.31 303 LEU A C 1
ATOM 2450 O O . LEU A 1 303 ? 12.040 2.614 -31.222 1.00 94.31 303 LEU A O 1
ATOM 2454 N N . PRO A 1 304 ? 14.298 2.474 -31.142 1.00 89.56 304 PRO A N 1
ATOM 2455 C CA . PRO A 1 304 ? 14.505 2.189 -32.561 1.00 89.56 304 PRO A CA 1
ATOM 2456 C C . PRO A 1 304 ? 13.880 0.869 -33.026 1.00 89.56 304 PRO A C 1
ATOM 2458 O O . PRO A 1 304 ? 13.397 0.783 -34.154 1.00 89.56 304 PRO A O 1
ATOM 2461 N N . ASN A 1 305 ? 13.862 -0.167 -32.180 1.00 92.31 305 ASN A N 1
ATOM 2462 C CA . ASN A 1 305 ? 13.398 -1.502 -32.562 1.00 92.31 305 ASN A CA 1
ATOM 2463 C C . ASN A 1 305 ? 12.331 -2.069 -31.610 1.00 92.31 305 ASN A C 1
ATOM 2465 O O . ASN A 1 305 ? 12.209 -1.677 -30.451 1.00 92.31 305 ASN A O 1
ATOM 2469 N N . TRP A 1 306 ? 11.539 -3.022 -32.110 1.00 93.38 306 TRP A N 1
ATOM 2470 C CA . TRP A 1 306 ? 10.469 -3.657 -31.333 1.00 93.38 306 TRP A CA 1
ATOM 2471 C C . TRP A 1 306 ? 10.980 -4.493 -30.155 1.00 93.38 306 TRP A C 1
ATOM 2473 O O . TRP A 1 306 ? 10.296 -4.563 -29.137 1.00 93.38 306 TRP A O 1
ATOM 2483 N N . GLY A 1 307 ? 12.171 -5.090 -30.262 1.00 94.56 307 GLY A N 1
ATOM 2484 C CA . GLY A 1 307 ? 12.771 -5.870 -29.177 1.00 94.56 307 GLY A CA 1
ATOM 2485 C C . GLY A 1 307 ? 13.054 -5.011 -27.944 1.00 94.56 307 GLY A C 1
ATOM 2486 O O . GLY A 1 307 ? 12.618 -5.342 -26.847 1.00 94.56 307 GLY A O 1
ATOM 2487 N N . GLU A 1 308 ? 13.698 -3.863 -28.133 1.00 93.56 308 GLU A N 1
ATOM 2488 C CA . GLU A 1 308 ? 13.981 -2.876 -27.092 1.00 93.56 308 GLU A CA 1
ATOM 2489 C C . GLU A 1 308 ? 12.711 -2.282 -26.505 1.00 93.56 308 GLU A C 1
ATOM 2491 O O . GLU A 1 308 ? 12.624 -2.146 -25.290 1.00 93.56 308 GLU A O 1
ATOM 2496 N N . ARG A 1 309 ? 11.697 -1.989 -27.330 1.00 96.25 309 ARG A N 1
ATOM 2497 C CA . ARG A 1 309 ? 10.389 -1.521 -26.841 1.00 96.25 309 ARG A CA 1
ATOM 2498 C C . ARG A 1 309 ? 9.768 -2.517 -25.872 1.00 96.25 309 ARG A C 1
ATOM 2500 O O . ARG A 1 309 ? 9.331 -2.138 -24.788 1.00 96.25 309 ARG A O 1
ATOM 2507 N N . VAL A 1 310 ? 9.748 -3.793 -26.253 1.00 96.06 310 VAL A N 1
ATOM 2508 C CA . VAL A 1 310 ? 9.199 -4.866 -25.418 1.00 96.06 310 VAL A CA 1
ATOM 2509 C C . VAL A 1 310 ? 10.040 -5.050 -24.153 1.00 96.06 310 VAL A C 1
ATOM 2511 O O . VAL A 1 310 ? 9.479 -5.093 -23.061 1.00 96.06 310 VAL A O 1
ATOM 2514 N N . LEU A 1 311 ? 11.370 -5.093 -24.268 1.00 95.69 311 LEU A N 1
ATOM 2515 C CA . LEU A 1 311 ? 12.269 -5.243 -23.120 1.00 95.69 311 LEU A CA 1
ATOM 2516 C C . LEU A 1 311 ? 12.184 -4.062 -22.147 1.00 95.69 311 LEU A C 1
ATOM 2518 O O . LEU A 1 311 ? 12.184 -4.278 -20.939 1.00 95.69 311 LEU A O 1
ATOM 2522 N N . PHE A 1 312 ? 12.056 -2.833 -22.650 1.00 96.75 312 PHE A N 1
ATOM 2523 C CA . PHE A 1 312 ? 11.861 -1.633 -21.841 1.00 96.75 312 PHE A CA 1
ATOM 2524 C C . PHE A 1 312 ? 10.584 -1.739 -21.005 1.00 96.75 312 PHE A C 1
ATOM 2526 O O . PHE A 1 312 ? 10.625 -1.554 -19.790 1.00 96.75 312 PHE A O 1
ATOM 2533 N N . VAL A 1 313 ? 9.459 -2.092 -21.640 1.00 95.62 313 VAL A N 1
ATOM 2534 C CA . VAL A 1 313 ? 8.170 -2.255 -20.952 1.00 95.62 313 VAL A CA 1
ATOM 2535 C C . VAL A 1 313 ? 8.245 -3.385 -19.926 1.00 95.62 313 VAL A C 1
ATOM 2537 O O . VAL A 1 313 ? 7.846 -3.194 -18.779 1.00 95.62 313 VAL A O 1
ATOM 2540 N N . ILE A 1 314 ? 8.810 -4.540 -20.293 1.00 94.88 314 ILE A N 1
ATOM 2541 C CA . ILE A 1 314 ? 8.995 -5.658 -19.359 1.00 94.88 314 ILE A CA 1
ATOM 2542 C C . ILE A 1 314 ? 9.834 -5.218 -18.157 1.00 94.88 314 ILE A C 1
ATOM 2544 O O . ILE A 1 314 ? 9.441 -5.495 -17.025 1.00 94.88 314 ILE A O 1
ATOM 2548 N N . ALA A 1 315 ? 10.941 -4.503 -18.370 1.00 95.44 315 ALA A N 1
ATOM 2549 C CA . ALA A 1 315 ? 11.794 -4.013 -17.293 1.00 95.44 315 ALA A CA 1
ATOM 2550 C C . ALA A 1 315 ? 11.050 -3.031 -16.372 1.00 95.44 315 ALA A C 1
ATOM 2552 O O . ALA A 1 315 ? 11.081 -3.210 -15.154 1.00 95.44 315 ALA A O 1
ATOM 2553 N N . SER A 1 316 ? 10.325 -2.051 -16.927 1.00 95.25 316 SER A N 1
ATOM 2554 C CA . SER A 1 316 ? 9.546 -1.086 -16.134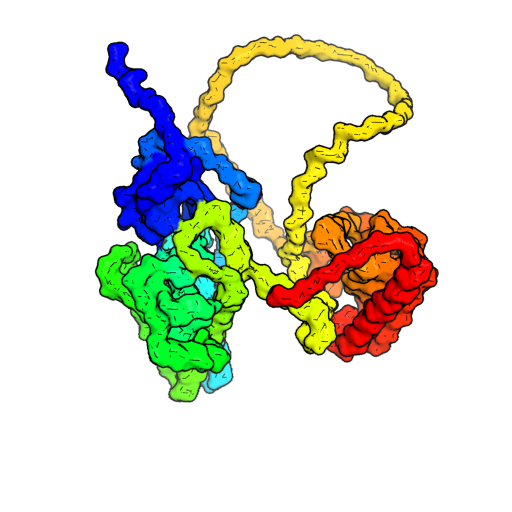 1.00 95.25 316 SER A CA 1
ATOM 2555 C C . SER A 1 316 ? 8.505 -1.766 -15.252 1.00 95.25 316 SER A C 1
ATOM 2557 O O . SER A 1 316 ? 8.446 -1.509 -14.050 1.00 95.25 316 SER A O 1
ATOM 2559 N N . PHE A 1 317 ? 7.705 -2.666 -15.826 1.00 93.88 317 PHE A N 1
ATOM 2560 C CA . PHE A 1 317 ? 6.642 -3.347 -15.088 1.00 93.88 317 PHE A CA 1
ATOM 2561 C C . PHE A 1 317 ? 7.187 -4.374 -14.093 1.00 93.88 317 PHE A C 1
ATOM 2563 O O . PHE A 1 317 ? 6.667 -4.468 -12.984 1.00 93.88 317 PHE A O 1
ATOM 2570 N N . SER A 1 318 ? 8.260 -5.092 -14.438 1.00 92.56 318 SER A N 1
ATOM 2571 C CA . SER A 1 318 ? 8.871 -6.079 -13.538 1.00 92.56 318 SER A CA 1
ATOM 2572 C C . SER A 1 318 ? 9.491 -5.415 -12.311 1.00 92.56 318 SER A C 1
ATOM 2574 O O . SER A 1 318 ? 9.266 -5.876 -11.194 1.00 92.56 318 SER A O 1
ATOM 2576 N N . VAL A 1 319 ? 10.211 -4.298 -12.488 1.00 94.12 319 VAL A N 1
ATOM 2577 C CA . VAL A 1 319 ? 10.791 -3.558 -11.356 1.00 94.12 319 VAL A CA 1
ATOM 2578 C C . VAL A 1 319 ? 9.691 -2.992 -10.460 1.00 94.12 319 VAL A C 1
ATOM 2580 O O . VAL A 1 319 ? 9.744 -3.187 -9.251 1.00 94.12 319 VAL A O 1
ATOM 2583 N N . THR A 1 320 ? 8.640 -2.377 -11.013 1.00 92.38 320 THR A N 1
ATOM 2584 C CA . THR A 1 320 ? 7.487 -1.940 -10.199 1.00 92.38 320 THR A CA 1
ATOM 2585 C C . THR A 1 320 ? 6.721 -3.110 -9.568 1.00 92.38 320 THR A C 1
ATOM 2587 O O . THR A 1 320 ? 6.086 -2.948 -8.524 1.00 92.38 320 THR A O 1
ATOM 2590 N N . GLY A 1 321 ? 6.792 -4.307 -10.153 1.00 89.94 321 GLY A N 1
ATOM 2591 C CA . GLY A 1 321 ? 6.259 -5.541 -9.579 1.00 89.94 321 GLY A CA 1
ATOM 2592 C C . GLY A 1 321 ? 6.841 -5.862 -8.199 1.00 89.94 321 GLY A C 1
ATOM 2593 O O . GLY A 1 321 ? 6.116 -6.380 -7.355 1.00 89.94 32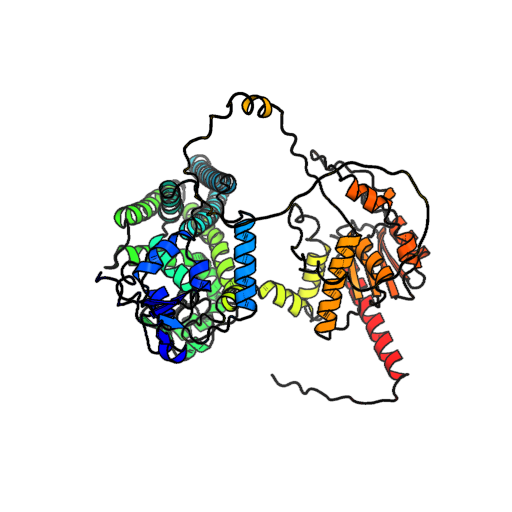1 GLY A O 1
ATOM 2594 N N . ILE A 1 322 ? 8.086 -5.460 -7.911 1.00 89.25 322 ILE A N 1
ATOM 2595 C CA . ILE A 1 322 ? 8.729 -5.645 -6.595 1.00 89.25 322 ILE A CA 1
ATOM 2596 C C . ILE A 1 322 ? 7.888 -5.019 -5.473 1.00 89.25 322 ILE A C 1
ATOM 2598 O O . ILE A 1 322 ? 7.707 -5.628 -4.423 1.00 89.25 322 ILE A O 1
ATOM 2602 N N . GLN A 1 323 ? 7.307 -3.839 -5.706 1.00 87.62 323 GLN A N 1
ATOM 2603 C CA . GLN A 1 323 ? 6.434 -3.185 -4.727 1.00 87.62 323 GLN A CA 1
ATOM 2604 C C . GLN A 1 323 ? 5.162 -4.001 -4.447 1.00 87.62 323 GLN A C 1
ATOM 2606 O O . GLN A 1 323 ? 4.719 -4.090 -3.306 1.00 87.62 323 GLN A O 1
ATOM 2611 N N . HIS A 1 324 ? 4.583 -4.636 -5.466 1.00 86.38 324 HIS A N 1
ATOM 2612 C CA . HIS A 1 324 ? 3.409 -5.491 -5.285 1.00 86.38 324 HIS A CA 1
ATOM 2613 C C . HIS A 1 324 ? 3.770 -6.767 -4.516 1.00 86.38 324 HIS A C 1
ATOM 2615 O O . HIS A 1 324 ? 3.012 -7.191 -3.646 1.00 86.38 324 HIS A O 1
ATOM 2621 N N . VAL A 1 325 ? 4.946 -7.347 -4.785 1.00 85.69 325 VAL A N 1
ATOM 2622 C CA . VAL A 1 325 ? 5.485 -8.463 -3.992 1.00 85.69 325 VAL A CA 1
ATOM 2623 C C . VAL A 1 325 ? 5.616 -8.048 -2.525 1.00 85.69 325 VAL A C 1
ATOM 2625 O O . VAL A 1 325 ? 5.159 -8.770 -1.650 1.00 85.69 325 VAL A O 1
ATOM 2628 N N . GLN A 1 326 ? 6.158 -6.864 -2.239 1.00 82.94 326 GLN A N 1
ATOM 2629 C CA . GLN A 1 326 ? 6.282 -6.371 -0.866 1.00 82.94 326 GLN A CA 1
ATOM 2630 C C . GLN A 1 326 ? 4.922 -6.285 -0.150 1.00 82.94 326 GLN A C 1
ATOM 2632 O O . GLN A 1 326 ? 4.790 -6.778 0.968 1.00 82.94 326 GLN A O 1
ATOM 2637 N N . PHE A 1 327 ? 3.899 -5.714 -0.794 1.00 79.62 327 PHE A N 1
ATOM 2638 C CA . PHE A 1 327 ? 2.560 -5.621 -0.200 1.00 79.62 327 PHE A CA 1
ATOM 2639 C C . PHE A 1 327 ? 1.926 -6.991 0.047 1.00 79.62 327 PHE A C 1
ATOM 2641 O O . PHE A 1 327 ? 1.402 -7.263 1.123 1.00 79.62 327 PHE A O 1
ATOM 2648 N N . THR A 1 328 ? 2.015 -7.879 -0.936 1.00 82.00 328 THR A N 1
ATOM 2649 C CA . THR A 1 328 ? 1.429 -9.220 -0.842 1.00 82.00 328 THR A CA 1
ATOM 2650 C C . THR A 1 328 ? 2.133 -10.087 0.197 1.00 82.00 328 THR A C 1
ATOM 2652 O O . THR A 1 328 ? 1.459 -10.782 0.942 1.00 82.00 328 THR A O 1
ATOM 2655 N N . PHE A 1 329 ? 3.458 -10.014 0.336 1.00 76.00 329 PHE A N 1
ATOM 2656 C CA . PHE A 1 329 ? 4.173 -10.763 1.376 1.00 76.00 329 PHE A CA 1
ATOM 2657 C C . PHE A 1 329 ? 3.798 -10.320 2.792 1.00 76.00 329 PHE A C 1
ATOM 2659 O O . PHE A 1 329 ? 3.678 -11.176 3.671 1.00 76.00 329 PHE A O 1
ATOM 2666 N N . ASN A 1 330 ? 3.583 -9.018 3.002 1.00 72.81 330 ASN A N 1
ATOM 2667 C CA . ASN A 1 330 ? 3.201 -8.485 4.308 1.00 72.81 330 ASN A CA 1
ATOM 2668 C C . ASN A 1 330 ? 1.794 -8.931 4.733 1.00 72.81 330 ASN A C 1
ATOM 2670 O O . ASN A 1 330 ? 1.605 -9.233 5.904 1.00 72.81 330 ASN A O 1
ATOM 2674 N N . HIS A 1 331 ? 0.843 -9.037 3.797 1.00 76.44 331 HIS A N 1
ATOM 2675 C CA . HIS A 1 331 ? -0.559 -9.337 4.124 1.00 76.44 331 HIS A CA 1
ATOM 2676 C C . HIS A 1 331 ? -0.989 -10.783 3.834 1.00 76.44 331 HIS A C 1
ATOM 2678 O O . HIS A 1 331 ? -1.676 -11.394 4.645 1.00 76.44 331 HIS A O 1
ATOM 2684 N N . PHE A 1 332 ? -0.586 -11.384 2.708 1.00 82.44 332 PHE A N 1
ATOM 2685 C CA . PHE A 1 332 ? -1.092 -12.708 2.296 1.00 82.44 332 PHE A CA 1
ATOM 2686 C C . PHE A 1 332 ? -0.598 -13.843 3.190 1.00 82.44 332 PHE A C 1
ATOM 2688 O O . PHE A 1 332 ? -1.206 -14.911 3.216 1.00 82.44 332 PHE A O 1
ATOM 2695 N N . SER A 1 333 ? 0.523 -13.633 3.880 1.00 75.88 333 SER A N 1
ATOM 2696 C CA . SER A 1 333 ? 1.076 -14.599 4.828 1.00 75.88 333 SER A CA 1
ATOM 2697 C C . SER A 1 333 ? 0.513 -14.438 6.245 1.00 75.88 333 SER A C 1
ATOM 2699 O O . SER A 1 333 ? 0.726 -15.315 7.082 1.00 75.88 333 SER A O 1
ATOM 2701 N N . ALA A 1 334 ? -0.209 -13.346 6.509 1.00 78.31 334 ALA A N 1
ATOM 2702 C CA . ALA A 1 334 ? -0.751 -13.028 7.818 1.00 78.31 334 ALA A CA 1
ATOM 2703 C C . ALA A 1 334 ? -2.093 -13.734 8.077 1.00 78.31 334 ALA A C 1
ATOM 2705 O O . ALA A 1 334 ? -2.730 -14.305 7.187 1.00 78.31 334 ALA A O 1
ATOM 2706 N N . SER A 1 335 ? -2.524 -13.714 9.340 1.00 82.31 335 SER A N 1
ATOM 2707 C CA . SER A 1 335 ? -3.796 -14.321 9.732 1.00 82.31 335 SER A CA 1
ATOM 2708 C C . SER A 1 335 ? -4.986 -13.601 9.083 1.00 82.31 335 SER A C 1
ATOM 2710 O O . SER A 1 335 ? -5.015 -12.374 8.996 1.00 82.31 335 SER A O 1
ATOM 2712 N N . VAL A 1 336 ? -5.974 -14.380 8.627 1.00 88.44 336 VAL A N 1
ATOM 2713 C CA . VAL A 1 336 ? -7.179 -13.877 7.948 1.00 88.44 336 VAL A CA 1
ATOM 2714 C C . VAL A 1 336 ? -8.460 -14.326 8.647 1.00 88.44 336 VAL A C 1
ATOM 2716 O O . VAL A 1 336 ? -8.568 -15.461 9.135 1.00 88.44 336 VAL A O 1
ATOM 2719 N N . TYR A 1 337 ? -9.486 -13.478 8.620 1.00 90.56 337 TYR A N 1
ATOM 2720 C CA . TYR A 1 337 ? -10.786 -13.759 9.238 1.00 90.56 337 TYR A CA 1
ATOM 2721 C C . TYR A 1 337 ? -11.958 -13.542 8.272 1.00 90.56 337 TYR A C 1
ATOM 2723 O O . TYR A 1 337 ? -11.787 -13.089 7.145 1.00 90.56 337 TYR A O 1
ATOM 2731 N N . ILE A 1 338 ? -13.148 -13.970 8.694 1.00 90.62 338 ILE A N 1
ATOM 2732 C CA . ILE A 1 338 ? -14.414 -13.734 7.989 1.00 90.62 338 ILE A CA 1
ATOM 2733 C C . ILE A 1 338 ? -15.342 -13.034 8.967 1.00 90.62 338 ILE A C 1
ATOM 2735 O O . ILE A 1 338 ? -15.404 -13.433 10.132 1.00 90.62 338 ILE A O 1
ATOM 2739 N N . GLY A 1 339 ? -16.086 -12.057 8.472 1.00 87.44 339 GLY A N 1
ATOM 2740 C CA . GLY A 1 339 ? -17.103 -11.347 9.221 1.00 87.44 339 GLY A CA 1
ATOM 2741 C C . GLY A 1 339 ? -16.789 -9.867 9.346 1.00 87.44 339 GLY A C 1
ATOM 2742 O O . GLY A 1 339 ? -15.738 -9.377 8.926 1.00 87.44 339 GLY A O 1
ATOM 2743 N N . GLN A 1 340 ? -17.748 -9.157 9.934 1.00 87.06 340 GLN A N 1
ATOM 2744 C CA . GLN A 1 340 ? -17.678 -7.716 10.113 1.00 87.06 340 GLN A CA 1
ATOM 2745 C C . GLN A 1 340 ? -16.435 -7.331 10.937 1.00 87.06 340 GLN A C 1
ATOM 2747 O O . GLN A 1 340 ? -16.167 -7.981 11.953 1.00 87.06 340 GLN A O 1
ATOM 2752 N N . PRO A 1 341 ? -15.679 -6.292 10.529 1.00 87.94 341 PRO A N 1
ATOM 2753 C CA . PRO A 1 341 ? -14.561 -5.798 11.319 1.00 87.94 341 PRO A CA 1
ATOM 2754 C C . PRO A 1 341 ? -15.057 -5.344 12.692 1.00 87.94 341 PRO A C 1
ATOM 2756 O O . PRO A 1 341 ? -16.088 -4.677 12.807 1.00 87.94 341 PRO A O 1
ATOM 2759 N N . THR A 1 342 ? -14.320 -5.727 13.727 1.00 86.00 342 THR A N 1
ATOM 2760 C CA . THR A 1 342 ? -14.591 -5.349 15.111 1.00 86.00 342 THR A CA 1
ATOM 2761 C C . THR A 1 342 ? -13.665 -4.218 15.517 1.00 86.00 342 THR A C 1
ATOM 2763 O O . THR A 1 342 ? -12.494 -4.200 15.149 1.00 86.00 342 THR A O 1
ATOM 2766 N N . SER A 1 343 ? -14.202 -3.254 16.253 1.00 82.25 343 SER A N 1
ATOM 2767 C CA . SER A 1 343 ? -13.444 -2.086 16.683 1.00 82.25 343 SER A CA 1
ATOM 2768 C C . SER A 1 343 ? -12.602 -2.327 17.938 1.00 82.25 343 SER A C 1
ATOM 2770 O O . SER A 1 343 ? -11.582 -1.675 18.106 1.00 82.25 343 SER A O 1
ATOM 2772 N N . HIS A 1 344 ? -12.998 -3.274 18.796 1.00 79.75 344 HIS A N 1
ATOM 2773 C CA . HIS A 1 344 ? -12.307 -3.573 20.059 1.00 79.75 344 HIS A CA 1
ATOM 2774 C C . HIS A 1 344 ? -10.881 -4.114 19.892 1.00 79.75 344 HIS A C 1
ATOM 2776 O O . HIS A 1 344 ? -10.074 -3.949 20.796 1.00 79.75 344 HIS A O 1
ATOM 2782 N N . ASP A 1 345 ? -10.593 -4.774 18.771 1.00 82.31 345 ASP A N 1
ATOM 2783 C CA . ASP A 1 345 ? -9.288 -5.350 18.427 1.00 82.31 345 ASP A CA 1
ATOM 2784 C C . ASP A 1 345 ? -8.717 -4.701 17.155 1.00 82.31 345 ASP A C 1
ATOM 2786 O O . ASP A 1 345 ? -7.913 -5.303 16.440 1.00 82.31 345 ASP A O 1
ATOM 2790 N N . TRP A 1 346 ? -9.166 -3.483 16.821 1.00 85.94 346 TRP A N 1
ATOM 2791 C CA . TRP A 1 346 ? -8.827 -2.853 15.548 1.00 85.94 346 TRP A CA 1
ATOM 2792 C C . TRP A 1 346 ? -7.320 -2.619 15.430 1.00 85.94 346 TRP A C 1
ATOM 2794 O O . TRP A 1 346 ? -6.718 -3.069 14.453 1.00 85.94 346 TRP A O 1
ATOM 2804 N N . PHE A 1 347 ? -6.694 -1.998 16.436 1.00 82.94 347 PHE A N 1
ATOM 2805 C CA . PHE A 1 347 ? -5.244 -1.783 16.443 1.00 82.94 347 PHE A CA 1
ATOM 2806 C C . PHE A 1 347 ? -4.438 -3.098 16.450 1.00 82.94 347 PHE A C 1
ATOM 2808 O O . PHE A 1 347 ? -3.437 -3.227 15.736 1.00 82.94 347 PHE A O 1
ATOM 2815 N N . GLU A 1 348 ? -4.894 -4.114 17.189 1.00 81.75 348 GLU A N 1
ATOM 2816 C CA . GLU A 1 348 ? -4.281 -5.452 17.195 1.00 81.75 348 GLU A CA 1
ATOM 2817 C C . GLU A 1 348 ? -4.317 -6.097 15.807 1.00 81.75 348 GLU A C 1
ATOM 2819 O O . GLU A 1 348 ? -3.336 -6.692 15.363 1.00 81.75 348 GLU A O 1
ATOM 2824 N N . LYS A 1 349 ? -5.421 -5.948 15.070 1.00 80.56 349 LYS A N 1
ATOM 2825 C CA . LYS A 1 349 ? -5.535 -6.439 13.690 1.00 80.56 349 LYS A CA 1
ATOM 2826 C C . LYS A 1 349 ? -4.607 -5.706 12.728 1.00 80.56 349 LYS A C 1
ATOM 2828 O O . LYS A 1 349 ? -4.001 -6.355 11.878 1.00 80.56 349 LYS A O 1
ATOM 2833 N N . GLN A 1 350 ? -4.439 -4.390 12.881 1.00 79.00 350 GLN A N 1
ATOM 2834 C CA . GLN A 1 350 ? -3.483 -3.633 12.060 1.00 79.00 350 GLN A CA 1
ATOM 2835 C C . GLN A 1 350 ? -2.041 -4.112 12.276 1.00 79.00 350 GLN A C 1
ATOM 2837 O O . GLN A 1 350 ? -1.269 -4.260 11.327 1.00 79.00 350 GLN A O 1
ATOM 2842 N N . THR A 1 351 ? -1.674 -4.382 13.529 1.00 74.88 351 THR A N 1
ATOM 2843 C CA . THR A 1 351 ? -0.304 -4.763 13.900 1.00 74.88 351 THR A CA 1
ATOM 2844 C C . THR A 1 351 ? -0.011 -6.241 13.629 1.00 74.88 351 THR A C 1
ATOM 2846 O O . THR A 1 351 ? 1.008 -6.559 13.010 1.00 74.88 351 THR A O 1
ATOM 2849 N N . SER A 1 352 ? -0.924 -7.147 13.989 1.00 70.31 352 SER A N 1
ATOM 2850 C CA . SER A 1 352 ? -0.817 -8.587 13.693 1.00 70.31 352 SER A CA 1
ATOM 2851 C C . SER A 1 352 ? -0.853 -8.891 12.192 1.00 70.31 352 SER A C 1
ATOM 2853 O O . SER A 1 352 ? -0.237 -9.855 11.741 1.00 70.31 352 SER A O 1
ATOM 2855 N N . GLY A 1 353 ? -1.521 -8.045 11.403 1.00 59.88 353 GLY A N 1
ATOM 2856 C CA . GLY A 1 353 ? -1.604 -8.168 9.952 1.00 59.88 353 GLY A CA 1
ATOM 2857 C C . GLY A 1 353 ? -0.324 -7.824 9.187 1.00 59.88 353 GLY A C 1
ATOM 2858 O O . GLY A 1 353 ? -0.307 -8.046 7.980 1.00 59.88 353 GLY A O 1
ATOM 2859 N N . THR A 1 354 ? 0.720 -7.294 9.847 1.00 58.28 354 THR A N 1
ATOM 2860 C CA . THR A 1 354 ? 1.834 -6.619 9.150 1.00 58.28 354 THR A CA 1
ATOM 2861 C C . THR A 1 354 ? 3.230 -7.213 9.414 1.00 58.28 354 THR A C 1
ATOM 2863 O O . THR A 1 354 ? 4.144 -6.942 8.637 1.00 58.28 354 THR A O 1
ATOM 2866 N N . LEU A 1 355 ? 3.462 -8.030 10.454 1.00 53.62 355 LEU A N 1
ATOM 2867 C CA . LEU A 1 355 ? 4.849 -8.282 10.907 1.00 53.62 355 LEU A CA 1
ATOM 2868 C C . LEU A 1 355 ? 5.153 -9.665 11.503 1.00 53.62 355 LEU A C 1
ATOM 2870 O O . LEU A 1 355 ? 5.933 -9.797 12.443 1.00 53.62 355 LEU A O 1
ATOM 2874 N N . ASP A 1 356 ? 4.637 -10.722 10.884 1.00 51.91 356 ASP A N 1
ATOM 2875 C CA . ASP A 1 356 ? 4.977 -12.092 11.279 1.00 51.91 356 ASP A CA 1
ATOM 2876 C C . ASP A 1 356 ? 6.096 -12.716 10.429 1.00 51.91 356 ASP A C 1
ATOM 2878 O O . ASP A 1 356 ? 6.678 -13.708 10.841 1.00 51.91 356 ASP A O 1
ATOM 2882 N N . THR A 1 357 ? 6.486 -12.156 9.279 1.00 46.53 357 THR A N 1
ATOM 2883 C CA . THR A 1 357 ? 7.475 -12.803 8.387 1.00 46.53 357 THR A CA 1
ATOM 2884 C C . THR A 1 357 ? 8.886 -12.843 8.978 1.00 46.53 357 THR A C 1
ATOM 2886 O O . THR A 1 357 ? 9.548 -13.872 8.884 1.00 46.53 357 THR A O 1
ATOM 2889 N N . LEU A 1 358 ? 9.350 -11.771 9.634 1.00 41.06 358 LEU A N 1
ATOM 2890 C CA . LEU A 1 358 ? 10.662 -11.753 10.305 1.00 41.06 358 LEU A CA 1
ATOM 2891 C C . LEU A 1 358 ? 10.650 -12.579 11.595 1.00 41.06 358 LEU A C 1
ATOM 2893 O O . LEU A 1 358 ? 11.586 -13.336 11.849 1.00 41.06 358 LEU A O 1
ATOM 2897 N N . ARG A 1 359 ? 9.559 -12.501 12.366 1.00 45.91 359 ARG A N 1
ATOM 2898 C CA . ARG A 1 359 ? 9.344 -13.336 13.554 1.00 45.91 359 ARG A CA 1
ATOM 2899 C C . ARG A 1 359 ? 9.289 -14.815 13.179 1.00 45.91 359 ARG A C 1
ATOM 2901 O O . ARG A 1 359 ? 9.981 -15.618 13.786 1.00 45.91 359 ARG A O 1
ATOM 2908 N N . ASN A 1 360 ? 8.536 -15.180 12.147 1.00 46.19 360 ASN A N 1
ATOM 2909 C CA . ASN A 1 360 ? 8.421 -16.546 11.646 1.00 46.19 360 ASN A CA 1
ATOM 2910 C C . ASN A 1 360 ? 9.702 -17.018 10.965 1.00 46.19 360 ASN A C 1
ATOM 2912 O O . ASN A 1 360 ? 10.045 -18.181 11.120 1.00 46.19 360 ASN A O 1
ATOM 2916 N N . ALA A 1 361 ? 10.452 -16.152 10.278 1.00 41.75 361 ALA A N 1
ATOM 2917 C CA . ALA A 1 361 ? 11.793 -16.483 9.795 1.00 41.75 361 ALA A CA 1
ATOM 2918 C C . ALA A 1 361 ? 12.745 -16.782 10.968 1.00 41.75 361 ALA A C 1
ATOM 2920 O O . ALA A 1 361 ? 13.465 -17.780 10.929 1.00 41.75 361 ALA A O 1
ATOM 2921 N N . ALA A 1 362 ? 12.680 -15.999 12.051 1.00 40.53 362 ALA A N 1
ATOM 2922 C CA . ALA A 1 362 ? 13.422 -16.254 13.286 1.00 40.53 362 ALA A CA 1
ATOM 2923 C C . ALA A 1 362 ? 12.945 -17.529 14.016 1.00 40.53 362 ALA A C 1
ATOM 2925 O O . ALA A 1 362 ? 13.757 -18.292 14.535 1.00 40.53 362 ALA A O 1
ATOM 2926 N N . LEU A 1 363 ? 11.643 -17.827 14.007 1.00 47.31 363 LEU A N 1
ATOM 2927 C CA . LEU A 1 363 ? 11.083 -19.062 14.568 1.00 47.31 363 LEU A CA 1
ATOM 2928 C C . LEU A 1 363 ? 11.409 -20.291 13.702 1.00 47.31 363 LEU A C 1
ATOM 2930 O O . LEU A 1 363 ? 11.634 -21.367 14.244 1.00 47.31 363 LEU A O 1
ATOM 2934 N N . GLN A 1 364 ? 11.486 -20.154 12.376 1.00 43.22 364 GLN A N 1
ATOM 2935 C CA . GLN A 1 364 ? 11.903 -21.213 11.446 1.00 43.22 364 GLN A CA 1
ATOM 2936 C C . GLN A 1 364 ? 13.412 -21.477 11.507 1.00 43.22 364 GLN A C 1
ATOM 2938 O O . GLN A 1 364 ? 13.841 -22.601 11.242 1.00 43.22 364 GLN A O 1
ATOM 2943 N N . ALA A 1 365 ? 14.209 -20.494 11.939 1.00 42.16 365 ALA A N 1
ATOM 2944 C CA . ALA A 1 365 ? 15.619 -20.679 12.274 1.00 42.16 365 ALA A CA 1
ATOM 2945 C C . ALA A 1 365 ? 15.845 -21.618 13.482 1.00 42.16 365 ALA A C 1
ATOM 2947 O O . ALA A 1 365 ? 16.979 -22.032 13.717 1.00 42.16 365 ALA A O 1
ATOM 2948 N N . ARG A 1 366 ? 14.785 -22.011 14.215 1.00 47.28 366 ARG A N 1
ATOM 2949 C CA . ARG A 1 366 ? 14.845 -22.999 15.311 1.00 47.28 366 ARG A CA 1
ATOM 2950 C C . ARG A 1 366 ? 15.143 -24.428 14.840 1.00 47.28 366 ARG A C 1
ATOM 2952 O O . ARG A 1 366 ? 15.607 -25.236 15.639 1.00 47.28 366 ARG A O 1
ATOM 2959 N N . ASP A 1 367 ? 14.890 -24.758 13.572 1.00 55.47 367 ASP A N 1
ATOM 2960 C CA . ASP A 1 367 ? 15.166 -26.090 13.021 1.00 55.47 367 ASP A CA 1
ATOM 2961 C C . ASP A 1 367 ? 16.535 -26.131 12.327 1.00 55.47 367 ASP A C 1
ATOM 2963 O O . ASP A 1 367 ? 16.666 -25.886 11.126 1.00 55.47 367 ASP A O 1
ATOM 2967 N N . LEU A 1 368 ? 17.564 -26.480 13.106 1.00 46.72 368 LEU A N 1
ATOM 2968 C CA . LEU A 1 368 ? 18.968 -26.560 12.681 1.00 46.72 368 LEU A CA 1
ATOM 2969 C C . LEU A 1 368 ? 19.250 -27.626 11.603 1.00 46.72 368 LEU A C 1
ATOM 2971 O O . LEU A 1 368 ? 20.382 -27.723 11.129 1.00 46.72 368 LEU A O 1
ATOM 2975 N N . THR A 1 369 ? 18.262 -28.443 11.221 1.00 49.88 369 THR A N 1
ATOM 2976 C CA . THR A 1 369 ? 18.401 -29.416 10.125 1.00 49.88 369 THR A CA 1
ATOM 2977 C C . THR A 1 369 ? 18.197 -28.786 8.745 1.00 49.88 369 THR A C 1
ATOM 2979 O O . THR A 1 369 ? 18.566 -29.384 7.732 1.00 49.88 369 THR A O 1
ATOM 2982 N N . LYS A 1 370 ? 17.647 -27.566 8.686 1.00 48.06 370 LYS A N 1
ATOM 2983 C CA . LYS A 1 370 ? 17.366 -26.851 7.437 1.00 48.06 370 LYS A CA 1
ATOM 2984 C C . LYS A 1 370 ? 18.543 -25.952 7.018 1.00 48.06 370 LYS A C 1
ATOM 2986 O O . LYS A 1 370 ? 19.277 -25.451 7.866 1.00 48.06 370 LYS A O 1
ATOM 2991 N N . PRO A 1 371 ? 18.722 -25.688 5.710 1.00 45.88 371 PRO A N 1
ATOM 2992 C CA . PRO A 1 371 ? 19.792 -24.815 5.210 1.00 45.88 371 PRO A CA 1
ATOM 2993 C C . PRO A 1 371 ? 19.564 -23.318 5.506 1.00 45.88 371 PRO A C 1
ATOM 2995 O O . PRO A 1 371 ? 20.514 -22.544 5.555 1.00 45.88 371 PRO A O 1
ATOM 2998 N N . ILE A 1 372 ? 18.316 -22.912 5.759 1.00 43.66 372 ILE A N 1
ATOM 2999 C CA . ILE A 1 372 ? 17.907 -21.532 6.077 1.00 43.66 372 ILE A CA 1
ATOM 3000 C C . ILE A 1 372 ? 18.594 -20.972 7.351 1.00 43.66 372 ILE A C 1
ATOM 3002 O O . ILE A 1 372 ? 19.115 -19.860 7.281 1.00 43.66 372 ILE A O 1
ATOM 3006 N N . PRO A 1 373 ? 18.701 -21.716 8.473 1.00 44.00 373 PRO A N 1
ATOM 3007 C CA . PRO A 1 373 ? 19.466 -21.299 9.652 1.00 44.00 373 PRO A CA 1
ATOM 3008 C C . PRO A 1 373 ? 20.925 -20.910 9.386 1.00 44.00 373 PRO A C 1
ATOM 3010 O O . PRO A 1 373 ? 21.399 -19.950 9.979 1.00 44.00 373 PRO A O 1
ATOM 3013 N N . ARG A 1 374 ? 21.647 -21.598 8.485 1.00 47.75 374 ARG A N 1
ATOM 3014 C CA . ARG A 1 374 ? 23.053 -21.257 8.171 1.00 47.75 374 ARG A CA 1
ATOM 3015 C C . ARG A 1 374 ? 23.182 -19.902 7.478 1.00 47.75 374 ARG A C 1
ATOM 3017 O O . ARG A 1 374 ? 24.113 -19.155 7.761 1.00 47.75 374 ARG A O 1
ATOM 3024 N N . ASN A 1 375 ? 22.227 -19.579 6.609 1.00 47.03 375 ASN A N 1
ATOM 3025 C CA . ASN A 1 375 ? 22.175 -18.290 5.923 1.00 47.03 375 ASN A CA 1
ATOM 3026 C C . ASN A 1 375 ? 21.685 -17.169 6.856 1.00 47.03 375 ASN A C 1
ATOM 3028 O O . ASN A 1 375 ? 22.132 -16.037 6.728 1.00 47.03 375 ASN A O 1
ATOM 3032 N N . LEU A 1 376 ? 20.816 -17.478 7.825 1.00 42.97 376 LEU A N 1
ATOM 3033 C CA . LEU A 1 376 ? 20.336 -16.521 8.832 1.00 42.97 376 LEU A CA 1
ATOM 3034 C C . LEU A 1 376 ? 21.353 -16.237 9.943 1.00 42.97 376 LEU A C 1
ATOM 3036 O O . LEU A 1 376 ? 21.454 -15.094 10.362 1.00 42.97 376 LEU A O 1
ATOM 3040 N N . VAL A 1 377 ? 22.124 -17.230 10.401 1.00 43.81 377 VAL A N 1
ATOM 3041 C CA . VAL A 1 377 ? 23.258 -17.022 11.328 1.00 43.81 377 VAL A CA 1
ATOM 3042 C C . VAL A 1 377 ? 24.308 -16.118 10.688 1.00 43.81 377 VAL A C 1
ATOM 3044 O O . VAL A 1 377 ? 24.903 -15.277 11.354 1.00 43.81 377 VAL A O 1
ATOM 3047 N N . TRP A 1 378 ? 24.487 -16.252 9.379 1.00 43.59 378 TRP A N 1
ATOM 3048 C CA . TRP A 1 378 ? 25.356 -15.384 8.606 1.00 43.59 378 TRP A CA 1
ATOM 3049 C C . TRP A 1 378 ? 24.826 -13.967 8.433 1.00 43.59 378 TRP A C 1
ATOM 3051 O O . TRP A 1 378 ? 25.545 -13.018 8.714 1.00 43.59 378 TRP A O 1
ATOM 3061 N N . GLU A 1 379 ? 23.563 -13.807 8.039 1.00 41.59 379 GLU A N 1
ATOM 3062 C CA . GLU A 1 379 ? 22.913 -12.493 7.990 1.00 41.59 379 GLU A CA 1
ATOM 3063 C C . GLU A 1 379 ? 22.936 -11.820 9.379 1.00 41.59 379 GLU A C 1
ATOM 3065 O O . GLU A 1 379 ? 23.390 -10.689 9.523 1.00 41.59 379 GLU A O 1
ATOM 3070 N N . ALA A 1 380 ? 22.576 -12.533 10.448 1.00 44.31 380 ALA A N 1
ATOM 3071 C CA . ALA A 1 380 ? 22.619 -12.001 11.811 1.00 44.31 380 ALA A CA 1
ATOM 3072 C C . ALA A 1 380 ? 24.043 -11.638 12.281 1.00 44.31 380 ALA A C 1
ATOM 3074 O O . ALA A 1 380 ? 24.210 -10.662 13.009 1.00 44.31 380 ALA A O 1
ATOM 3075 N N . GLY A 1 381 ? 25.062 -12.400 11.866 1.00 38.12 381 GLY A N 1
ATOM 3076 C CA . GLY A 1 381 ? 26.462 -12.166 12.227 1.00 38.12 381 GLY A CA 1
ATOM 3077 C C . GLY A 1 381 ? 27.192 -11.130 11.366 1.00 38.12 381 GLY A C 1
ATOM 3078 O O . GLY A 1 381 ? 28.187 -10.577 11.822 1.00 38.12 381 GLY A O 1
ATOM 3079 N N . VAL A 1 382 ? 26.725 -10.853 10.141 1.00 43.31 382 VAL A N 1
ATOM 3080 C CA . VAL A 1 382 ? 27.499 -10.084 9.145 1.00 43.31 382 VAL A CA 1
ATOM 3081 C C . VAL A 1 382 ? 26.741 -8.885 8.561 1.00 43.31 382 VAL A C 1
ATOM 3083 O O . VAL A 1 382 ? 27.375 -7.889 8.220 1.00 43.31 382 VAL A O 1
ATOM 3086 N N . THR A 1 383 ? 25.402 -8.879 8.486 1.00 35.91 383 THR A N 1
ATOM 3087 C CA . THR A 1 383 ? 24.661 -7.776 7.826 1.00 35.91 383 THR A CA 1
ATOM 3088 C C . THR A 1 383 ? 24.182 -6.654 8.756 1.00 35.91 383 THR A C 1
ATOM 3090 O O . THR A 1 383 ? 23.606 -5.674 8.279 1.00 35.91 383 THR A O 1
ATOM 3093 N N . HIS A 1 384 ? 24.474 -6.710 10.061 1.00 38.34 384 HIS A N 1
ATOM 3094 C CA . HIS A 1 384 ? 24.083 -5.678 11.037 1.00 38.34 384 HIS A CA 1
ATOM 3095 C C . HIS A 1 384 ? 25.143 -4.664 11.549 1.00 38.34 384 HIS A C 1
ATOM 3097 O O . HIS A 1 384 ? 24.803 -3.925 12.474 1.00 38.34 384 HIS A O 1
ATOM 3103 N N . PRO A 1 385 ? 26.346 -4.456 10.958 1.00 29.86 385 PRO A N 1
ATOM 3104 C CA . PRO A 1 385 ? 27.184 -3.319 11.370 1.00 29.86 385 PRO A CA 1
ATOM 3105 C C . PRO A 1 385 ? 26.867 -1.975 10.681 1.00 29.86 385 PRO A C 1
ATOM 3107 O O . PRO A 1 385 ? 27.360 -0.946 11.133 1.00 29.86 385 PRO A O 1
ATOM 3110 N N . TYR A 1 386 ? 26.065 -1.927 9.603 1.00 26.59 386 TYR A N 1
ATOM 3111 C CA . TYR A 1 386 ? 25.985 -0.721 8.745 1.00 26.59 386 TYR A CA 1
ATOM 3112 C C . TYR A 1 386 ? 24.612 -0.041 8.596 1.00 26.59 386 TYR A C 1
ATOM 3114 O O . TYR A 1 386 ? 24.456 0.852 7.762 1.00 26.59 386 TYR A O 1
ATOM 3122 N N . LYS A 1 387 ? 23.625 -0.363 9.442 1.00 28.69 387 LYS A N 1
ATOM 3123 C CA . LYS A 1 387 ? 22.340 0.372 9.494 1.00 28.69 387 LYS A CA 1
ATOM 3124 C C . LYS A 1 387 ? 21.953 0.938 10.862 1.00 28.69 387 LYS A C 1
ATOM 3126 O O . LYS A 1 387 ? 20.809 1.325 11.057 1.00 28.69 387 LYS A O 1
ATOM 3131 N N . THR A 1 388 ? 22.906 1.121 11.769 1.00 28.86 388 THR A N 1
ATOM 3132 C CA . THR A 1 388 ? 22.715 1.922 12.995 1.00 28.86 388 THR A CA 1
ATOM 3133 C C . THR A 1 388 ? 23.323 3.318 12.851 1.00 28.86 388 THR A C 1
ATOM 3135 O O . THR A 1 388 ? 23.974 3.859 13.737 1.00 28.86 388 THR A O 1
ATOM 3138 N N . GLY A 1 389 ? 23.063 3.952 11.708 1.00 29.94 389 GLY A N 1
ATOM 3139 C CA . GLY A 1 389 ? 23.096 5.405 11.579 1.00 29.94 389 GLY A CA 1
ATOM 3140 C C . GLY A 1 389 ? 21.710 5.968 11.878 1.00 29.94 389 GLY A C 1
ATOM 3141 O O . GLY A 1 389 ? 21.021 6.381 10.954 1.00 29.94 389 GLY A O 1
ATOM 3142 N N . GLY A 1 390 ? 21.308 5.952 13.152 1.00 30.67 390 GLY A N 1
ATOM 3143 C CA . GLY A 1 390 ? 20.072 6.578 13.631 1.00 30.67 390 GLY A CA 1
ATOM 3144 C C . GLY A 1 390 ? 18.858 5.652 13.679 1.00 30.67 390 GLY A C 1
ATOM 3145 O O . GLY A 1 390 ? 17.981 5.759 12.835 1.00 30.67 390 GLY A O 1
ATOM 3146 N N . LEU A 1 391 ? 18.810 4.781 14.687 1.00 24.55 391 LEU A N 1
ATOM 3147 C CA . LEU A 1 391 ? 17.594 4.219 15.290 1.00 24.55 391 LEU A CA 1
ATOM 3148 C C . LEU A 1 391 ? 18.044 3.451 16.539 1.00 24.55 391 LEU A C 1
ATOM 3150 O O . LEU A 1 391 ? 18.431 2.288 16.466 1.00 24.55 391 LEU A O 1
ATOM 3154 N N . SER A 1 392 ? 18.066 4.137 17.680 1.00 24.05 392 SER A N 1
ATOM 3155 C CA . SER A 1 392 ? 17.981 3.455 18.972 1.00 24.05 392 SER A CA 1
ATOM 3156 C C . SER A 1 392 ? 16.616 2.758 19.029 1.00 24.05 392 SER A C 1
ATOM 3158 O O . SER A 1 392 ? 15.623 3.403 18.674 1.00 24.05 392 SER A O 1
ATOM 3160 N N . PRO A 1 393 ? 16.519 1.487 19.452 1.00 27.28 393 PRO A N 1
ATOM 3161 C CA . PRO A 1 393 ? 15.236 0.913 19.820 1.00 27.28 393 PRO A CA 1
ATOM 3162 C C . PRO A 1 393 ? 14.677 1.740 20.978 1.00 27.28 393 PRO A C 1
ATOM 3164 O O . PRO A 1 393 ? 15.308 1.877 22.024 1.00 27.28 393 PRO A O 1
ATOM 3167 N N . LEU A 1 394 ? 13.508 2.336 20.765 1.00 24.42 394 LEU A N 1
ATOM 3168 C CA . LEU A 1 394 ? 12.657 2.849 21.828 1.00 24.42 394 LEU A CA 1
ATOM 3169 C C . LEU A 1 394 ? 12.171 1.650 22.651 1.00 24.42 394 LEU A C 1
ATOM 3171 O O . LEU A 1 394 ? 11.121 1.083 22.378 1.00 24.42 394 LEU A O 1
ATOM 3175 N N . ILE A 1 395 ? 12.964 1.260 23.643 1.00 25.19 395 ILE A N 1
ATOM 3176 C CA . ILE A 1 395 ? 12.471 0.653 24.875 1.00 25.19 395 ILE A CA 1
ATOM 3177 C C . ILE A 1 395 ? 12.878 1.636 25.967 1.00 25.19 395 ILE A C 1
ATOM 3179 O O . ILE A 1 395 ? 13.909 1.493 26.605 1.00 25.19 395 ILE A O 1
ATOM 3183 N N . ASN A 1 396 ? 12.101 2.706 26.126 1.00 24.50 396 ASN A N 1
ATOM 3184 C CA . ASN A 1 396 ? 12.074 3.400 27.404 1.00 24.50 396 ASN A CA 1
ATOM 3185 C C . ASN A 1 396 ? 10.814 2.917 28.105 1.00 24.50 396 ASN A C 1
ATOM 3187 O O . ASN A 1 396 ? 9.705 3.370 27.837 1.00 24.50 396 ASN A O 1
ATOM 3191 N N . SER A 1 397 ? 11.032 1.941 28.977 1.00 26.80 397 SER A N 1
ATOM 3192 C CA . SER A 1 397 ? 10.143 1.594 30.064 1.00 26.80 397 SER A CA 1
ATOM 3193 C C . SER A 1 397 ? 9.780 2.850 30.852 1.00 26.80 397 SER A C 1
ATOM 3195 O O . SER A 1 397 ? 10.639 3.541 31.401 1.00 26.80 397 SER A O 1
ATOM 3197 N N . SER A 1 398 ? 8.483 3.088 30.967 1.00 28.66 398 SER A N 1
ATOM 3198 C CA . SER A 1 398 ? 7.868 3.666 32.150 1.00 28.66 398 SER A CA 1
ATOM 3199 C C . SER A 1 398 ? 8.399 2.965 33.410 1.00 28.66 398 SER A C 1
ATOM 3201 O O . SER A 1 398 ? 7.946 1.867 33.729 1.00 28.66 398 SER A O 1
ATOM 3203 N N . GLN A 1 399 ? 9.373 3.551 34.113 1.00 28.03 399 GLN A N 1
ATOM 3204 C CA . GLN A 1 399 ? 9.777 3.073 35.442 1.00 28.03 399 GLN A CA 1
ATOM 3205 C C . GLN A 1 399 ? 10.514 4.128 36.293 1.00 28.03 399 GLN A C 1
ATOM 3207 O O . GLN A 1 399 ? 11.435 3.804 37.028 1.00 28.03 399 GLN A O 1
ATOM 3212 N N . ASP A 1 400 ? 10.051 5.381 36.287 1.00 26.17 400 ASP A N 1
ATOM 3213 C CA . ASP A 1 400 ? 10.338 6.333 37.376 1.00 26.17 400 ASP A CA 1
ATOM 3214 C C . ASP A 1 400 ? 9.165 6.351 38.370 1.00 26.17 400 ASP A C 1
ATOM 3216 O O . ASP A 1 400 ? 8.429 7.328 38.492 1.00 26.17 400 ASP A O 1
ATOM 3220 N N . SER A 1 401 ? 8.934 5.231 39.060 1.00 27.97 401 SER A N 1
ATOM 3221 C CA . SER A 1 401 ? 7.997 5.185 40.196 1.00 27.97 401 SER A CA 1
ATOM 3222 C C . SER A 1 401 ? 8.182 3.979 41.123 1.00 27.97 401 SER A C 1
ATOM 3224 O O . SER A 1 401 ? 7.211 3.508 41.695 1.00 27.97 401 SER A O 1
ATOM 3226 N N . TYR A 1 402 ? 9.403 3.468 41.324 1.00 24.45 402 TYR A N 1
ATOM 3227 C CA . TYR A 1 402 ? 9.640 2.406 42.322 1.00 24.45 402 TYR A CA 1
ATOM 3228 C C . TYR A 1 402 ? 1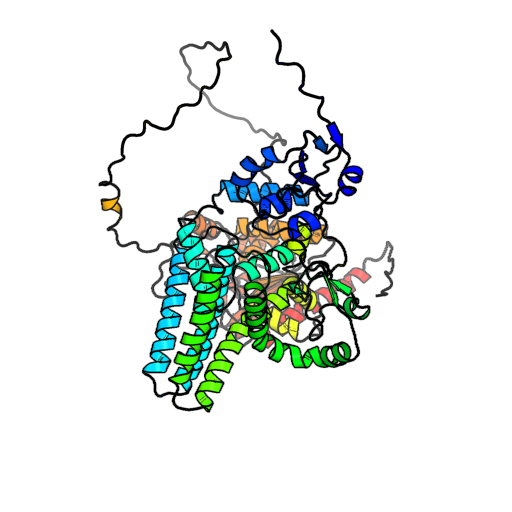1.005 2.493 43.020 1.00 24.45 402 TYR A C 1
ATOM 3230 O O . TYR A 1 402 ? 11.641 1.482 43.272 1.00 24.45 402 TYR A O 1
ATOM 3238 N N . LEU A 1 403 ? 11.466 3.691 43.389 1.00 26.06 403 LEU A N 1
ATOM 3239 C CA . LEU A 1 403 ? 12.601 3.854 44.314 1.00 26.06 403 LEU A CA 1
ATOM 3240 C C . LEU A 1 403 ? 12.383 5.060 45.241 1.00 26.06 403 LEU A C 1
ATOM 3242 O O . LEU A 1 403 ? 13.140 6.025 45.257 1.00 26.06 403 LEU A O 1
ATOM 3246 N N . SER A 1 404 ? 11.325 4.996 46.045 1.00 27.19 404 SER A N 1
ATOM 3247 C CA . SER A 1 404 ? 11.173 5.837 47.236 1.00 27.19 404 SER A CA 1
ATOM 3248 C C . SER A 1 404 ? 10.496 5.045 48.350 1.00 27.19 404 SER A C 1
ATOM 3250 O O . SER A 1 404 ? 9.415 5.410 48.785 1.00 27.19 404 SER A O 1
ATOM 3252 N N . ASP A 1 405 ? 11.097 3.924 48.753 1.00 27.72 405 ASP A N 1
ATOM 3253 C CA . ASP A 1 405 ? 10.763 3.245 50.014 1.00 27.72 405 ASP A CA 1
ATOM 3254 C C . ASP A 1 405 ? 11.828 2.201 50.386 1.00 27.72 405 ASP A C 1
ATOM 3256 O O . ASP A 1 405 ? 11.563 1.013 50.511 1.00 27.72 405 ASP A O 1
ATOM 3260 N N . VAL A 1 406 ? 13.077 2.637 50.579 1.00 26.80 406 VAL A N 1
ATOM 3261 C CA . VAL A 1 406 ? 14.023 1.904 51.439 1.00 26.80 406 VAL A CA 1
ATOM 3262 C C . VAL A 1 406 ? 14.867 2.930 52.184 1.00 26.80 406 VAL A C 1
ATOM 3264 O O . VAL A 1 406 ? 15.872 3.438 51.692 1.00 26.80 406 VAL A O 1
ATOM 3267 N N . GLY A 1 407 ? 14.409 3.284 53.382 1.00 27.59 407 GLY A N 1
ATOM 3268 C CA . GLY A 1 407 ? 15.145 4.144 54.292 1.00 27.59 407 GLY A CA 1
ATOM 3269 C C . GLY A 1 407 ? 16.378 3.435 54.836 1.00 27.59 407 GLY A C 1
ATOM 3270 O O . GLY A 1 407 ? 16.245 2.507 55.624 1.00 27.59 407 GLY A O 1
ATOM 3271 N N . LEU A 1 408 ? 17.565 3.928 54.489 1.00 25.39 408 LEU A N 1
ATOM 3272 C CA . LEU A 1 408 ? 18.782 3.721 55.269 1.00 25.39 408 LEU A CA 1
ATOM 3273 C C . LEU A 1 408 ? 19.621 5.005 55.247 1.00 25.39 408 LEU A C 1
ATOM 3275 O O . LEU A 1 408 ? 20.288 5.342 54.275 1.00 25.39 408 LEU A O 1
ATOM 3279 N N . ASN A 1 409 ? 19.542 5.724 56.365 1.00 23.23 409 ASN A N 1
ATOM 3280 C CA . ASN A 1 409 ? 20.439 6.807 56.758 1.00 23.23 409 ASN A CA 1
ATOM 3281 C C . ASN A 1 409 ? 21.859 6.256 56.983 1.00 23.23 409 ASN A C 1
ATOM 3283 O O . ASN A 1 409 ? 22.008 5.201 57.605 1.00 23.23 409 ASN A O 1
ATOM 3287 N N . PRO A 1 410 ? 22.894 7.043 56.653 1.00 26.56 410 PRO A N 1
ATOM 3288 C CA . PRO A 1 410 ? 23.848 7.391 57.701 1.00 26.56 410 PRO A CA 1
ATOM 3289 C C . PRO A 1 410 ? 24.190 8.892 57.714 1.00 26.56 410 PRO A C 1
ATOM 3291 O O . PRO A 1 410 ? 24.806 9.443 56.812 1.00 26.56 410 PRO A O 1
ATOM 3294 N N . THR A 1 411 ? 23.753 9.513 58.807 1.00 23.64 411 THR A N 1
ATOM 3295 C CA . THR A 1 411 ? 24.386 10.546 59.650 1.00 23.64 411 THR A CA 1
ATOM 3296 C C . THR A 1 411 ? 25.717 11.226 59.274 1.00 23.64 411 THR A C 1
ATOM 3298 O O . THR A 1 411 ? 26.703 10.551 58.997 1.00 23.64 411 THR A O 1
ATOM 3301 N N . ARG A 1 412 ? 25.738 12.525 59.660 1.00 25.11 412 ARG A N 1
ATOM 3302 C CA . ARG A 1 412 ? 26.851 13.399 60.131 1.00 25.11 412 ARG A CA 1
ATOM 3303 C C . ARG A 1 412 ? 27.769 13.993 59.045 1.00 25.11 412 ARG A C 1
ATOM 3305 O O . ARG A 1 412 ? 28.173 13.295 58.139 1.00 25.11 412 ARG A O 1
ATOM 3312 N N . GLU A 1 413 ? 28.172 15.268 59.074 1.00 23.33 413 GLU A N 1
ATOM 3313 C CA . GLU A 1 413 ? 28.230 16.273 60.147 1.00 23.33 413 GLU A CA 1
ATOM 3314 C C . GLU A 1 413 ? 28.503 17.686 59.568 1.00 23.33 413 GLU A C 1
ATOM 3316 O O . GLU A 1 413 ? 28.974 17.803 58.442 1.00 23.33 413 GLU A O 1
ATOM 3321 N N . LEU A 1 414 ? 28.302 18.707 60.422 1.00 25.05 414 LEU A N 1
ATOM 3322 C CA . LEU A 1 414 ? 28.800 20.105 60.387 1.00 25.05 414 LEU A CA 1
ATOM 3323 C C . LEU A 1 414 ? 28.010 21.117 59.519 1.00 25.05 414 LEU A C 1
ATOM 3325 O O . LEU A 1 414 ? 28.073 21.095 58.298 1.00 25.05 414 LEU A O 1
ATOM 3329 N N . ALA A 1 415 ? 27.120 21.949 60.094 1.00 23.34 415 ALA A N 1
ATOM 3330 C CA . ALA A 1 415 ? 27.371 23.157 60.923 1.00 23.34 415 ALA A CA 1
ATOM 3331 C C . ALA A 1 415 ? 28.063 24.281 60.115 1.00 23.34 415 ALA A C 1
ATOM 3333 O O . ALA A 1 415 ? 29.051 24.017 59.452 1.00 23.34 415 ALA A O 1
ATOM 3334 N N . ALA A 1 416 ? 27.693 25.563 60.121 1.00 23.75 416 ALA A N 1
ATOM 3335 C CA . ALA A 1 416 ? 26.705 26.379 60.820 1.00 23.75 416 ALA A CA 1
ATOM 3336 C C . ALA A 1 416 ? 26.646 27.767 60.119 1.00 23.75 416 ALA A C 1
ATOM 3338 O O . ALA A 1 416 ? 27.531 28.080 59.324 1.00 23.75 416 ALA A O 1
ATOM 3339 N N . ASN A 1 417 ? 25.657 28.592 60.504 1.00 25.14 417 ASN A N 1
ATOM 3340 C CA . ASN A 1 417 ? 25.577 30.075 60.434 1.00 25.14 417 ASN A CA 1
ATOM 3341 C C . ASN A 1 417 ? 24.398 30.686 59.632 1.00 25.14 417 ASN A C 1
ATOM 3343 O O . ASN A 1 417 ? 24.526 31.168 58.514 1.00 25.14 417 ASN A O 1
ATOM 3347 N N . THR A 1 418 ? 23.242 30.668 60.307 1.00 26.16 418 THR A N 1
ATOM 3348 C CA . THR A 1 418 ? 22.188 31.703 60.513 1.00 26.16 418 THR A CA 1
ATOM 3349 C C . THR A 1 418 ? 22.546 33.206 60.334 1.00 26.16 418 THR A C 1
ATOM 3351 O O . THR A 1 418 ? 23.726 33.524 60.448 1.00 26.16 418 THR A O 1
ATOM 3354 N N . PRO A 1 419 ? 21.583 34.180 60.402 1.00 31.39 419 PRO A N 1
ATOM 3355 C CA . PRO A 1 419 ? 20.173 34.282 59.927 1.00 31.39 419 PRO A CA 1
ATOM 3356 C C . PRO A 1 419 ? 19.841 35.733 59.386 1.00 31.39 419 PRO A C 1
ATOM 3358 O O . PRO A 1 419 ? 20.761 36.413 58.946 1.00 31.39 419 PRO A O 1
ATOM 3361 N N . PRO A 1 420 ? 18.615 36.313 59.513 1.00 38.22 420 PRO A N 1
ATOM 3362 C CA . PRO A 1 420 ? 17.362 36.110 58.762 1.00 38.22 420 PRO A CA 1
ATOM 3363 C C . PRO A 1 420 ? 16.819 37.438 58.148 1.00 38.22 420 PRO A C 1
ATOM 3365 O O . PRO A 1 420 ? 17.415 38.487 58.337 1.00 38.22 420 PRO A O 1
ATOM 3368 N N . HIS A 1 421 ? 15.664 37.429 57.462 1.00 25.86 421 HIS A N 1
ATOM 3369 C CA . HIS A 1 421 ? 14.530 38.342 57.746 1.00 25.86 421 HIS A CA 1
ATOM 3370 C C . HIS A 1 421 ? 13.345 38.135 56.771 1.00 25.86 421 HIS A C 1
ATOM 3372 O O . HIS A 1 421 ? 13.456 38.369 55.576 1.00 25.86 421 HIS A O 1
ATOM 3378 N N . THR A 1 422 ? 12.219 37.680 57.350 1.00 24.36 422 THR A N 1
ATOM 3379 C CA . THR A 1 422 ? 10.812 38.140 57.190 1.00 24.36 422 THR A CA 1
ATOM 3380 C C . THR A 1 422 ? 10.319 38.523 55.781 1.00 24.36 422 THR A C 1
ATOM 3382 O O . THR A 1 422 ? 10.814 39.466 55.188 1.00 24.36 422 THR A O 1
ATOM 3385 N N . SER A 1 423 ? 9.238 37.976 55.218 1.00 24.94 423 SER A N 1
ATOM 3386 C CA . SER A 1 423 ? 7.892 37.837 55.795 1.00 24.94 423 SER A CA 1
ATOM 3387 C C . SER A 1 423 ? 6.964 37.144 54.777 1.00 24.94 423 SER A C 1
ATOM 3389 O O . SER A 1 423 ? 7.050 37.398 53.579 1.00 24.94 423 SER A O 1
ATOM 3391 N N . ALA A 1 424 ? 6.073 36.273 55.256 1.00 22.14 424 ALA A N 1
ATOM 3392 C CA . ALA A 1 424 ? 4.893 35.817 54.514 1.00 22.14 424 ALA A CA 1
ATOM 3393 C C . ALA A 1 424 ? 3.741 36.830 54.707 1.00 22.14 424 ALA A C 1
ATOM 3395 O O . ALA A 1 424 ? 3.754 37.564 55.699 1.00 22.14 424 ALA A O 1
ATOM 3396 N N . PRO A 1 425 ? 2.727 36.853 53.819 1.00 25.47 425 PRO A N 1
ATOM 3397 C CA . PRO A 1 425 ? 1.564 35.999 54.083 1.00 25.47 425 PRO A CA 1
ATOM 3398 C C . PRO A 1 425 ? 0.952 35.318 52.837 1.00 25.47 425 PRO A C 1
ATOM 3400 O O . PRO A 1 425 ? 0.950 35.850 51.731 1.00 25.47 425 PRO A O 1
ATOM 3403 N N . ARG A 1 426 ? 0.385 34.121 53.054 1.00 22.50 426 ARG A N 1
ATOM 3404 C CA . ARG A 1 426 ? -0.631 33.463 52.198 1.00 22.50 426 ARG A CA 1
ATOM 3405 C C . ARG A 1 426 ? -2.053 33.941 52.620 1.00 22.50 426 ARG A C 1
ATOM 3407 O O . ARG A 1 426 ? -2.150 34.667 53.604 1.00 22.50 426 ARG A O 1
ATOM 3414 N N . PRO A 1 427 ? -3.159 33.372 52.098 1.00 36.97 427 PRO A N 1
ATOM 3415 C CA . PRO A 1 427 ? -3.719 33.507 50.748 1.00 36.97 427 PRO A CA 1
ATOM 3416 C C . PRO A 1 427 ? -5.214 33.923 50.800 1.00 36.97 427 PRO A C 1
ATOM 3418 O O . PRO A 1 427 ? -5.864 33.759 51.822 1.00 36.97 427 PRO A O 1
ATOM 3421 N N . ASN A 1 428 ? -5.803 34.361 49.686 1.00 23.52 428 ASN A N 1
ATOM 3422 C CA . ASN A 1 428 ? -7.255 34.296 49.447 1.00 23.52 428 ASN A CA 1
ATOM 3423 C C . ASN A 1 428 ? -7.469 34.080 47.936 1.00 23.52 428 ASN A C 1
ATOM 3425 O O . ASN A 1 428 ? -6.933 34.843 47.136 1.00 23.52 428 ASN A O 1
ATOM 3429 N N . GLY A 1 429 ? -8.174 33.012 47.538 1.00 24.56 429 GLY A N 1
ATOM 3430 C CA . GLY A 1 429 ? -8.599 32.780 46.141 1.00 24.56 429 GLY A CA 1
ATOM 3431 C C . GLY A 1 429 ? -9.856 33.590 45.786 1.00 24.56 429 GLY A C 1
ATOM 3432 O O . GLY A 1 429 ? -10.183 34.521 46.515 1.00 24.56 429 GLY A O 1
ATOM 3433 N N . PRO A 1 430 ? -10.665 33.188 44.786 1.00 29.97 430 PRO A N 1
ATOM 3434 C CA . PRO A 1 430 ? -10.348 32.576 43.497 1.00 29.97 430 PRO A CA 1
ATOM 3435 C C . PRO A 1 430 ? -10.825 33.495 42.342 1.00 29.97 430 PRO A C 1
ATOM 3437 O O . PRO A 1 430 ? -12.017 33.770 42.230 1.00 29.97 430 PRO A O 1
ATOM 3440 N N . GLU A 1 431 ? -9.943 33.941 41.439 1.00 24.61 431 GLU A N 1
ATOM 3441 C CA . GLU A 1 431 ? -10.359 34.737 40.269 1.00 24.61 431 GLU A CA 1
ATOM 3442 C C . GLU A 1 431 ? -9.979 34.084 38.932 1.00 24.61 431 GLU A C 1
ATOM 3444 O O . GLU A 1 431 ? -8.816 33.896 38.588 1.00 24.61 431 GLU A O 1
ATOM 3449 N N . ALA A 1 432 ? -11.038 33.726 38.204 1.00 24.86 432 ALA A N 1
ATOM 3450 C CA . ALA A 1 432 ? -11.218 33.716 36.756 1.00 24.86 432 ALA A CA 1
ATOM 3451 C C . ALA A 1 432 ? -9.977 33.934 35.860 1.00 24.86 432 ALA A C 1
ATOM 3453 O O . ALA A 1 432 ? -9.526 35.057 35.635 1.00 24.86 432 ALA A O 1
ATOM 3454 N N . TRP A 1 433 ? -9.546 32.871 35.176 1.00 24.55 433 TRP A N 1
ATOM 3455 C CA . TRP A 1 433 ? -8.660 32.977 34.016 1.00 24.55 433 TRP A CA 1
ATOM 3456 C C . TRP A 1 433 ? -9.441 33.476 32.789 1.00 24.55 433 TRP A C 1
ATOM 3458 O O . TRP A 1 433 ? -10.185 32.731 32.155 1.00 24.55 433 TRP A O 1
ATOM 3468 N N . ARG A 1 434 ? -9.271 34.759 32.442 1.00 24.86 434 ARG A N 1
ATOM 3469 C CA . ARG A 1 434 ? -9.645 35.313 31.128 1.00 24.86 434 ARG A CA 1
ATOM 3470 C C . ARG A 1 434 ? -8.546 35.020 30.102 1.00 24.86 434 ARG A C 1
ATOM 3472 O O . ARG A 1 434 ? -7.393 35.390 30.307 1.00 24.86 434 ARG A O 1
ATOM 3479 N N . CYS A 1 435 ? -8.926 34.441 28.963 1.00 25.25 435 CYS A N 1
ATOM 3480 C CA . CYS A 1 435 ? -8.094 34.327 27.764 1.00 25.25 435 CYS A CA 1
ATOM 3481 C C . CYS A 1 435 ? -7.654 35.708 27.240 1.00 25.25 435 CYS A C 1
ATOM 3483 O O . CYS A 1 435 ? -8.491 36.585 27.009 1.00 25.25 435 CYS A O 1
ATOM 3485 N N . ARG A 1 436 ? -6.350 35.882 26.980 1.00 23.38 436 ARG A N 1
ATOM 3486 C CA . ARG A 1 436 ? -5.824 36.971 26.137 1.00 23.38 436 ARG A CA 1
ATOM 3487 C C . ARG A 1 436 ? -6.054 36.645 24.659 1.00 23.38 436 ARG A C 1
ATOM 3489 O O . ARG A 1 436 ? -5.873 35.507 24.240 1.00 23.38 436 ARG A O 1
ATOM 3496 N N . LYS A 1 437 ? -6.456 37.656 23.884 1.00 24.31 437 LYS A N 1
ATOM 3497 C CA . LYS A 1 437 ? -6.604 37.589 22.421 1.00 24.31 437 LYS A CA 1
ATOM 3498 C C . LYS A 1 437 ? -5.231 37.718 21.728 1.00 24.31 437 LYS A C 1
ATOM 3500 O O . LYS A 1 437 ? -4.372 38.417 22.261 1.00 24.31 437 LYS A O 1
ATOM 3505 N N . PRO A 1 438 ? -5.032 37.103 20.549 1.00 27.19 438 PRO A N 1
ATOM 3506 C CA . PRO A 1 438 ? -3.736 37.038 19.879 1.00 27.19 438 PRO A CA 1
ATOM 3507 C C . PRO A 1 438 ? -3.559 38.199 18.891 1.00 27.19 438 PRO A C 1
ATOM 3509 O O . PRO A 1 438 ? -3.809 38.014 17.709 1.00 27.19 438 PRO A O 1
ATOM 3512 N N . ASN A 1 439 ? -3.178 39.396 19.351 1.00 25.38 439 ASN A N 1
ATOM 3513 C CA . ASN A 1 439 ? -2.820 40.488 18.426 1.00 25.38 439 ASN A CA 1
ATOM 3514 C C . ASN A 1 439 ? -1.693 41.430 18.889 1.00 25.38 439 ASN A C 1
ATOM 3516 O O . ASN A 1 439 ? -1.430 42.400 18.191 1.00 25.38 439 ASN A O 1
ATOM 3520 N N . ASP A 1 440 ? -0.974 41.122 19.973 1.00 27.05 440 ASP A N 1
ATOM 3521 C CA . ASP A 1 440 ? 0.195 41.907 20.400 1.00 27.05 440 ASP A CA 1
ATOM 3522 C C . ASP A 1 440 ? 1.439 41.003 20.489 1.00 27.05 440 ASP A C 1
ATOM 3524 O O . ASP A 1 440 ? 1.743 40.435 21.539 1.00 27.05 440 ASP A O 1
ATOM 3528 N N . MET A 1 441 ? 2.151 40.836 19.371 1.00 29.28 441 MET A N 1
ATOM 3529 C CA . MET A 1 441 ? 3.566 40.445 19.366 1.00 29.28 441 MET A CA 1
ATOM 3530 C C . MET A 1 441 ? 4.314 41.296 18.338 1.00 29.28 441 MET A C 1
ATOM 3532 O O . MET A 1 441 ? 4.003 41.260 17.147 1.00 29.28 441 MET A O 1
ATOM 3536 N N . ASP A 1 442 ? 5.298 42.051 18.822 1.00 26.77 442 ASP A N 1
ATOM 3537 C CA . ASP A 1 442 ? 6.200 42.874 18.018 1.00 26.77 442 ASP A CA 1
ATOM 3538 C C . ASP A 1 442 ? 7.081 42.026 17.074 1.00 26.77 442 ASP A C 1
ATOM 3540 O O . ASP A 1 442 ? 7.447 40.891 17.403 1.00 26.77 442 ASP A O 1
ATOM 3544 N N . PRO A 1 443 ? 7.467 42.556 15.897 1.00 33.59 443 PRO A N 1
ATOM 3545 C CA . PRO A 1 443 ? 8.246 41.816 14.912 1.00 33.59 443 PRO A CA 1
ATOM 3546 C C . PRO A 1 443 ? 9.703 41.640 15.364 1.00 33.59 443 PRO A C 1
ATOM 3548 O O . PRO A 1 443 ? 10.466 42.600 15.468 1.00 33.59 443 PRO A O 1
ATOM 3551 N N . ILE A 1 444 ? 10.115 40.387 15.576 1.00 34.94 444 ILE A N 1
ATOM 3552 C CA . ILE A 1 444 ? 11.513 40.023 15.834 1.00 34.94 444 ILE A CA 1
ATOM 3553 C C . ILE A 1 444 ? 12.350 40.230 14.561 1.00 34.94 444 ILE A C 1
ATOM 3555 O O . ILE A 1 444 ? 12.033 39.749 13.472 1.00 34.94 444 ILE A O 1
ATOM 3559 N N . ASP A 1 445 ? 13.446 40.960 14.746 1.00 29.55 445 ASP A N 1
ATOM 3560 C CA . ASP A 1 445 ? 14.393 41.465 13.758 1.00 29.55 445 ASP A CA 1
ATOM 3561 C C . ASP A 1 445 ? 15.007 40.368 12.852 1.00 29.55 445 ASP A C 1
ATOM 3563 O O . ASP A 1 445 ? 15.850 39.555 13.250 1.00 29.55 445 ASP A O 1
ATOM 3567 N N . SER A 1 446 ? 14.604 40.377 11.577 1.00 33.50 446 SER A N 1
ATOM 3568 C CA . SER A 1 446 ? 15.050 39.453 10.518 1.00 33.50 446 SER A CA 1
ATOM 3569 C C . SER A 1 446 ? 16.549 39.539 10.171 1.00 33.50 446 SER A C 1
ATOM 3571 O O . SER A 1 446 ? 17.074 38.700 9.426 1.00 33.50 446 SER A O 1
ATOM 3573 N N . HIS A 1 447 ? 17.277 40.516 10.724 1.00 28.38 447 HIS A N 1
ATOM 3574 C CA . HIS A 1 447 ? 18.695 40.724 10.442 1.00 28.38 447 HIS A CA 1
ATOM 3575 C C . HIS A 1 447 ? 19.639 39.861 11.306 1.00 28.38 447 HIS A C 1
ATOM 3577 O O . HIS A 1 447 ? 20.769 39.583 10.883 1.00 28.38 447 HIS A O 1
ATOM 3583 N N . ALA A 1 448 ? 19.176 39.359 12.460 1.00 28.59 448 ALA A N 1
ATOM 3584 C CA . ALA A 1 448 ? 19.946 38.460 13.330 1.00 28.59 448 ALA A CA 1
ATOM 3585 C C . ALA A 1 448 ? 20.059 37.032 12.751 1.00 28.59 448 ALA A C 1
ATOM 3587 O O . ALA A 1 448 ? 21.140 36.437 12.747 1.00 28.59 448 ALA A O 1
ATOM 3588 N N . MET A 1 449 ? 18.980 36.522 12.144 1.00 28.95 449 MET A N 1
ATOM 3589 C CA . MET A 1 449 ? 18.928 35.196 11.502 1.00 28.95 449 MET A CA 1
ATOM 3590 C C . MET A 1 449 ? 19.864 35.076 10.285 1.00 28.95 449 MET A C 1
ATOM 3592 O O . MET A 1 449 ? 20.467 34.026 10.049 1.00 28.95 449 MET A O 1
ATOM 3596 N N . ARG A 1 450 ? 20.067 36.162 9.523 1.00 29.50 450 ARG A N 1
ATOM 3597 C CA . ARG A 1 450 ? 20.931 36.144 8.324 1.00 29.50 450 ARG A CA 1
ATOM 3598 C C . ARG A 1 450 ? 22.430 36.055 8.629 1.00 29.50 450 ARG A C 1
ATOM 3600 O O . ARG A 1 450 ? 23.188 35.639 7.753 1.00 29.50 450 ARG A O 1
ATOM 3607 N N . ARG A 1 451 ? 22.884 36.384 9.848 1.00 27.30 451 ARG A N 1
ATOM 3608 C CA . ARG A 1 451 ? 24.304 36.237 10.235 1.00 27.30 451 ARG A CA 1
ATOM 3609 C C . ARG A 1 451 ? 24.688 34.805 10.629 1.00 27.30 451 ARG A C 1
ATOM 3611 O O . ARG A 1 451 ? 25.867 34.469 10.549 1.00 27.30 451 ARG A O 1
ATOM 3618 N N . ILE A 1 452 ? 23.724 33.943 10.959 1.00 32.44 452 ILE A N 1
ATOM 3619 C CA . ILE A 1 452 ? 23.980 32.530 11.300 1.00 32.44 452 ILE A CA 1
ATOM 3620 C C . ILE A 1 452 ? 24.088 31.654 10.031 1.00 32.44 452 ILE A C 1
ATOM 3622 O O . ILE A 1 452 ? 24.837 30.680 10.007 1.00 32.44 452 ILE A O 1
ATOM 3626 N N . SER A 1 453 ? 23.447 32.055 8.926 1.00 28.12 453 SER A N 1
ATOM 3627 C CA . SER A 1 453 ? 23.310 31.248 7.697 1.00 28.12 453 SER A CA 1
ATOM 3628 C C . SER A 1 453 ? 24.575 31.114 6.820 1.00 28.12 453 SER A C 1
ATOM 3630 O O . SER A 1 453 ? 24.561 30.349 5.855 1.00 28.12 453 SER A O 1
ATOM 3632 N N . ARG A 1 454 ? 25.678 31.822 7.114 1.00 28.00 454 ARG A N 1
ATOM 3633 C CA . ARG A 1 454 ? 26.905 31.801 6.281 1.00 28.00 454 ARG A CA 1
ATOM 3634 C C . ARG A 1 454 ? 28.093 31.040 6.876 1.00 28.00 454 ARG A C 1
ATOM 3636 O O . ARG A 1 454 ? 29.174 31.051 6.287 1.00 28.00 454 ARG A O 1
ATOM 3643 N N . ARG A 1 455 ? 27.931 30.331 7.997 1.00 26.06 455 ARG A N 1
ATOM 3644 C CA . ARG A 1 455 ? 28.955 29.367 8.428 1.00 26.06 455 ARG A CA 1
ATOM 3645 C C . ARG A 1 455 ? 28.764 28.071 7.645 1.00 26.06 455 ARG A C 1
ATOM 3647 O O . ARG A 1 455 ? 27.712 27.454 7.739 1.00 26.06 455 ARG A O 1
ATOM 3654 N N . LYS A 1 456 ? 29.784 27.664 6.879 1.00 24.25 456 LYS A N 1
ATOM 3655 C CA . LYS A 1 456 ? 29.884 26.321 6.284 1.00 24.25 456 LYS A CA 1
ATOM 3656 C C . LYS A 1 456 ? 29.571 25.288 7.372 1.00 24.25 456 LYS A C 1
ATOM 3658 O O . LYS A 1 456 ? 30.384 25.087 8.274 1.00 24.25 456 LYS A O 1
ATOM 3663 N N . VAL A 1 457 ? 28.393 24.672 7.314 1.00 25.11 457 VAL A N 1
ATOM 3664 C CA . VAL A 1 457 ? 28.002 23.625 8.258 1.00 25.11 457 VAL A CA 1
ATOM 3665 C C . VAL A 1 457 ? 28.789 22.375 7.882 1.00 25.11 457 VAL A C 1
ATOM 3667 O O . VAL A 1 457 ? 28.455 21.663 6.941 1.00 25.11 457 VAL A O 1
ATOM 3670 N N . LYS A 1 458 ? 29.884 22.126 8.606 1.00 24.11 458 LYS A N 1
ATOM 3671 C CA . LYS A 1 458 ? 30.400 20.765 8.765 1.00 24.11 458 LYS A CA 1
ATOM 3672 C C . LYS A 1 458 ? 29.283 19.992 9.465 1.00 24.11 458 LYS A C 1
ATOM 3674 O O . LYS A 1 458 ? 28.990 20.296 10.619 1.00 24.11 458 LYS A O 1
ATOM 3679 N N . VAL A 1 459 ? 28.639 19.056 8.770 1.00 25.77 459 VAL A N 1
ATOM 3680 C CA . VAL A 1 459 ? 27.708 18.117 9.406 1.00 25.77 459 VAL A CA 1
ATOM 3681 C C . VAL A 1 459 ? 28.521 17.323 10.428 1.00 25.77 459 VAL A C 1
ATOM 3683 O O . VAL A 1 459 ? 29.511 16.684 10.073 1.00 25.77 459 VAL A O 1
ATOM 3686 N N . ARG A 1 460 ? 28.177 17.477 11.707 1.00 29.03 460 ARG A N 1
ATOM 3687 C CA . ARG A 1 460 ? 28.824 16.816 12.842 1.00 29.03 460 ARG A CA 1
ATOM 3688 C C . ARG A 1 460 ? 27.858 15.758 13.355 1.00 29.03 460 ARG A C 1
ATOM 3690 O O . ARG A 1 460 ? 26.754 16.108 13.755 1.00 29.03 460 ARG A O 1
ATOM 3697 N N . PHE A 1 461 ? 28.272 14.498 13.333 1.00 29.02 461 PHE A N 1
ATOM 3698 C CA . PHE A 1 461 ? 27.554 13.409 13.986 1.00 29.02 461 PHE A CA 1
ATOM 3699 C C . PHE A 1 461 ? 28.171 13.191 15.369 1.00 29.02 461 PHE A C 1
ATOM 3701 O O . PHE A 1 461 ? 29.392 13.039 15.481 1.00 29.02 461 PHE A O 1
ATOM 3708 N N . SER A 1 462 ? 27.330 13.204 16.401 1.00 29.70 462 SER A N 1
ATOM 3709 C CA . SER A 1 462 ? 27.684 12.782 17.755 1.00 29.70 462 SER A CA 1
ATOM 3710 C C . SER A 1 462 ? 27.046 11.423 17.998 1.00 29.70 462 SER A C 1
ATOM 3712 O O . SER A 1 462 ? 25.828 11.298 17.916 1.00 29.70 462 SER A O 1
ATOM 3714 N N . VAL A 1 463 ? 27.872 10.408 18.240 1.00 36.84 463 VAL A N 1
ATOM 3715 C CA . VAL A 1 463 ? 27.420 9.063 18.613 1.00 36.84 463 VAL A CA 1
ATOM 3716 C C . VAL A 1 463 ? 27.572 8.956 20.128 1.00 36.84 463 VAL A C 1
ATOM 3718 O O . VAL A 1 463 ? 28.665 9.192 20.644 1.00 36.84 463 VAL A O 1
ATOM 3721 N N . VAL A 1 464 ? 26.482 8.647 20.831 1.00 40.34 464 VAL A N 1
ATOM 3722 C CA . VAL A 1 464 ? 26.504 8.326 22.263 1.00 40.34 464 VAL A CA 1
ATOM 3723 C C . VAL A 1 464 ? 26.524 6.805 22.373 1.00 40.34 464 VAL A C 1
ATOM 3725 O O . VAL A 1 464 ? 25.546 6.152 22.021 1.00 40.34 464 VAL A O 1
ATOM 3728 N N . ILE A 1 465 ? 27.656 6.239 22.785 1.00 53.97 465 ILE A N 1
ATOM 3729 C CA . ILE A 1 465 ? 27.809 4.810 23.075 1.00 53.97 465 ILE A CA 1
ATOM 3730 C C . ILE A 1 465 ? 27.887 4.666 24.593 1.00 53.97 465 ILE A C 1
ATOM 3732 O O . ILE A 1 465 ? 28.827 5.202 25.178 1.00 53.97 465 ILE A O 1
ATOM 3736 N N . THR A 1 466 ? 26.928 3.958 25.199 1.00 63.91 466 THR A N 1
ATOM 3737 C CA . THR A 1 466 ? 26.929 3.632 26.636 1.00 63.91 466 THR A CA 1
ATOM 3738 C C . THR A 1 466 ? 26.726 2.130 26.842 1.00 63.91 466 THR A C 1
ATOM 3740 O O . THR A 1 466 ? 25.628 1.630 26.594 1.00 63.91 466 THR A O 1
ATOM 3743 N N . TYR A 1 467 ? 27.751 1.410 27.300 1.00 68.06 467 TYR A N 1
ATOM 3744 C CA . TYR A 1 467 ? 27.717 -0.048 27.472 1.00 68.06 467 TYR A CA 1
ATOM 3745 C C . TYR A 1 467 ? 26.753 -0.486 28.575 1.00 68.06 467 TYR A C 1
ATOM 3747 O O . TYR A 1 467 ? 26.027 -1.459 28.403 1.00 68.06 467 TYR A O 1
ATOM 3755 N N . TYR A 1 468 ? 26.699 0.243 29.691 1.00 71.88 468 TYR A N 1
ATOM 3756 C CA . TYR A 1 468 ? 25.839 -0.131 30.816 1.00 71.88 468 TYR A CA 1
ATOM 3757 C C . TYR A 1 468 ? 24.344 0.012 30.519 1.00 71.88 468 TYR A C 1
ATOM 3759 O O . TYR A 1 468 ? 23.566 -0.781 31.032 1.00 71.88 468 TYR A O 1
ATOM 3767 N N . ARG A 1 469 ? 23.931 0.961 29.665 1.00 72.56 469 ARG A N 1
ATOM 3768 C CA . ARG A 1 469 ? 22.523 1.044 29.233 1.00 72.56 469 ARG A CA 1
ATOM 3769 C C . ARG A 1 469 ? 22.134 -0.161 28.382 1.00 72.56 469 ARG A C 1
ATOM 3771 O O . ARG A 1 469 ? 21.112 -0.776 28.642 1.00 72.56 469 ARG A O 1
ATOM 3778 N N . GLU A 1 470 ? 22.996 -0.549 27.445 1.00 76.50 470 GLU A N 1
ATOM 3779 C CA . GLU A 1 470 ? 22.773 -1.733 26.603 1.00 76.50 470 GLU A CA 1
ATOM 3780 C C . GLU A 1 470 ? 22.744 -3.034 27.438 1.00 76.50 470 GLU A C 1
ATOM 3782 O O . GLU A 1 470 ? 22.027 -3.975 27.107 1.00 76.50 470 GLU A O 1
ATOM 3787 N N . VAL A 1 471 ? 23.470 -3.081 28.563 1.00 77.94 471 VAL A N 1
ATOM 3788 C CA . VAL A 1 471 ? 23.404 -4.185 29.539 1.00 77.94 471 VAL A CA 1
ATOM 3789 C C . VAL A 1 471 ? 22.042 -4.257 30.244 1.00 77.94 471 VAL A C 1
ATOM 3791 O O . VAL A 1 471 ? 21.530 -5.360 30.430 1.00 77.94 471 VAL A O 1
ATOM 3794 N N . GLU A 1 472 ? 21.442 -3.121 30.618 1.00 77.44 472 GLU A N 1
ATOM 3795 C CA . GLU A 1 472 ? 20.077 -3.097 31.176 1.00 77.44 472 GLU A CA 1
ATOM 3796 C C . GLU A 1 472 ? 19.039 -3.533 30.136 1.00 77.44 472 GLU A C 1
ATOM 3798 O O . GLU A 1 472 ? 18.148 -4.324 30.447 1.00 77.44 472 GLU A O 1
ATOM 3803 N N . ASP A 1 473 ? 19.190 -3.089 28.884 1.00 74.94 473 ASP A N 1
ATOM 3804 C CA . ASP A 1 473 ? 18.308 -3.498 27.786 1.00 74.94 473 ASP A CA 1
ATOM 3805 C C . ASP A 1 473 ? 18.375 -5.019 27.568 1.00 74.94 473 ASP A C 1
ATOM 3807 O O . ASP A 1 473 ? 17.346 -5.685 27.426 1.00 74.94 473 ASP A O 1
ATOM 3811 N N . LEU A 1 474 ? 19.582 -5.600 27.610 1.00 77.56 474 LEU A N 1
ATOM 3812 C CA . LEU A 1 474 ? 19.761 -7.050 27.545 1.00 77.56 474 LEU A CA 1
ATOM 3813 C C . LEU A 1 474 ? 19.093 -7.762 28.733 1.00 77.56 474 LEU A C 1
ATOM 3815 O O . LEU A 1 474 ? 18.474 -8.806 28.533 1.00 77.56 474 LEU A O 1
ATOM 3819 N N . CYS A 1 475 ? 19.148 -7.191 29.939 1.00 78.19 475 CYS A N 1
ATOM 3820 C CA . CYS A 1 475 ? 18.455 -7.734 31.110 1.00 78.19 475 CYS A CA 1
ATOM 3821 C C . CYS A 1 475 ? 16.942 -7.779 30.926 1.00 78.19 475 CYS A C 1
ATOM 3823 O O . CYS A 1 475 ? 16.320 -8.792 31.244 1.00 78.19 475 CYS A O 1
ATOM 3825 N N . ALA A 1 476 ? 16.346 -6.719 30.381 1.00 70.75 476 ALA A N 1
ATOM 3826 C CA . ALA A 1 476 ? 14.914 -6.688 30.105 1.00 70.75 476 ALA A CA 1
ATOM 3827 C C . ALA A 1 476 ? 14.511 -7.783 29.101 1.00 70.75 476 ALA A C 1
ATOM 3829 O O . ALA A 1 476 ? 13.494 -8.455 29.280 1.00 70.75 476 ALA A O 1
ATOM 3830 N N . ILE A 1 477 ? 15.343 -8.015 28.080 1.00 75.75 477 ILE A N 1
ATOM 3831 C CA . ILE A 1 477 ? 15.134 -9.077 27.088 1.00 75.75 477 ILE A CA 1
ATOM 3832 C C . ILE A 1 477 ? 15.217 -10.460 27.744 1.00 75.75 477 ILE A C 1
ATOM 3834 O O . ILE A 1 477 ? 14.347 -11.304 27.522 1.00 75.75 477 ILE A O 1
ATOM 3838 N N . VAL A 1 478 ? 16.246 -10.704 28.557 1.00 75.88 478 VAL A N 1
ATOM 3839 C CA . VAL A 1 478 ? 16.432 -11.984 29.253 1.00 75.88 478 VAL A CA 1
ATOM 3840 C C . VAL A 1 478 ? 15.275 -12.260 30.215 1.00 75.88 478 VAL A C 1
ATOM 3842 O O . VAL A 1 478 ? 14.726 -13.365 30.210 1.00 75.88 478 VAL A O 1
ATOM 3845 N N . GLN A 1 479 ? 14.844 -11.248 30.968 1.00 74.94 479 GLN A N 1
ATOM 3846 C CA . GLN A 1 479 ? 13.716 -11.348 31.891 1.00 74.94 479 GLN A CA 1
ATOM 3847 C C . GLN A 1 479 ? 12.413 -11.686 31.160 1.00 74.94 479 GLN A C 1
ATOM 3849 O O . GLN A 1 479 ? 11.703 -12.599 31.573 1.00 74.94 479 GLN A O 1
ATOM 3854 N N . HIS A 1 480 ? 12.140 -11.032 30.028 1.00 72.25 480 HIS A N 1
ATOM 3855 C CA . HIS A 1 480 ? 10.967 -11.333 29.208 1.00 72.25 480 HIS A CA 1
ATOM 3856 C C . HIS A 1 480 ? 10.937 -12.803 28.758 1.00 72.25 480 HIS A C 1
ATOM 3858 O O . HIS A 1 480 ? 9.907 -13.471 28.845 1.00 72.25 480 HIS A O 1
ATOM 3864 N N . PHE A 1 481 ? 12.077 -13.348 28.320 1.00 73.56 481 PHE A N 1
ATOM 3865 C CA . PHE A 1 481 ? 12.156 -14.761 27.946 1.00 73.56 481 PHE A CA 1
ATOM 3866 C C . PHE A 1 481 ? 11.981 -15.701 29.143 1.00 73.56 481 PHE A C 1
ATOM 3868 O O . PHE A 1 481 ? 11.364 -16.760 28.996 1.00 73.56 481 PHE A O 1
ATOM 3875 N N . HIS A 1 482 ? 12.475 -15.323 30.321 1.00 76.12 482 HIS A N 1
ATOM 3876 C CA . HIS A 1 482 ? 12.233 -16.070 31.551 1.00 76.12 482 HIS A CA 1
ATOM 3877 C C . HIS A 1 482 ? 10.752 -16.089 31.948 1.00 76.12 482 HIS A C 1
ATOM 3879 O O . HIS A 1 482 ? 10.245 -17.155 32.312 1.00 76.12 482 HIS A O 1
ATOM 3885 N N . ASP A 1 483 ? 10.050 -14.962 31.823 1.00 72.81 483 ASP A N 1
ATOM 3886 C CA . ASP A 1 483 ? 8.616 -14.848 32.117 1.00 72.81 483 ASP A CA 1
ATOM 3887 C C . ASP A 1 483 ? 7.780 -15.740 31.178 1.00 72.81 483 ASP A C 1
ATOM 3889 O O . ASP A 1 483 ? 6.840 -16.417 31.604 1.00 72.81 483 ASP A O 1
ATOM 3893 N N . GLU A 1 484 ? 8.214 -15.866 29.922 1.00 76.31 484 GLU A N 1
ATOM 3894 C CA . GLU A 1 484 ? 7.666 -16.789 28.919 1.00 76.31 484 GLU A CA 1
ATOM 3895 C C . GLU A 1 484 ? 8.123 -18.256 29.102 1.00 76.31 484 GLU A C 1
ATOM 3897 O O . GLU A 1 484 ? 7.859 -19.122 28.262 1.00 76.31 484 GLU A O 1
ATOM 3902 N N . LYS A 1 485 ? 8.779 -18.570 30.229 1.00 78.44 485 LYS A N 1
ATOM 3903 C CA . LYS A 1 485 ? 9.270 -19.906 30.622 1.00 78.44 485 LYS A CA 1
ATOM 3904 C C . LYS A 1 485 ? 10.347 -20.484 29.703 1.00 78.44 485 LYS A C 1
ATOM 3906 O O . LYS A 1 485 ? 10.553 -21.703 29.687 1.00 78.44 485 LYS A O 1
ATOM 3911 N N . TYR A 1 486 ? 11.059 -19.642 28.961 1.00 69.62 486 TYR A N 1
ATOM 3912 C CA . TYR A 1 486 ? 12.246 -20.064 28.228 1.00 69.62 486 TYR A CA 1
ATOM 3913 C C . TYR A 1 486 ? 13.465 -20.109 29.155 1.00 69.62 486 TYR A C 1
ATOM 3915 O O . TYR A 1 486 ? 13.615 -19.313 30.079 1.00 69.62 486 TYR A O 1
ATOM 3923 N N . VAL A 1 487 ? 14.358 -21.066 28.894 1.00 73.62 487 VAL A N 1
ATOM 3924 C CA . VAL A 1 487 ? 15.660 -21.168 29.562 1.00 73.62 487 VAL A CA 1
ATOM 3925 C C . VAL A 1 487 ? 16.722 -20.702 28.579 1.00 73.62 487 VAL A C 1
ATOM 3927 O O . VAL A 1 487 ? 16.897 -21.310 27.521 1.00 73.62 487 VAL A O 1
ATOM 3930 N N . ILE A 1 488 ? 17.432 -19.630 28.922 1.00 74.00 488 ILE A N 1
ATOM 3931 C CA . ILE A 1 488 ? 18.524 -19.111 28.098 1.00 74.00 488 ILE A CA 1
ATOM 3932 C C . ILE A 1 488 ? 19.780 -19.934 28.375 1.00 74.00 488 ILE A C 1
ATOM 3934 O O . ILE A 1 488 ? 20.342 -19.906 29.467 1.00 74.00 488 ILE A O 1
ATOM 3938 N N . THR A 1 489 ? 20.218 -20.701 27.378 1.00 67.38 489 THR A N 1
ATOM 3939 C CA . THR A 1 489 ? 21.377 -21.596 27.506 1.00 67.38 489 THR A CA 1
ATOM 3940 C C . THR A 1 489 ? 22.687 -20.923 27.101 1.00 67.38 489 THR A C 1
ATOM 3942 O O . THR A 1 489 ? 23.724 -21.165 27.718 1.00 67.38 489 THR A O 1
ATOM 3945 N N . SER A 1 490 ? 22.667 -20.092 26.055 1.00 71.69 490 SER A N 1
ATOM 3946 C CA . SER A 1 490 ? 23.854 -19.429 25.495 1.00 71.69 490 SER A CA 1
ATOM 3947 C C . SER A 1 490 ? 23.502 -18.052 24.932 1.00 71.69 490 SER A C 1
ATOM 3949 O O . SER A 1 490 ? 22.464 -17.920 24.283 1.00 71.69 490 SER A O 1
ATOM 3951 N N . ILE A 1 491 ? 24.380 -17.059 25.106 1.00 78.50 491 ILE A N 1
ATOM 3952 C CA . ILE A 1 491 ? 24.304 -15.774 24.391 1.00 78.50 491 ILE A CA 1
ATOM 3953 C C . ILE A 1 491 ? 25.451 -15.682 23.386 1.00 78.50 491 ILE A C 1
ATOM 3955 O O . ILE A 1 491 ? 26.601 -15.983 23.706 1.00 78.50 491 ILE A O 1
ATOM 3959 N N . PHE A 1 492 ? 25.120 -15.268 22.166 1.00 78.94 492 PHE A N 1
ATOM 3960 C CA . PHE A 1 492 ? 26.061 -15.076 21.071 1.00 78.94 492 PHE A CA 1
ATOM 3961 C C . PHE A 1 492 ? 26.260 -13.589 20.806 1.00 78.94 492 PHE A C 1
ATOM 3963 O O . PHE A 1 492 ? 25.284 -12.844 20.701 1.00 78.94 492 PHE A O 1
ATOM 3970 N N . CYS A 1 493 ? 27.509 -13.164 20.676 1.00 74.44 493 CYS A N 1
ATOM 3971 C CA . CYS A 1 493 ? 27.855 -11.769 20.472 1.00 74.44 493 CYS A CA 1
ATOM 3972 C C . CYS A 1 493 ? 28.989 -11.599 19.459 1.00 74.44 493 CYS A C 1
ATOM 3974 O O . CYS A 1 493 ? 29.815 -12.486 19.256 1.00 74.44 493 CYS A O 1
ATOM 3976 N N . HIS A 1 494 ? 28.999 -10.436 18.805 1.00 74.38 494 HIS A N 1
ATOM 3977 C CA . HIS A 1 494 ? 30.010 -10.051 17.823 1.00 74.38 494 HIS A CA 1
ATOM 3978 C C . HIS A 1 494 ? 30.499 -8.626 18.088 1.00 74.38 494 HIS A C 1
ATOM 3980 O O . HIS A 1 494 ? 29.705 -7.733 18.412 1.00 74.38 494 HIS A O 1
ATOM 3986 N N . SER A 1 495 ? 31.804 -8.407 17.931 1.00 76.62 495 SER A N 1
ATOM 3987 C CA . SER A 1 495 ? 32.446 -7.095 18.010 1.00 76.62 495 SER A CA 1
ATOM 3988 C C . SER A 1 495 ? 32.097 -6.344 19.308 1.00 76.62 495 SER A C 1
ATOM 3990 O O . SER A 1 495 ? 32.293 -6.853 20.411 1.00 76.62 495 SER A O 1
ATOM 3992 N N . LYS A 1 496 ? 31.559 -5.119 19.222 1.00 74.25 496 LYS A N 1
ATOM 3993 C CA . LYS A 1 496 ? 31.152 -4.321 20.391 1.00 74.25 496 LYS A CA 1
ATOM 3994 C C . LYS A 1 496 ? 30.166 -5.071 21.301 1.00 74.25 496 LYS A C 1
ATOM 3996 O O . LYS A 1 496 ? 30.251 -4.933 22.523 1.00 74.25 496 LYS A O 1
ATOM 4001 N N . GLY A 1 497 ? 29.256 -5.856 20.717 1.00 72.75 497 GLY A N 1
ATOM 4002 C CA . GLY A 1 497 ? 28.232 -6.597 21.455 1.00 72.75 497 GLY A CA 1
ATOM 4003 C C . GLY A 1 497 ? 28.823 -7.582 22.465 1.00 72.75 497 GLY A C 1
ATOM 4004 O O . GLY A 1 497 ? 28.200 -7.855 23.486 1.00 72.75 497 GLY A O 1
ATOM 4005 N N . CYS A 1 498 ? 30.052 -8.055 22.238 1.00 77.12 498 CYS A N 1
ATOM 4006 C CA . CYS A 1 498 ? 30.750 -8.947 23.159 1.00 77.12 498 CYS A CA 1
ATOM 4007 C C . CYS A 1 498 ? 31.022 -8.293 24.512 1.00 77.12 498 CYS A C 1
ATOM 4009 O O . CYS A 1 498 ? 30.749 -8.881 25.555 1.00 77.12 498 CYS A O 1
ATOM 4011 N N . ASN A 1 499 ? 31.451 -7.033 24.506 1.00 78.81 499 ASN A N 1
ATOM 4012 C CA . ASN A 1 499 ? 31.757 -6.288 25.726 1.00 78.81 499 ASN A CA 1
ATOM 4013 C C . ASN A 1 499 ? 30.500 -6.087 26.583 1.00 78.81 499 ASN A C 1
ATOM 4015 O O . ASN A 1 499 ? 30.545 -6.248 27.799 1.00 78.81 499 ASN A O 1
ATOM 4019 N N . MET A 1 500 ? 29.365 -5.794 25.939 1.00 83.31 500 MET A N 1
ATOM 4020 C CA . MET A 1 500 ? 28.060 -5.698 26.599 1.00 83.31 500 MET A CA 1
ATOM 4021 C C . MET A 1 500 ? 27.651 -7.045 27.216 1.00 83.31 500 MET A C 1
ATOM 4023 O O . MET A 1 500 ? 27.297 -7.094 28.390 1.00 83.31 500 MET A O 1
ATOM 4027 N N . VAL A 1 501 ? 27.743 -8.150 26.468 1.00 81.38 501 VAL A N 1
ATOM 4028 C CA . VAL A 1 501 ? 27.372 -9.481 26.983 1.00 81.38 501 VAL A CA 1
ATOM 4029 C C . VAL A 1 501 ? 28.274 -9.919 28.138 1.00 81.38 501 VAL A C 1
ATOM 4031 O O . VAL A 1 501 ? 27.785 -10.508 29.097 1.00 81.38 501 VAL A O 1
ATOM 4034 N N . LEU A 1 502 ? 29.569 -9.597 28.109 1.00 80.31 502 LEU A N 1
ATOM 4035 C CA . LEU A 1 502 ? 30.486 -9.901 29.212 1.00 80.31 502 LEU A CA 1
ATOM 4036 C C . LEU A 1 502 ? 30.174 -9.085 30.476 1.00 80.31 502 LEU A C 1
ATOM 4038 O O . LEU A 1 502 ? 30.210 -9.627 31.583 1.00 80.31 502 LEU A O 1
ATOM 4042 N N . LEU A 1 503 ? 29.814 -7.807 30.329 1.00 80.38 503 LEU A N 1
ATOM 4043 C CA . LEU A 1 503 ? 29.349 -6.976 31.446 1.00 80.38 503 LEU A CA 1
ATOM 4044 C C . LEU A 1 503 ? 28.036 -7.505 32.029 1.00 80.38 503 LEU A C 1
ATOM 4046 O O . LEU A 1 503 ? 27.892 -7.583 33.249 1.00 80.38 503 LEU A O 1
ATOM 4050 N N . TYR A 1 504 ? 27.110 -7.924 31.167 1.00 82.31 504 TYR A N 1
ATOM 4051 C CA . TYR A 1 504 ? 25.864 -8.568 31.565 1.00 82.31 504 TYR A CA 1
ATOM 4052 C C . TYR A 1 504 ? 26.123 -9.859 32.355 1.00 82.31 504 TYR A C 1
ATOM 4054 O O . TYR A 1 504 ? 25.648 -10.003 33.482 1.00 82.31 504 TYR A O 1
ATOM 4062 N N . ALA A 1 505 ? 26.955 -10.752 31.811 1.00 80.75 505 ALA A N 1
ATOM 4063 C CA . ALA A 1 505 ? 27.333 -12.021 32.432 1.00 80.75 505 ALA A CA 1
ATOM 4064 C C . ALA A 1 505 ? 27.958 -11.822 33.821 1.00 80.75 505 ALA A C 1
ATOM 4066 O O . ALA A 1 505 ? 27.654 -12.551 34.765 1.00 80.75 505 ALA A O 1
ATOM 4067 N N . SER A 1 506 ? 28.811 -10.802 33.950 1.00 81.25 506 SER A N 1
ATOM 4068 C CA . SER A 1 506 ? 29.431 -10.411 35.215 1.00 81.25 506 SER A CA 1
ATOM 4069 C C . SER A 1 506 ? 28.414 -9.875 36.226 1.00 81.25 506 SER A C 1
ATOM 4071 O O . SER A 1 506 ? 28.592 -10.071 37.432 1.00 81.25 506 SER A O 1
ATOM 4073 N N . LYS A 1 507 ? 27.394 -9.146 35.760 1.00 82.25 507 LYS A N 1
ATOM 4074 C CA . LYS A 1 507 ? 26.443 -8.429 36.612 1.00 82.25 507 LYS A CA 1
ATOM 4075 C C . LYS A 1 507 ? 25.301 -9.321 37.101 1.00 82.25 507 LYS A C 1
ATOM 4077 O O . LYS A 1 507 ? 25.065 -9.362 38.306 1.00 82.25 507 LYS A O 1
ATOM 4082 N N . TYR A 1 508 ? 24.626 -10.034 36.200 1.00 80.75 508 TYR A N 1
ATOM 4083 C CA . TYR A 1 508 ? 23.394 -10.774 36.516 1.00 80.75 508 TYR A CA 1
ATOM 4084 C C . TYR A 1 508 ? 23.621 -12.261 36.794 1.00 80.75 508 TYR A C 1
ATOM 4086 O O . TYR A 1 508 ? 22.870 -12.849 37.568 1.00 80.75 508 TYR A O 1
ATOM 4094 N N . LYS A 1 509 ? 24.704 -12.852 36.264 1.00 80.31 509 LYS A N 1
ATOM 4095 C CA . LYS A 1 509 ? 25.147 -14.229 36.577 1.00 80.31 509 LYS A CA 1
ATOM 4096 C C . LYS A 1 509 ? 24.072 -15.305 36.351 1.00 80.31 509 LYS A C 1
ATOM 4098 O O . LYS A 1 509 ? 24.069 -16.342 37.009 1.00 80.31 509 LYS A O 1
ATOM 4103 N N . ASP A 1 510 ? 23.170 -15.050 35.418 1.00 76.56 510 ASP A N 1
ATOM 4104 C CA . ASP A 1 510 ? 21.979 -15.838 35.097 1.00 76.56 510 ASP A CA 1
ATOM 4105 C C . ASP A 1 510 ? 22.114 -16.623 33.780 1.00 76.56 510 ASP A C 1
ATOM 4107 O O . ASP A 1 510 ? 21.303 -17.500 33.483 1.00 76.56 510 ASP A O 1
ATOM 4111 N N . ILE A 1 511 ? 23.178 -16.369 33.017 1.00 73.25 511 ILE A N 1
ATOM 4112 C CA . ILE A 1 511 ? 23.489 -17.074 31.771 1.00 73.25 511 ILE A CA 1
ATOM 4113 C C . ILE A 1 511 ? 24.544 -18.161 31.983 1.00 73.25 511 ILE A C 1
ATOM 4115 O O . ILE A 1 511 ? 25.432 -18.042 32.822 1.00 73.25 511 ILE A O 1
ATOM 4119 N N . ARG A 1 512 ? 24.452 -19.249 31.209 1.00 69.38 512 ARG A N 1
ATOM 4120 C CA . ARG A 1 512 ? 25.304 -20.444 31.388 1.00 69.38 512 ARG A CA 1
ATOM 4121 C C . ARG A 1 512 ? 26.505 -20.508 30.453 1.00 69.38 512 ARG A C 1
ATOM 4123 O O . ARG A 1 512 ? 27.511 -21.128 30.798 1.00 69.38 512 ARG A O 1
ATOM 4130 N N . SER A 1 513 ? 26.407 -19.894 29.275 1.00 75.75 513 SER A N 1
ATOM 4131 C CA . SER A 1 513 ? 27.509 -19.843 28.315 1.00 75.75 513 SER A CA 1
ATOM 4132 C C . SER A 1 513 ? 27.461 -18.599 27.431 1.00 75.75 513 SER A C 1
ATOM 4134 O O . SER A 1 513 ? 26.392 -18.042 27.166 1.00 75.75 513 SER A O 1
ATOM 4136 N N . VAL A 1 514 ? 28.639 -18.165 26.987 1.00 78.50 514 VAL A N 1
ATOM 4137 C CA . VAL A 1 514 ? 28.828 -16.994 26.121 1.00 78.50 514 VAL A CA 1
ATOM 4138 C C . VAL A 1 514 ? 29.725 -17.384 24.956 1.00 78.50 514 VAL A C 1
ATOM 4140 O O . VAL A 1 514 ? 30.767 -18.006 25.165 1.00 78.50 514 VAL A O 1
ATOM 4143 N N . VAL A 1 515 ? 29.316 -17.009 23.744 1.00 79.12 515 VAL A N 1
ATOM 4144 C CA . VAL A 1 515 ? 30.129 -17.125 22.531 1.00 79.12 515 VAL A CA 1
ATOM 4145 C C . VAL A 1 515 ? 30.524 -15.725 22.084 1.00 79.12 515 VAL A C 1
ATOM 4147 O O . VAL A 1 515 ? 29.688 -14.993 21.556 1.00 79.12 515 VAL A O 1
ATOM 4150 N N . ASP A 1 516 ? 31.787 -15.384 22.313 1.00 77.56 516 ASP A N 1
ATOM 4151 C CA . ASP A 1 516 ? 32.396 -14.110 21.933 1.00 77.56 516 ASP A CA 1
ATOM 4152 C C . ASP A 1 516 ? 33.049 -14.246 20.555 1.00 77.56 516 ASP A C 1
ATOM 4154 O O . ASP A 1 516 ? 33.900 -15.120 20.367 1.00 77.56 516 ASP A O 1
ATOM 4158 N N . ILE A 1 517 ? 32.654 -13.402 19.598 1.00 78.00 517 ILE A N 1
ATOM 4159 C CA . ILE A 1 517 ? 33.333 -13.285 18.306 1.00 78.00 517 ILE A CA 1
ATOM 4160 C C . ILE A 1 517 ? 33.960 -11.905 18.156 1.00 78.00 517 ILE A C 1
ATOM 4162 O O . ILE A 1 517 ? 33.258 -10.905 17.974 1.00 78.00 517 ILE A O 1
ATOM 4166 N N . SER A 1 518 ? 35.290 -11.871 18.136 1.00 73.56 518 SER A N 1
ATOM 4167 C CA . SER A 1 518 ? 36.084 -10.659 17.909 1.00 73.56 518 SER A CA 1
ATOM 4168 C C . SER A 1 518 ? 35.713 -9.492 18.841 1.00 73.56 518 SER A C 1
ATOM 4170 O O . SER A 1 518 ? 35.623 -8.336 18.417 1.00 73.56 518 SER A O 1
ATOM 4172 N N . GLY A 1 519 ? 35.477 -9.785 20.124 1.00 74.00 519 GLY A N 1
ATOM 4173 C CA . GLY A 1 519 ? 35.332 -8.795 21.189 1.00 74.00 519 GLY A CA 1
ATOM 4174 C C . GLY A 1 519 ? 36.618 -8.007 21.474 1.00 74.00 519 GLY A C 1
ATOM 4175 O O . GLY A 1 519 ? 37.725 -8.409 21.124 1.00 74.00 519 GLY A O 1
ATOM 4176 N N . ARG A 1 520 ? 36.488 -6.850 22.139 1.00 76.25 520 ARG A N 1
ATOM 4177 C CA . ARG A 1 520 ? 37.622 -5.968 22.482 1.00 76.25 520 ARG A CA 1
ATOM 4178 C C . ARG A 1 520 ? 37.966 -6.079 23.962 1.00 76.25 520 ARG A C 1
ATOM 4180 O O . ARG A 1 520 ? 37.227 -5.580 24.804 1.00 76.25 520 ARG A O 1
ATOM 4187 N N . PHE A 1 521 ? 39.147 -6.596 24.282 1.00 71.69 521 PHE A N 1
ATOM 4188 C CA . PHE A 1 521 ? 39.596 -6.682 25.673 1.00 71.69 521 PHE A CA 1
ATOM 4189 C C . PHE A 1 521 ? 39.968 -5.312 26.261 1.00 71.69 521 PHE A C 1
ATOM 4191 O O . PHE A 1 521 ? 39.625 -4.993 27.400 1.00 71.69 521 PHE A O 1
ATOM 4198 N N . ASN A 1 522 ? 40.660 -4.469 25.484 1.00 72.69 522 ASN A N 1
ATOM 4199 C CA . ASN A 1 522 ? 41.098 -3.148 25.935 1.00 72.69 522 ASN A CA 1
ATOM 4200 C C . ASN A 1 522 ? 40.404 -2.009 25.173 1.00 72.69 522 ASN A C 1
ATOM 4202 O O . ASN A 1 522 ? 40.848 -1.582 24.104 1.00 72.69 522 ASN A O 1
ATOM 4206 N N . LEU A 1 523 ? 39.350 -1.462 25.784 1.00 69.00 523 LEU A N 1
ATOM 4207 C CA . LEU A 1 523 ? 38.558 -0.361 25.225 1.00 69.00 523 LEU A CA 1
ATOM 4208 C C . LEU A 1 523 ? 39.328 0.970 25.136 1.00 69.00 523 LEU A C 1
ATOM 4210 O O . LEU A 1 523 ? 39.014 1.801 24.286 1.00 69.00 523 LEU A O 1
ATOM 4214 N N . ALA A 1 524 ? 40.385 1.161 25.936 1.00 58.06 524 ALA A N 1
ATOM 4215 C CA . ALA A 1 524 ? 41.197 2.382 25.938 1.00 58.06 524 ALA A CA 1
ATOM 4216 C C . ALA A 1 524 ? 42.226 2.447 24.789 1.00 58.06 524 ALA A C 1
ATOM 4218 O O . ALA A 1 524 ? 42.757 3.518 24.490 1.00 58.06 524 ALA A O 1
ATOM 4219 N N . LYS A 1 525 ? 42.520 1.320 24.120 1.00 55.72 525 LYS A N 1
ATOM 4220 C CA . LYS A 1 525 ? 43.457 1.265 22.979 1.00 55.72 525 LYS A CA 1
ATOM 4221 C C . LYS A 1 525 ? 42.830 1.682 21.640 1.00 55.72 525 LYS A C 1
ATOM 4223 O O . LYS A 1 525 ? 43.558 1.854 20.660 1.00 55.72 525 LYS A O 1
ATOM 4228 N N . GLY A 1 526 ? 41.512 1.879 21.577 1.00 51.00 526 GLY A N 1
ATOM 4229 C CA . GLY A 1 526 ? 40.811 2.329 20.374 1.00 51.00 526 GLY A CA 1
ATOM 4230 C C . GLY A 1 526 ? 41.063 3.809 20.079 1.00 51.00 526 GLY A C 1
ATOM 4231 O O . GLY A 1 526 ? 40.337 4.676 20.556 1.00 51.00 526 GLY A O 1
ATOM 4232 N N . LYS A 1 527 ? 42.080 4.133 19.272 1.00 41.06 527 LYS A N 1
ATOM 4233 C CA . LYS A 1 527 ? 42.207 5.489 18.711 1.00 41.06 527 LYS A CA 1
ATOM 4234 C C . LYS A 1 527 ? 41.044 5.754 17.752 1.00 41.06 527 LYS A C 1
ATOM 4236 O O . LYS A 1 527 ? 40.709 4.896 16.940 1.00 41.06 527 LYS A O 1
ATOM 4241 N N . ALA A 1 528 ? 40.472 6.958 17.811 1.00 39.44 528 ALA A N 1
ATOM 4242 C CA . ALA A 1 528 ? 39.475 7.435 16.856 1.00 39.44 528 ALA A CA 1
ATOM 4243 C C . ALA A 1 528 ? 39.981 7.238 15.415 1.00 39.44 528 ALA A C 1
ATOM 4245 O O . ALA A 1 528 ? 40.927 7.901 14.982 1.00 39.44 528 ALA A O 1
ATOM 4246 N N . HIS A 1 529 ? 39.377 6.304 14.680 1.00 36.91 529 HIS A N 1
ATOM 4247 C CA . HIS A 1 529 ? 39.770 6.018 13.308 1.00 36.91 529 HIS A CA 1
ATOM 4248 C C . HIS A 1 529 ? 39.054 6.943 12.322 1.00 36.91 529 HIS A C 1
ATOM 4250 O O . HIS A 1 529 ? 37.828 7.036 12.273 1.00 36.91 529 HIS A O 1
ATOM 4256 N N . HIS A 1 530 ? 39.860 7.600 11.489 1.00 33.47 530 HIS A N 1
ATOM 4257 C CA . HIS A 1 530 ? 39.430 8.255 10.263 1.00 33.47 530 HIS A CA 1
ATOM 4258 C C . HIS A 1 530 ? 39.109 7.196 9.199 1.00 33.47 530 HIS A C 1
ATOM 4260 O O . HIS A 1 530 ? 39.990 6.795 8.440 1.00 33.47 530 HIS A O 1
ATOM 4266 N N . LEU A 1 531 ? 37.849 6.767 9.102 1.00 27.61 531 LEU A N 1
ATOM 4267 C CA . LEU A 1 531 ? 37.334 6.264 7.827 1.00 27.61 531 LEU A CA 1
ATOM 4268 C C . LEU A 1 531 ? 37.061 7.465 6.912 1.00 27.61 531 LEU A C 1
ATOM 4270 O O . LEU A 1 531 ? 36.572 8.501 7.357 1.00 27.61 531 LEU A O 1
ATOM 4274 N N . GLY A 1 532 ? 37.452 7.350 5.643 1.00 32.16 532 GLY A N 1
ATOM 4275 C CA . GLY A 1 532 ? 37.515 8.439 4.666 1.00 32.16 532 GLY A CA 1
ATOM 4276 C C . GLY A 1 532 ? 36.412 9.505 4.767 1.00 32.16 532 GLY A C 1
ATOM 4277 O O . GLY A 1 532 ? 35.226 9.215 4.856 1.00 32.16 532 GLY A O 1
ATOM 4278 N N . LYS A 1 533 ? 36.834 10.775 4.711 1.00 32.81 533 LYS A N 1
ATOM 4279 C CA . LYS A 1 533 ? 36.015 12.002 4.598 1.00 32.81 533 LYS A CA 1
ATOM 4280 C C . LYS A 1 533 ? 34.932 12.272 5.662 1.00 32.81 533 LYS A C 1
ATOM 4282 O O . LYS A 1 533 ? 34.315 13.334 5.571 1.00 32.81 533 LYS A O 1
ATOM 4287 N N . ILE A 1 534 ? 34.744 11.433 6.684 1.00 30.80 534 ILE A N 1
ATOM 4288 C CA . ILE A 1 534 ? 33.779 11.670 7.775 1.00 30.80 534 ILE A CA 1
ATOM 4289 C C . ILE A 1 534 ? 34.518 11.690 9.121 1.00 30.80 534 ILE A C 1
ATOM 4291 O O . ILE A 1 534 ? 35.335 10.826 9.417 1.00 30.80 534 ILE A O 1
ATOM 4295 N N . THR A 1 535 ? 34.287 12.730 9.927 1.00 29.56 535 THR A N 1
ATOM 4296 C CA . THR A 1 535 ? 34.859 12.874 11.278 1.00 29.56 535 THR A CA 1
ATOM 4297 C C . THR A 1 535 ? 33.731 12.698 12.291 1.00 29.56 535 THR A C 1
ATOM 4299 O O . THR A 1 535 ? 32.825 13.530 12.320 1.00 29.56 535 THR A O 1
ATOM 4302 N N . TYR A 1 536 ? 33.762 11.632 13.090 1.00 39.50 536 TYR A N 1
ATOM 4303 C CA . TYR A 1 536 ? 32.833 11.437 14.207 1.00 39.50 536 TYR A CA 1
ATOM 4304 C C . TYR A 1 536 ? 33.404 12.105 15.462 1.00 39.50 536 TYR A C 1
ATOM 4306 O O . TYR A 1 536 ? 34.586 11.934 15.756 1.00 39.50 536 TYR A O 1
ATOM 4314 N N . ASN A 1 537 ? 32.579 12.855 16.197 1.00 41.59 537 ASN A N 1
ATOM 4315 C CA . ASN A 1 537 ? 32.917 13.272 17.557 1.00 41.59 537 ASN A CA 1
ATOM 4316 C C . ASN A 1 537 ? 32.240 12.297 18.525 1.00 41.59 537 ASN A C 1
ATOM 4318 O O . ASN A 1 537 ? 31.012 12.249 18.593 1.00 41.59 537 ASN A O 1
ATOM 4322 N N . VAL A 1 538 ? 33.040 11.538 19.269 1.00 49.41 538 VAL A N 1
ATOM 4323 C CA . VAL A 1 538 ? 32.582 10.779 20.440 1.00 49.41 538 VAL A CA 1
ATOM 4324 C C . VAL A 1 538 ? 32.227 11.795 21.530 1.00 49.41 538 VAL A C 1
ATOM 4326 O O . VAL A 1 538 ? 32.966 12.766 21.717 1.00 49.41 538 VAL A O 1
ATOM 4329 N N . THR A 1 539 ? 31.078 11.646 22.193 1.00 55.03 539 THR A N 1
ATOM 4330 C CA . THR A 1 539 ? 30.731 12.523 23.323 1.00 55.03 539 THR A CA 1
ATOM 4331 C C . THR A 1 539 ? 31.685 12.275 24.491 1.00 55.03 539 THR A C 1
ATOM 4333 O O . THR A 1 539 ? 32.192 11.167 24.646 1.00 55.03 539 THR A O 1
ATOM 4336 N N . GLU A 1 540 ? 31.944 13.295 25.315 1.00 52.94 540 GLU A N 1
ATOM 4337 C CA . GLU A 1 540 ? 32.751 13.130 26.536 1.00 52.94 540 GLU A CA 1
ATOM 4338 C C . GLU A 1 540 ? 32.181 12.006 27.405 1.00 52.94 540 GLU A C 1
ATOM 4340 O O . GLU A 1 540 ? 32.918 11.131 27.824 1.00 52.94 540 GLU A O 1
ATOM 4345 N N . GLU A 1 541 ? 30.858 11.949 27.544 1.00 56.78 541 GLU A N 1
ATOM 4346 C CA . GLU A 1 541 ? 30.141 10.872 28.230 1.00 56.78 541 GLU A CA 1
ATOM 4347 C C . GLU A 1 541 ? 30.455 9.479 27.662 1.00 56.78 541 GLU A C 1
ATOM 4349 O O . GLU A 1 541 ? 30.774 8.569 28.416 1.00 56.78 541 GLU A O 1
ATOM 4354 N N . SER A 1 542 ? 30.446 9.314 26.337 1.00 56.41 542 SER A N 1
ATOM 4355 C CA . SER A 1 542 ? 30.737 8.031 25.691 1.00 56.41 542 SER A CA 1
ATOM 4356 C C . SER A 1 542 ? 32.213 7.633 25.794 1.00 56.41 542 SER A C 1
ATOM 4358 O O . SER A 1 542 ? 32.538 6.456 25.953 1.00 56.41 542 SER A O 1
ATOM 4360 N N . LEU A 1 543 ? 33.119 8.614 25.741 1.00 57.03 543 LEU A N 1
ATOM 4361 C CA . LEU A 1 543 ? 34.545 8.388 25.958 1.00 57.03 543 LEU A CA 1
ATOM 4362 C C . LEU A 1 543 ? 34.815 8.007 27.419 1.00 57.03 543 LEU A C 1
ATOM 4364 O O . LEU A 1 543 ? 35.571 7.074 27.676 1.00 57.03 543 LEU A O 1
ATOM 4368 N N . MET A 1 544 ? 34.177 8.701 28.362 1.00 57.03 544 MET A N 1
ATOM 4369 C CA . MET A 1 544 ? 34.277 8.415 29.790 1.00 57.03 544 MET A CA 1
ATOM 4370 C C . MET A 1 544 ? 33.671 7.050 30.122 1.00 57.03 544 MET A C 1
ATOM 4372 O O . MET A 1 544 ? 34.281 6.310 30.882 1.00 57.03 544 MET A O 1
ATOM 4376 N N . ASP A 1 545 ? 32.552 6.657 29.511 1.00 62.22 545 ASP A N 1
ATOM 4377 C CA . ASP A 1 545 ? 31.978 5.316 29.668 1.00 62.22 545 ASP A CA 1
ATOM 4378 C C . ASP A 1 545 ? 32.924 4.222 29.142 1.00 62.22 545 ASP A C 1
ATOM 4380 O O . ASP A 1 545 ? 33.184 3.242 29.839 1.00 62.22 545 ASP A O 1
ATOM 4384 N N . CYS A 1 546 ? 33.547 4.419 27.972 1.00 58.94 546 CYS A N 1
ATOM 4385 C CA . CYS A 1 546 ? 34.561 3.494 27.449 1.00 58.94 546 CYS A CA 1
ATOM 4386 C C . CYS A 1 546 ? 35.801 3.395 28.354 1.00 58.94 546 CYS A C 1
ATOM 4388 O O . CYS A 1 546 ? 36.352 2.309 28.514 1.00 58.94 546 CYS A O 1
ATOM 4390 N N . LEU A 1 547 ? 36.257 4.515 28.928 1.00 59.72 547 LEU A N 1
ATOM 4391 C CA . LEU A 1 547 ? 37.427 4.559 29.815 1.00 59.72 547 LEU A CA 1
ATOM 4392 C C . LEU A 1 547 ? 37.135 3.984 31.207 1.00 59.72 547 LEU A C 1
ATOM 4394 O O . LEU A 1 547 ? 38.019 3.379 31.812 1.00 59.72 547 LEU A O 1
ATOM 4398 N N . ASN A 1 548 ? 35.909 4.153 31.704 1.00 62.97 548 ASN A N 1
ATOM 4399 C CA . ASN A 1 548 ? 35.468 3.641 33.001 1.00 62.97 548 ASN A CA 1
ATOM 4400 C C . ASN A 1 548 ? 35.062 2.159 32.943 1.00 62.97 548 ASN A C 1
ATOM 4402 O O . ASN A 1 548 ? 35.037 1.481 33.971 1.00 62.97 548 ASN A O 1
ATOM 4406 N N . THR A 1 549 ? 34.758 1.635 31.755 1.00 66.44 549 THR A N 1
ATOM 4407 C CA . THR A 1 549 ? 34.392 0.231 31.556 1.00 66.44 549 THR A CA 1
ATOM 4408 C C . THR A 1 549 ? 35.641 -0.648 31.500 1.00 66.44 549 THR A C 1
ATOM 4410 O O . THR A 1 549 ? 36.298 -0.790 30.469 1.00 66.44 549 THR A O 1
ATOM 4413 N N . ILE A 1 550 ? 35.967 -1.281 32.628 1.00 72.44 550 ILE A N 1
ATOM 4414 C CA . ILE A 1 550 ? 37.108 -2.195 32.741 1.00 72.44 550 ILE A CA 1
ATOM 4415 C C . ILE A 1 550 ? 36.631 -3.632 32.500 1.00 72.44 550 ILE A C 1
ATOM 4417 O O . ILE A 1 550 ? 36.269 -4.348 33.433 1.00 72.44 550 ILE A O 1
ATOM 4421 N N . ILE A 1 551 ? 36.668 -4.069 31.239 1.00 75.44 551 ILE A N 1
ATOM 4422 C CA . ILE A 1 551 ? 36.248 -5.420 30.821 1.00 75.44 551 ILE A CA 1
ATOM 4423 C C . ILE A 1 551 ? 37.011 -6.525 31.565 1.00 75.44 551 ILE A C 1
ATOM 4425 O O . ILE A 1 551 ? 36.424 -7.536 31.934 1.00 75.44 551 ILE A O 1
ATOM 4429 N N . HIS A 1 552 ? 38.284 -6.302 31.897 1.00 76.88 552 HIS A N 1
ATOM 4430 C CA . HIS A 1 552 ? 39.066 -7.243 32.702 1.00 76.88 552 HIS A CA 1
ATOM 4431 C C . HIS A 1 552 ? 38.418 -7.560 34.066 1.00 76.88 552 HIS A C 1
ATOM 4433 O O . HIS A 1 552 ? 38.370 -8.722 34.464 1.00 76.88 552 HIS A O 1
ATOM 4439 N N . LEU A 1 553 ? 37.869 -6.555 34.763 1.00 74.12 553 LEU A N 1
ATOM 4440 C CA . LEU A 1 553 ? 37.181 -6.769 36.044 1.00 74.12 553 LEU A CA 1
ATOM 4441 C C . LEU A 1 553 ? 35.873 -7.540 35.860 1.00 74.12 553 LEU A C 1
ATOM 4443 O O . LEU A 1 553 ? 35.525 -8.355 36.715 1.00 74.12 553 LEU A O 1
ATOM 4447 N N . ALA A 1 554 ? 35.180 -7.306 34.742 1.00 75.69 554 ALA A N 1
ATOM 4448 C CA . ALA A 1 554 ? 33.993 -8.067 34.386 1.00 75.69 554 ALA A CA 1
ATOM 4449 C C . ALA A 1 554 ? 34.357 -9.542 34.180 1.00 75.69 554 ALA A C 1
ATOM 4451 O O . ALA A 1 554 ? 33.799 -10.386 34.867 1.00 75.69 554 ALA A O 1
ATOM 4452 N N . CYS A 1 555 ? 35.363 -9.850 33.354 1.00 73.75 555 CYS A N 1
ATOM 4453 C CA . CYS A 1 555 ? 35.816 -11.222 33.092 1.00 73.75 555 CYS A CA 1
ATOM 4454 C C . CYS A 1 555 ? 36.194 -12.000 34.362 1.00 73.75 555 CYS A C 1
ATOM 4456 O O . CYS A 1 555 ? 35.830 -13.165 34.478 1.00 73.75 555 CYS A O 1
ATOM 4458 N N . LEU A 1 556 ? 36.863 -11.358 35.328 1.00 75.69 556 LEU A N 1
ATOM 4459 C CA . LEU A 1 556 ? 37.213 -11.976 36.617 1.00 75.69 556 LEU A CA 1
ATOM 4460 C C . LEU A 1 556 ? 36.000 -12.238 37.526 1.00 75.69 556 LEU A C 1
ATOM 4462 O O . LEU A 1 556 ? 36.068 -13.069 38.428 1.00 75.69 556 LEU A O 1
ATOM 4466 N N . SER A 1 557 ? 34.912 -11.496 37.323 1.00 69.88 557 SER A N 1
ATOM 4467 C CA . SER A 1 557 ? 33.696 -11.558 38.142 1.00 69.88 557 SER A CA 1
ATOM 4468 C C . SER A 1 557 ? 32.647 -12.524 37.586 1.00 69.88 557 SER A C 1
ATOM 4470 O O . SER A 1 557 ? 31.641 -12.792 38.256 1.00 69.88 557 SER A O 1
ATOM 4472 N N . ILE A 1 558 ? 32.874 -13.045 36.376 1.00 69.62 558 ILE A N 1
ATOM 4473 C CA . ILE A 1 558 ? 32.050 -14.081 35.766 1.00 69.62 558 ILE A CA 1
ATOM 4474 C C . ILE A 1 558 ? 32.256 -15.381 36.576 1.00 69.62 558 ILE A C 1
ATOM 4476 O O . ILE A 1 558 ? 33.402 -15.782 36.783 1.00 69.62 558 ILE A O 1
ATOM 4480 N N . PRO A 1 559 ? 31.186 -16.038 37.079 1.00 60.41 559 PRO A N 1
ATOM 4481 C CA . PRO A 1 559 ? 31.290 -17.358 37.720 1.00 60.41 559 PRO A CA 1
ATOM 4482 C C . PRO A 1 559 ? 31.837 -18.412 36.732 1.00 60.41 559 PRO A C 1
ATOM 4484 O O . PRO A 1 559 ? 32.178 -18.061 35.613 1.00 60.41 559 PRO A O 1
ATOM 4487 N N . GLU A 1 560 ? 31.941 -19.699 37.089 1.00 58.59 560 GLU A N 1
ATOM 4488 C CA . GLU A 1 560 ? 32.382 -20.777 36.167 1.00 58.59 560 GLU A CA 1
ATOM 4489 C C . GLU A 1 560 ? 31.390 -21.029 34.996 1.00 58.59 560 GLU A C 1
ATOM 4491 O O . GLU A 1 560 ? 30.902 -22.133 34.771 1.00 58.59 560 GLU A O 1
ATOM 4496 N N . ILE A 1 561 ? 31.071 -19.988 34.232 1.00 54.91 561 ILE A N 1
ATOM 4497 C CA . ILE A 1 561 ? 30.366 -19.997 32.961 1.00 54.91 561 ILE A CA 1
ATOM 4498 C C . ILE A 1 561 ? 31.309 -20.630 31.941 1.00 54.91 561 ILE A C 1
ATOM 4500 O O . ILE A 1 561 ? 32.487 -20.279 31.874 1.00 54.91 561 ILE A O 1
ATOM 4504 N N . ALA A 1 562 ? 30.795 -21.550 31.125 1.00 53.25 562 ALA A N 1
ATOM 4505 C CA . ALA A 1 562 ? 31.534 -22.042 29.969 1.00 53.25 562 ALA A CA 1
ATOM 4506 C C . ALA A 1 562 ? 31.585 -20.922 28.916 1.00 53.25 562 ALA A C 1
ATOM 4508 O O . ALA A 1 562 ? 30.627 -20.709 28.171 1.00 53.25 562 ALA A O 1
ATOM 4509 N N . GLY A 1 563 ? 32.675 -20.160 28.894 1.00 54.16 563 GLY A N 1
ATOM 4510 C CA . GLY A 1 563 ? 32.940 -19.149 27.877 1.00 54.16 563 GLY A CA 1
ATOM 4511 C C . GLY A 1 563 ? 33.590 -19.778 26.649 1.00 54.16 563 GLY A C 1
ATOM 4512 O O . GLY A 1 563 ? 34.304 -20.774 26.746 1.00 54.16 563 GLY A O 1
ATOM 4513 N N . LYS A 1 564 ? 33.370 -19.223 25.462 1.00 56.62 564 LYS A N 1
ATOM 4514 C CA . LYS A 1 564 ? 34.130 -19.624 24.276 1.00 56.62 564 LYS A CA 1
ATOM 4515 C C . LYS A 1 564 ? 34.382 -18.421 23.389 1.00 56.62 564 LYS A C 1
ATOM 4517 O O . LYS A 1 564 ? 33.442 -17.740 22.996 1.00 56.62 564 LYS A O 1
ATOM 4522 N N . GLY A 1 565 ? 35.654 -18.166 23.110 1.00 54.88 565 GLY A N 1
ATOM 4523 C CA . GLY A 1 565 ? 36.098 -17.090 22.236 1.00 54.88 565 GLY A CA 1
ATOM 4524 C C . GLY A 1 565 ? 36.426 -17.627 20.849 1.00 54.88 565 GLY A C 1
ATOM 4525 O O . GLY A 1 565 ? 37.106 -18.648 20.710 1.00 54.88 565 GLY A O 1
ATOM 4526 N N . VAL A 1 566 ? 35.955 -16.938 19.819 1.00 52.31 566 VAL A N 1
ATOM 4527 C CA . VAL A 1 566 ? 36.430 -17.099 18.445 1.00 52.31 566 VAL A CA 1
ATOM 4528 C C . VAL A 1 566 ? 37.028 -15.780 18.004 1.00 52.31 566 VAL A C 1
ATOM 4530 O O . VAL A 1 566 ? 36.383 -14.740 18.123 1.00 52.31 566 VAL A O 1
ATOM 4533 N N . ASP A 1 567 ? 38.245 -15.822 17.479 1.00 57.59 567 ASP A N 1
ATOM 4534 C CA . ASP A 1 567 ? 38.858 -14.631 16.905 1.00 57.59 567 ASP A CA 1
ATOM 4535 C C . ASP A 1 567 ? 39.616 -14.931 15.611 1.00 57.59 567 ASP A C 1
ATOM 4537 O O . ASP A 1 567 ? 39.857 -16.085 15.255 1.00 57.59 567 ASP A O 1
ATOM 4541 N N . SER A 1 568 ? 39.964 -13.891 14.866 1.00 48.09 568 SER A N 1
ATOM 4542 C CA . SER A 1 568 ? 40.719 -13.996 13.617 1.00 48.09 568 SER A CA 1
ATOM 4543 C C . SER A 1 568 ? 42.220 -13.926 13.889 1.00 48.09 568 SER A C 1
ATOM 4545 O O . SER A 1 568 ? 42.643 -13.094 14.684 1.00 48.09 568 SER A O 1
ATOM 4547 N N . SER A 1 569 ? 43.038 -14.746 13.220 1.00 41.22 569 SER A N 1
ATOM 4548 C CA . SER A 1 569 ? 44.508 -14.620 13.264 1.00 41.22 569 SER A CA 1
ATOM 4549 C C . SER A 1 569 ? 44.978 -13.560 12.264 1.00 41.22 569 SER A C 1
ATOM 4551 O O . SER A 1 569 ? 44.445 -13.462 11.157 1.00 41.22 569 SER A O 1
ATOM 4553 N N . GLU A 1 570 ? 45.951 -12.749 12.687 1.00 42.28 570 GLU A N 1
ATOM 4554 C CA . GLU A 1 570 ? 46.526 -11.611 11.964 1.00 42.28 570 GLU A CA 1
ATOM 4555 C C . GLU A 1 570 ? 46.767 -11.851 10.458 1.00 42.28 570 GLU A C 1
ATOM 4557 O O . GLU A 1 570 ? 47.457 -12.788 10.073 1.00 42.28 570 GLU A O 1
ATOM 4562 N N . SER A 1 571 ? 46.312 -10.907 9.617 1.00 40.06 571 SER A N 1
ATOM 4563 C CA . SER A 1 571 ? 47.203 -10.126 8.720 1.00 40.06 571 SER A CA 1
ATOM 4564 C C . SER A 1 571 ? 46.484 -9.014 7.928 1.00 40.06 571 SER A C 1
ATOM 4566 O O . SER A 1 571 ? 47.146 -8.257 7.215 1.00 40.06 571 SER A O 1
ATOM 4568 N N . MET A 1 572 ? 45.151 -8.897 7.997 1.00 39.59 572 MET A N 1
ATOM 4569 C CA . MET A 1 572 ? 44.394 -7.880 7.237 1.00 39.59 572 MET A CA 1
ATOM 4570 C C . MET A 1 572 ? 43.495 -6.975 8.086 1.00 39.59 572 MET A C 1
ATOM 4572 O O . MET A 1 572 ? 43.112 -5.905 7.606 1.00 39.59 572 MET A O 1
ATOM 4576 N N . ASP A 1 573 ? 43.199 -7.335 9.337 1.00 43.25 573 ASP A N 1
ATOM 4577 C CA . ASP A 1 573 ? 42.329 -6.521 10.181 1.00 43.25 573 ASP A CA 1
ATOM 4578 C C . ASP A 1 573 ? 43.103 -5.491 11.013 1.00 43.25 573 ASP A C 1
ATOM 4580 O O . ASP A 1 573 ? 44.016 -5.820 11.765 1.00 43.25 573 ASP A O 1
ATOM 4584 N N . LYS A 1 574 ? 42.745 -4.211 10.870 1.00 49.28 574 LYS A N 1
ATOM 4585 C CA . LYS A 1 574 ? 43.304 -3.102 11.666 1.00 49.28 574 LYS A CA 1
ATOM 4586 C C . LYS A 1 574 ? 42.407 -2.734 12.853 1.00 49.28 574 LYS A C 1
ATOM 4588 O O . LYS A 1 574 ? 42.752 -1.817 13.599 1.00 49.28 574 LYS A O 1
ATOM 4593 N N . THR A 1 575 ? 41.256 -3.396 13.003 1.00 54.84 575 THR A N 1
ATOM 4594 C CA . THR A 1 575 ? 40.142 -2.906 13.824 1.00 54.84 575 THR A CA 1
ATOM 4595 C C . THR A 1 575 ? 39.941 -3.673 15.127 1.00 54.84 575 THR A C 1
ATOM 4597 O O . THR A 1 575 ? 39.544 -3.018 16.084 1.00 54.84 575 THR A O 1
ATOM 4600 N N . ILE A 1 576 ? 40.242 -4.975 15.221 1.00 59.19 576 ILE A N 1
ATOM 4601 C CA . ILE A 1 576 ? 40.362 -5.764 16.471 1.00 59.19 576 ILE A CA 1
ATOM 4602 C C . ILE A 1 576 ? 41.573 -6.720 16.325 1.00 59.19 576 ILE A C 1
ATOM 4604 O O . ILE A 1 576 ? 41.597 -7.496 15.376 1.00 59.19 576 ILE A O 1
ATOM 4608 N N . PRO A 1 577 ? 42.595 -6.629 17.197 1.00 66.12 577 PRO A N 1
ATOM 4609 C CA . PRO A 1 577 ? 43.744 -7.529 17.231 1.00 66.12 577 PRO A CA 1
ATOM 4610 C C . PRO A 1 577 ? 43.394 -8.900 17.826 1.00 66.12 577 PRO A C 1
ATOM 4612 O O . PRO A 1 577 ? 42.724 -8.950 18.855 1.00 66.12 577 PRO A O 1
ATOM 4615 N N . ALA A 1 578 ? 43.957 -9.977 17.265 1.00 68.00 578 ALA A N 1
ATOM 4616 C CA . ALA A 1 578 ? 43.847 -11.348 17.788 1.00 68.00 578 ALA A CA 1
ATOM 4617 C C . ALA A 1 578 ? 44.356 -11.477 19.239 1.00 68.00 578 ALA A C 1
ATOM 4619 O O . ALA A 1 578 ? 43.980 -12.380 19.991 1.00 68.00 578 ALA A O 1
ATOM 4620 N N . GLU A 1 579 ? 45.235 -10.557 19.646 1.00 73.44 579 GLU A N 1
ATOM 4621 C CA . GLU A 1 579 ? 45.742 -10.448 21.007 1.00 73.44 579 GLU A CA 1
ATOM 4622 C C . GLU A 1 579 ? 44.634 -10.169 22.027 1.00 73.44 579 GLU A C 1
ATOM 4624 O O . GLU A 1 579 ? 44.756 -10.609 23.169 1.00 73.44 579 GLU A O 1
ATOM 4629 N N . ASP A 1 580 ? 43.554 -9.474 21.645 1.00 74.56 580 ASP A N 1
ATOM 4630 C CA . ASP A 1 580 ? 42.441 -9.193 22.557 1.00 74.56 580 ASP A CA 1
ATOM 4631 C C . ASP A 1 580 ? 41.748 -10.513 22.974 1.00 74.56 580 ASP A C 1
ATOM 4633 O O . ASP A 1 580 ? 41.500 -10.723 24.164 1.00 74.56 580 ASP A O 1
ATOM 4637 N N . ALA A 1 581 ? 41.545 -11.468 22.058 1.00 72.69 581 ALA A N 1
ATOM 4638 C CA . ALA A 1 581 ? 41.027 -12.797 22.403 1.00 72.69 581 ALA A CA 1
ATOM 4639 C C . ALA A 1 581 ? 41.980 -13.644 23.255 1.00 72.69 581 ALA A C 1
ATOM 4641 O O . ALA A 1 581 ? 41.532 -14.388 24.133 1.00 72.69 581 ALA A O 1
ATOM 4642 N N . LEU A 1 582 ? 43.294 -13.500 23.062 1.00 77.56 582 LEU A N 1
ATOM 4643 C CA . LEU A 1 582 ? 44.288 -14.134 23.934 1.00 77.56 582 LEU A CA 1
ATOM 4644 C C . LEU A 1 582 ? 44.241 -13.572 25.366 1.00 77.56 582 LEU A C 1
ATOM 4646 O O . LEU A 1 582 ? 44.490 -14.308 26.321 1.00 77.56 582 LEU A O 1
ATOM 4650 N N . GLU A 1 583 ? 43.910 -12.293 25.549 1.00 79.44 583 GLU A N 1
ATOM 4651 C CA . GLU A 1 583 ? 43.738 -11.692 26.879 1.00 79.44 583 GLU A CA 1
ATOM 4652 C C . GLU A 1 583 ? 42.430 -12.128 27.566 1.00 79.44 583 GLU A C 1
ATOM 4654 O O . GLU A 1 583 ? 42.422 -12.382 28.778 1.00 79.44 583 GLU A O 1
ATOM 4659 N N . PHE A 1 584 ? 41.345 -12.315 26.804 1.00 77.12 584 PHE A N 1
ATOM 4660 C CA . PHE A 1 584 ? 40.118 -12.941 27.316 1.00 77.12 584 PHE A CA 1
ATOM 4661 C C . PHE A 1 584 ? 40.377 -14.367 27.812 1.00 77.12 584 PHE A C 1
ATOM 4663 O O . PHE A 1 584 ? 39.987 -14.712 28.929 1.00 77.12 584 PHE A O 1
ATOM 4670 N N . ALA A 1 585 ? 41.109 -15.161 27.027 1.00 76.25 585 ALA A N 1
ATOM 4671 C CA . ALA A 1 585 ? 41.518 -16.517 27.383 1.00 76.25 585 ALA A CA 1
ATOM 4672 C C . ALA A 1 585 ? 42.323 -16.574 28.697 1.00 76.25 585 ALA A C 1
ATOM 4674 O O . ALA A 1 585 ? 42.120 -17.454 29.528 1.00 76.25 585 ALA A O 1
ATOM 4675 N N . LYS A 1 586 ? 43.205 -15.603 28.953 1.00 80.56 586 LYS A N 1
ATOM 4676 C CA . LYS A 1 586 ? 43.945 -15.539 30.228 1.00 80.56 586 LYS A CA 1
ATOM 4677 C C . LYS A 1 586 ? 43.059 -15.197 31.427 1.00 80.56 586 LYS A C 1
ATOM 4679 O O . LYS A 1 586 ? 43.383 -15.587 32.546 1.00 80.56 586 LYS A O 1
ATOM 4684 N N . SER A 1 587 ? 41.990 -14.432 31.207 1.00 75.75 587 SER A N 1
ATOM 4685 C CA . SER A 1 587 ? 41.166 -13.857 32.277 1.00 75.75 587 SER A CA 1
ATOM 4686 C C . SER A 1 587 ? 39.965 -14.728 32.665 1.00 75.75 587 SER A C 1
ATOM 4688 O O . SER A 1 587 ? 39.461 -14.587 33.775 1.00 75.75 587 SER A O 1
ATOM 4690 N N . ILE A 1 588 ? 39.501 -15.618 31.780 1.00 75.12 588 ILE A N 1
ATOM 4691 C CA . ILE A 1 588 ? 38.328 -16.480 31.995 1.00 75.12 588 ILE A CA 1
ATOM 4692 C C . ILE A 1 588 ? 38.797 -17.926 32.201 1.00 75.12 588 ILE A C 1
ATOM 4694 O O . ILE A 1 588 ? 39.417 -18.519 31.323 1.00 75.12 588 ILE A O 1
ATOM 4698 N N . SER A 1 589 ? 38.500 -18.522 33.357 1.00 64.62 589 SER A N 1
ATOM 4699 C CA . SER A 1 589 ? 39.037 -19.835 33.757 1.00 64.62 589 SER A CA 1
ATOM 4700 C C . SER A 1 589 ? 38.475 -21.025 32.966 1.00 64.62 589 SER A C 1
ATOM 4702 O O . SER A 1 589 ? 39.190 -22.001 32.747 1.00 64.62 589 SER A O 1
ATOM 4704 N N . ASN A 1 590 ? 37.220 -20.951 32.513 1.00 71.88 590 ASN A N 1
ATOM 4705 C CA . ASN A 1 590 ? 36.533 -22.001 31.753 1.00 71.88 590 ASN A CA 1
ATOM 4706 C C . ASN A 1 590 ? 36.249 -21.517 30.324 1.00 71.88 590 ASN A C 1
ATOM 4708 O O . ASN A 1 590 ? 35.110 -21.184 29.994 1.00 71.88 590 ASN A O 1
ATOM 4712 N N . HIS A 1 591 ? 37.300 -21.418 29.503 1.00 73.44 591 HIS A N 1
ATOM 4713 C CA . HIS A 1 591 ? 37.199 -20.948 28.123 1.00 73.44 591 HIS A CA 1
ATOM 4714 C C . HIS A 1 591 ? 37.735 -21.961 27.102 1.00 73.44 591 HIS A C 1
ATOM 4716 O O . HIS A 1 591 ? 38.619 -22.765 27.391 1.00 73.44 591 HIS A O 1
ATOM 4722 N N . GLU A 1 592 ? 37.244 -21.870 25.869 1.00 73.88 592 GLU A N 1
ATOM 4723 C CA . GLU A 1 592 ? 37.896 -22.453 24.695 1.00 73.88 592 GLU A CA 1
ATOM 4724 C C . GLU A 1 592 ? 38.150 -21.325 23.686 1.00 73.88 592 GLU A C 1
ATOM 4726 O O . GLU A 1 592 ? 37.278 -20.489 23.461 1.00 73.88 592 GLU A O 1
ATOM 4731 N N . LEU A 1 593 ? 39.354 -21.255 23.121 1.00 78.94 593 LEU A N 1
ATOM 4732 C CA . LEU A 1 593 ? 39.722 -20.236 22.138 1.00 78.94 593 LEU A CA 1
ATOM 4733 C C . LEU A 1 593 ? 39.973 -20.905 20.790 1.00 78.94 593 LEU A C 1
ATOM 4735 O O . LEU A 1 593 ? 40.739 -21.867 20.709 1.00 78.94 593 LEU A O 1
ATOM 4739 N N . ARG A 1 594 ? 39.370 -20.372 19.726 1.00 77.19 594 ARG A N 1
ATOM 4740 C CA . ARG A 1 594 ? 39.716 -20.745 18.352 1.00 77.19 594 ARG A CA 1
ATOM 4741 C C . ARG A 1 594 ? 40.080 -19.517 17.548 1.00 77.19 594 ARG A C 1
ATOM 4743 O O . ARG A 1 594 ? 39.295 -18.580 17.463 1.00 77.19 594 ARG A O 1
ATOM 4750 N N . ILE A 1 595 ? 41.253 -19.581 16.933 1.00 75.75 595 ILE A N 1
ATOM 4751 C CA . ILE A 1 595 ? 41.736 -18.544 16.039 1.00 75.75 595 ILE A CA 1
ATOM 4752 C C . ILE A 1 595 ? 41.612 -19.051 14.596 1.00 75.75 595 ILE A C 1
ATOM 4754 O O . ILE A 1 595 ? 42.137 -20.120 14.285 1.00 75.75 595 ILE A O 1
ATOM 4758 N N . ILE A 1 596 ? 40.895 -18.324 13.735 1.00 73.88 596 ILE A N 1
ATOM 4759 C CA . ILE A 1 596 ? 40.750 -18.649 12.305 1.00 73.88 596 ILE A CA 1
ATOM 4760 C C . ILE A 1 596 ? 41.738 -17.791 11.509 1.00 73.88 596 ILE A C 1
ATOM 4762 O O . ILE A 1 596 ? 41.601 -16.567 11.450 1.00 73.88 596 ILE A O 1
ATOM 4766 N N . GLU A 1 597 ? 42.757 -18.419 10.922 1.00 70.50 597 GLU A N 1
ATOM 4767 C CA . GLU A 1 597 ? 43.792 -17.713 10.157 1.00 70.50 597 GLU A CA 1
ATOM 4768 C C . GLU A 1 597 ? 43.231 -17.117 8.860 1.00 70.50 597 GLU A C 1
ATOM 4770 O O . GLU A 1 597 ? 42.544 -17.794 8.099 1.00 70.50 597 GLU A O 1
ATOM 4775 N N . GLY A 1 598 ? 43.528 -15.840 8.592 1.00 63.91 598 GLY A N 1
ATOM 4776 C CA . GLY A 1 598 ? 43.115 -15.165 7.355 1.00 63.91 598 GLY A CA 1
ATOM 4777 C C . GLY A 1 598 ? 41.653 -14.699 7.314 1.00 63.91 598 GLY A C 1
ATOM 4778 O O . GLY A 1 598 ? 41.211 -14.168 6.290 1.00 63.91 598 GLY A O 1
ATOM 4779 N N . ALA A 1 599 ? 40.898 -14.853 8.404 1.00 63.41 599 ALA A N 1
ATOM 4780 C CA . ALA A 1 599 ? 39.574 -14.255 8.543 1.00 63.41 599 ALA A CA 1
ATOM 4781 C C . ALA A 1 599 ? 39.668 -12.734 8.783 1.00 63.41 599 ALA A C 1
ATOM 4783 O O . ALA A 1 599 ? 40.550 -12.262 9.492 1.00 63.41 599 ALA A O 1
ATOM 4784 N N . GLY A 1 600 ? 38.763 -11.955 8.183 1.00 61.91 600 GLY A N 1
ATOM 4785 C CA . GLY A 1 600 ? 38.522 -10.560 8.591 1.00 61.91 600 GLY A CA 1
ATOM 4786 C C . GLY A 1 600 ? 37.406 -10.477 9.638 1.00 61.91 600 GLY A C 1
ATOM 4787 O O . GLY A 1 600 ? 36.717 -11.470 9.854 1.00 61.91 600 GLY A O 1
ATOM 4788 N N . ILE A 1 601 ? 37.156 -9.296 10.216 1.00 62.25 601 ILE A N 1
ATOM 4789 C CA . ILE A 1 601 ? 36.129 -9.056 11.256 1.00 62.25 601 ILE A CA 1
ATOM 4790 C C . ILE A 1 601 ? 34.720 -9.522 10.871 1.00 62.25 601 ILE A C 1
ATOM 4792 O O . ILE A 1 601 ? 33.928 -9.897 11.731 1.00 62.25 601 ILE A O 1
ATOM 4796 N N . GLU A 1 602 ? 34.402 -9.511 9.578 1.00 59.62 602 GLU A N 1
ATOM 4797 C CA . GLU A 1 602 ? 33.112 -9.946 9.033 1.00 59.62 602 GLU A CA 1
ATOM 4798 C C . GLU A 1 602 ? 33.076 -11.452 8.711 1.00 59.62 602 GLU A C 1
ATOM 4800 O O . GLU A 1 602 ? 32.039 -11.971 8.318 1.00 59.62 602 GLU A O 1
ATOM 4805 N N . TYR A 1 603 ? 34.207 -12.159 8.825 1.00 67.06 603 TYR A N 1
ATOM 4806 C CA . TYR A 1 603 ? 34.377 -13.586 8.527 1.00 67.06 603 TYR A CA 1
ATOM 4807 C C . TYR A 1 603 ? 33.849 -14.023 7.148 1.00 67.06 603 TYR A C 1
ATOM 4809 O O . TYR A 1 603 ? 33.651 -15.217 6.942 1.00 67.06 603 TYR A O 1
ATOM 4817 N N . THR A 1 604 ? 33.700 -13.092 6.186 1.00 66.50 604 THR A N 1
ATOM 4818 C CA . THR A 1 604 ? 33.031 -13.255 4.871 1.00 66.50 604 THR A CA 1
ATOM 4819 C C . THR A 1 604 ? 33.469 -14.486 4.071 1.00 66.50 604 THR A C 1
ATOM 4821 O O . THR A 1 604 ? 32.646 -15.150 3.447 1.00 66.50 604 THR A O 1
ATOM 4824 N N . CYS A 1 605 ? 34.753 -14.838 4.136 1.00 66.62 605 CYS A N 1
ATOM 4825 C CA . CYS A 1 605 ? 35.328 -15.999 3.448 1.00 66.62 605 CYS A CA 1
ATOM 4826 C C . CYS A 1 605 ? 35.397 -17.283 4.304 1.00 66.62 605 CYS A C 1
ATOM 4828 O O . CYS A 1 605 ? 35.816 -18.319 3.799 1.00 66.62 605 CYS A O 1
ATOM 4830 N N . HIS A 1 606 ? 35.001 -17.226 5.580 1.00 71.50 606 HIS A N 1
ATOM 4831 C CA . HIS A 1 606 ? 35.158 -18.291 6.586 1.00 71.50 606 HIS A CA 1
ATOM 4832 C C . HIS A 1 606 ? 33.833 -18.645 7.298 1.00 71.50 606 HIS A C 1
ATOM 4834 O O . HIS A 1 606 ? 33.826 -19.238 8.380 1.00 71.50 606 HIS A O 1
ATOM 4840 N N . GLN A 1 607 ? 32.697 -18.312 6.673 1.00 69.12 607 GLN A N 1
ATOM 4841 C CA . GLN A 1 607 ? 31.334 -18.540 7.172 1.00 69.12 607 GLN A CA 1
ATOM 4842 C C . GLN A 1 607 ? 31.084 -19.957 7.681 1.00 69.12 607 GLN A C 1
ATOM 4844 O O . GLN A 1 607 ? 30.576 -20.156 8.788 1.00 69.12 607 GLN A O 1
ATOM 4849 N N . ASP A 1 608 ? 31.390 -20.947 6.843 1.00 72.25 608 ASP A N 1
ATOM 4850 C CA . ASP A 1 608 ? 31.071 -22.345 7.113 1.00 72.25 608 ASP A CA 1
ATOM 4851 C C . ASP A 1 608 ? 31.900 -22.892 8.274 1.00 72.25 608 ASP A C 1
ATOM 4853 O O . ASP A 1 608 ? 31.395 -23.683 9.077 1.00 72.25 608 ASP A O 1
ATOM 4857 N N . GLU A 1 609 ? 33.150 -22.445 8.395 1.00 73.69 609 GLU A N 1
ATOM 4858 C CA . GLU A 1 609 ? 34.044 -22.832 9.480 1.00 73.69 609 GLU A CA 1
ATOM 4859 C C . GLU A 1 609 ? 33.574 -22.249 10.818 1.00 73.69 609 GLU A C 1
ATOM 4861 O O . GLU A 1 609 ? 33.415 -22.995 11.791 1.00 73.69 609 GLU A O 1
ATOM 4866 N N . LEU A 1 610 ? 33.259 -20.949 10.843 1.00 73.62 610 LEU A N 1
ATOM 4867 C CA . LEU A 1 610 ? 32.726 -20.266 12.021 1.00 73.62 610 LEU A CA 1
ATOM 4868 C C . LEU A 1 610 ? 31.398 -20.890 12.474 1.00 73.62 610 LEU A C 1
ATOM 4870 O O . LEU A 1 610 ? 31.238 -21.278 13.633 1.00 73.62 610 LEU A O 1
ATOM 4874 N N . THR A 1 611 ? 30.458 -21.056 11.543 1.00 72.56 611 THR A N 1
ATOM 4875 C CA . THR A 1 611 ? 29.120 -21.591 11.833 1.00 72.56 611 THR A CA 1
ATOM 4876 C C . THR A 1 611 ? 29.197 -23.022 12.362 1.00 72.56 611 THR A C 1
ATOM 4878 O O . THR A 1 611 ? 28.532 -23.364 13.341 1.00 72.56 611 THR A O 1
ATOM 4881 N N . SER A 1 612 ? 30.031 -23.869 11.751 1.00 74.75 612 SER A N 1
ATOM 4882 C CA . SER A 1 612 ? 30.200 -25.258 12.191 1.00 74.75 612 SER A CA 1
ATOM 4883 C C . SER A 1 612 ? 30.754 -25.336 13.614 1.00 74.75 612 SER A C 1
ATOM 4885 O O . SER A 1 612 ? 30.293 -26.156 14.410 1.00 74.75 612 SER A O 1
ATOM 4887 N N . PHE A 1 613 ? 31.694 -24.455 13.955 1.00 72.19 613 PHE A N 1
ATOM 4888 C CA . PHE A 1 613 ? 32.299 -24.407 15.279 1.00 72.19 613 PHE A CA 1
ATOM 4889 C C . PHE A 1 613 ? 31.319 -23.970 16.373 1.00 72.19 613 PHE A C 1
ATOM 4891 O O . PHE A 1 613 ? 31.211 -24.631 17.410 1.00 72.19 613 PHE A O 1
ATOM 4898 N N . VAL A 1 614 ? 30.563 -22.897 16.126 1.00 71.31 614 VAL A N 1
ATOM 4899 C CA . VAL A 1 614 ? 29.563 -22.371 17.070 1.00 71.31 614 VAL A CA 1
ATOM 4900 C C . VAL A 1 614 ? 28.476 -23.415 17.336 1.00 71.31 614 VAL A C 1
ATOM 4902 O O . VAL A 1 614 ? 28.140 -23.698 18.486 1.00 71.31 614 VAL A O 1
ATOM 4905 N N . VAL A 1 615 ? 27.976 -24.068 16.284 1.00 72.88 615 VAL A N 1
ATOM 4906 C CA . VAL A 1 615 ? 26.958 -25.123 16.410 1.00 72.88 615 VAL A CA 1
ATOM 4907 C C . VAL A 1 615 ? 27.484 -26.330 17.189 1.00 72.88 615 VAL A C 1
ATOM 4909 O O . VAL A 1 615 ? 26.751 -26.910 17.992 1.00 72.88 615 VAL A O 1
ATOM 4912 N N . GLN A 1 616 ? 28.743 -26.724 16.980 1.00 74.06 616 GLN A N 1
ATOM 4913 C CA . GLN A 1 616 ? 29.352 -27.828 17.722 1.00 74.06 616 GLN A CA 1
ATOM 4914 C C . GLN A 1 616 ? 29.460 -27.514 19.220 1.00 74.06 616 GLN A C 1
ATOM 4916 O O . GLN A 1 616 ? 29.163 -28.380 20.041 1.00 74.06 616 GLN A O 1
ATOM 4921 N N . PHE A 1 617 ? 29.829 -26.284 19.585 1.00 70.81 617 PHE A N 1
ATOM 4922 C CA . PHE A 1 617 ? 29.905 -25.862 20.985 1.00 70.81 617 PHE A CA 1
ATOM 4923 C C . PHE A 1 617 ? 28.556 -25.954 21.702 1.00 70.81 617 PHE A C 1
ATOM 4925 O O . PHE A 1 617 ? 28.468 -26.547 22.777 1.00 70.81 617 PHE A O 1
ATOM 4932 N N . ILE A 1 618 ? 27.499 -25.435 21.072 1.00 67.50 618 ILE A N 1
ATOM 4933 C CA . ILE A 1 618 ? 26.146 -25.460 21.639 1.00 67.50 618 ILE A CA 1
ATOM 4934 C C . ILE A 1 618 ? 25.693 -26.906 21.883 1.00 67.50 618 ILE A C 1
ATOM 4936 O O . ILE A 1 618 ? 25.158 -27.223 22.944 1.00 67.50 618 ILE A O 1
ATOM 4940 N N . LYS A 1 619 ? 25.954 -27.812 20.929 1.00 71.00 619 LYS A N 1
ATOM 4941 C CA . LYS A 1 619 ? 25.616 -29.238 21.067 1.00 71.00 619 LYS A CA 1
ATOM 4942 C C . LYS A 1 619 ? 26.345 -29.896 22.240 1.00 71.00 619 LYS A C 1
ATOM 4944 O O . LYS A 1 619 ? 25.705 -30.540 23.062 1.00 71.00 619 LYS A O 1
ATOM 4949 N N . VAL A 1 620 ? 27.658 -29.686 22.357 1.00 67.94 620 VAL A N 1
ATOM 4950 C CA . VAL A 1 620 ? 28.477 -30.281 23.428 1.00 67.94 620 VAL A CA 1
ATOM 4951 C C . VAL A 1 620 ? 28.040 -29.803 24.817 1.00 67.94 620 VAL A C 1
ATOM 4953 O O . VAL A 1 620 ? 28.019 -30.601 25.756 1.00 67.94 620 VAL A O 1
ATOM 4956 N N . ASN A 1 621 ? 27.665 -28.529 24.963 1.00 62.72 621 ASN A N 1
ATOM 4957 C CA . ASN A 1 621 ? 27.195 -28.001 26.245 1.00 62.72 621 ASN A CA 1
ATOM 4958 C C . ASN A 1 621 ? 25.796 -28.513 26.619 1.00 62.72 621 ASN A C 1
ATOM 4960 O O . ASN A 1 621 ? 25.589 -28.873 27.777 1.00 62.72 621 ASN A O 1
ATOM 4964 N N . ASN A 1 622 ? 24.885 -28.652 25.651 1.00 61.19 622 ASN A N 1
ATOM 4965 C CA . ASN A 1 622 ? 23.575 -29.273 25.888 1.00 61.19 622 ASN A CA 1
ATOM 4966 C C . ASN A 1 622 ? 23.698 -30.771 26.253 1.00 61.19 622 ASN A C 1
ATOM 4968 O O . ASN A 1 622 ? 22.961 -31.274 27.103 1.00 61.19 622 ASN A O 1
ATOM 4972 N N . ASP A 1 623 ? 24.650 -31.498 25.657 1.00 56.31 623 ASP A N 1
ATOM 4973 C CA . ASP A 1 623 ? 24.860 -32.929 25.925 1.00 56.31 623 ASP A CA 1
ATOM 4974 C C . ASP A 1 623 ? 25.499 -33.201 27.298 1.00 56.31 623 ASP A C 1
ATOM 4976 O O . ASP A 1 623 ? 25.166 -34.194 27.954 1.00 56.31 623 ASP A O 1
ATOM 4980 N N . LYS A 1 624 ? 26.381 -32.310 27.779 1.00 55.94 624 LYS A N 1
ATOM 4981 C CA . LYS A 1 624 ? 26.886 -32.361 29.163 1.00 55.94 624 LYS A CA 1
ATOM 4982 C C . LYS A 1 624 ? 25.736 -32.232 30.169 1.00 55.94 624 LYS A C 1
ATOM 4984 O O . LYS A 1 624 ? 25.696 -32.982 31.137 1.00 55.94 624 LYS A O 1
ATOM 4989 N N . GLU A 1 625 ? 24.758 -31.372 29.894 1.00 52.31 625 GLU A N 1
ATOM 4990 C CA . GLU A 1 625 ? 23.580 -31.126 30.739 1.00 52.31 625 GLU A CA 1
ATOM 4991 C C . GLU A 1 625 ? 22.655 -32.349 30.887 1.00 52.31 625 GLU A C 1
ATOM 4993 O O . GLU A 1 625 ? 22.193 -32.677 31.987 1.00 52.31 625 GLU A O 1
ATOM 4998 N N . ASN A 1 626 ? 22.438 -33.087 29.795 1.00 48.69 626 ASN A N 1
ATOM 4999 C CA . ASN A 1 626 ? 21.641 -34.320 29.798 1.00 48.69 626 ASN A CA 1
ATOM 5000 C C . ASN A 1 626 ? 22.287 -35.466 30.600 1.00 48.69 626 ASN A C 1
ATOM 5002 O O . ASN A 1 626 ? 21.595 -36.398 31.016 1.00 48.69 626 ASN A O 1
ATOM 5006 N N . ASN A 1 627 ? 23.602 -35.412 30.831 1.00 39.66 627 ASN A N 1
ATOM 5007 C CA . ASN A 1 627 ? 24.318 -36.396 31.642 1.00 39.66 627 ASN A CA 1
ATOM 5008 C C . ASN A 1 627 ? 24.402 -35.994 33.123 1.00 39.66 627 ASN A C 1
ATOM 5010 O O . ASN A 1 627 ? 24.262 -36.864 33.981 1.00 39.66 627 ASN A O 1
ATOM 5014 N N . THR A 1 628 ? 24.544 -34.704 33.448 1.00 43.44 628 THR A N 1
ATOM 5015 C CA . THR A 1 628 ? 24.555 -34.226 34.846 1.00 43.44 628 THR A CA 1
ATOM 5016 C C . THR A 1 628 ? 23.163 -34.285 35.488 1.00 43.44 628 THR A C 1
ATOM 5018 O O . THR A 1 628 ? 23.037 -34.656 36.653 1.00 43.44 628 THR A O 1
ATOM 5021 N N . SER A 1 629 ? 22.098 -34.020 34.722 1.00 40.09 629 SER A N 1
ATOM 5022 C CA . SER A 1 629 ? 20.701 -34.132 35.188 1.00 40.09 629 SER A CA 1
ATOM 5023 C C . SER A 1 629 ? 20.252 -35.571 35.488 1.00 40.09 629 SER A C 1
ATOM 5025 O O . SER A 1 629 ? 19.326 -35.779 36.271 1.00 40.09 629 SER A O 1
ATOM 5027 N N . LYS A 1 630 ? 20.940 -36.588 34.946 1.00 34.06 630 LYS A N 1
ATOM 5028 C CA . LYS A 1 630 ? 20.722 -38.002 35.305 1.00 34.06 630 LYS A CA 1
ATOM 5029 C C . LYS A 1 630 ? 21.331 -38.398 36.655 1.00 34.06 630 LYS A C 1
ATOM 5031 O O . LYS A 1 630 ? 20.936 -39.424 37.201 1.00 34.06 630 LYS A O 1
ATOM 5036 N N . GLN A 1 631 ? 22.260 -37.613 37.209 1.00 33.16 631 GLN A N 1
ATOM 5037 C CA . GLN A 1 631 ? 22.859 -37.871 38.529 1.00 33.16 631 GLN A CA 1
ATOM 5038 C C . GLN A 1 631 ? 22.099 -37.214 39.693 1.00 33.16 631 GLN A C 1
ATOM 5040 O O . GLN A 1 631 ? 22.314 -37.586 40.844 1.00 33.16 631 GLN A O 1
ATOM 5045 N N . THR A 1 632 ? 21.157 -36.312 39.415 1.00 32.69 632 THR A N 1
ATOM 5046 C CA . THR A 1 632 ? 20.305 -35.641 40.409 1.00 32.69 632 THR A CA 1
ATOM 5047 C C . THR A 1 632 ? 18.820 -35.927 40.155 1.00 32.69 632 THR A C 1
ATOM 5049 O O . THR A 1 632 ? 18.003 -35.023 40.030 1.00 32.69 632 THR A O 1
ATOM 5052 N N . GLN A 1 633 ? 18.434 -37.207 40.110 1.00 31.86 633 GLN A N 1
ATOM 5053 C CA . GLN A 1 633 ? 17.025 -37.617 40.1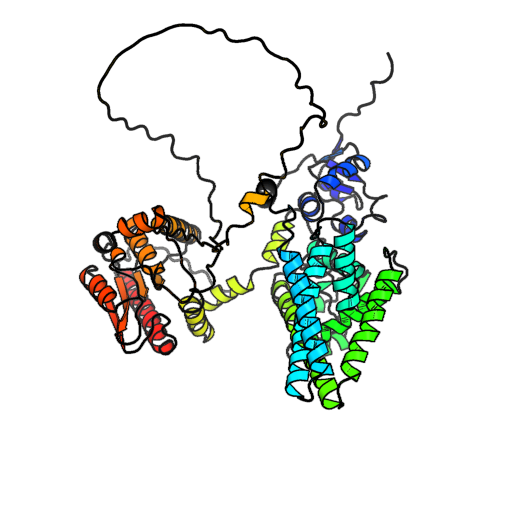82 1.00 31.86 633 GLN A CA 1
ATOM 5054 C C . GLN A 1 633 ? 16.697 -38.263 41.536 1.00 31.86 633 GLN A C 1
ATOM 5056 O O . GLN A 1 633 ? 16.809 -39.471 41.718 1.00 31.86 633 GLN A O 1
ATOM 5061 N N . PHE A 1 634 ? 16.191 -37.452 42.465 1.00 29.94 634 PHE A N 1
ATOM 5062 C CA . PHE A 1 634 ? 15.147 -37.870 43.404 1.00 29.94 634 PHE A CA 1
ATOM 5063 C C . PHE A 1 634 ? 14.131 -36.727 43.505 1.00 29.94 634 PHE A C 1
ATOM 5065 O O . PHE A 1 634 ? 14.397 -35.714 44.141 1.00 29.94 634 PHE A O 1
ATOM 5072 N N . GLY A 1 635 ? 12.979 -36.884 42.841 1.00 27.38 635 GLY A N 1
ATOM 5073 C CA . GLY A 1 635 ? 11.857 -35.937 42.928 1.00 27.38 635 GLY A CA 1
ATOM 5074 C C . GLY A 1 635 ? 11.189 -35.579 41.596 1.00 27.38 635 GLY A C 1
ATOM 5075 O O . GLY A 1 635 ? 11.337 -34.467 41.115 1.00 27.38 635 GLY A O 1
ATOM 5076 N N . ARG A 1 636 ? 10.455 -36.548 41.029 1.00 29.06 636 ARG A N 1
ATOM 5077 C CA . ARG A 1 636 ? 9.302 -36.463 40.090 1.00 29.06 636 ARG A CA 1
ATOM 5078 C C . ARG A 1 636 ? 8.613 -35.075 39.976 1.00 29.06 636 ARG A C 1
ATOM 5080 O O . ARG A 1 636 ? 8.454 -34.401 40.982 1.00 29.06 636 ARG A O 1
ATOM 5087 N N . VAL A 1 637 ? 8.027 -34.658 38.842 1.00 28.34 637 VAL A N 1
ATOM 5088 C CA . VAL A 1 637 ? 7.048 -35.375 37.990 1.00 28.34 637 VAL A CA 1
ATOM 5089 C C . VAL A 1 637 ? 7.116 -34.898 36.527 1.00 28.34 637 VAL A C 1
ATOM 5091 O O . VAL A 1 637 ? 6.803 -33.746 36.238 1.00 28.34 637 VAL A O 1
ATOM 5094 N N . ASP A 1 638 ? 7.385 -35.823 35.604 1.00 30.05 638 ASP A N 1
ATOM 5095 C CA . ASP A 1 638 ? 7.075 -35.672 34.179 1.00 30.05 638 ASP A CA 1
ATOM 5096 C C . ASP A 1 638 ? 5.561 -35.799 33.945 1.00 30.05 638 ASP A C 1
ATOM 5098 O O . ASP A 1 638 ? 4.934 -36.782 34.354 1.00 30.05 638 ASP A O 1
ATOM 5102 N N . LYS A 1 639 ? 4.969 -34.841 33.225 1.00 26.52 639 LYS A N 1
ATOM 5103 C CA . LYS A 1 639 ? 3.747 -35.082 32.446 1.00 26.52 639 LYS A CA 1
ATOM 5104 C C . LYS A 1 639 ? 4.084 -34.912 30.963 1.00 26.52 639 LYS A C 1
ATOM 5106 O O . LYS A 1 639 ? 4.521 -33.829 30.580 1.00 26.52 639 LYS A O 1
ATOM 5111 N N . PRO A 1 640 ? 3.871 -35.936 30.121 1.00 29.69 640 PRO A N 1
ATOM 5112 C CA . PRO A 1 640 ? 4.104 -35.825 28.693 1.00 29.69 640 PRO A CA 1
ATOM 5113 C C . PRO A 1 640 ? 2.951 -35.042 28.059 1.00 29.69 640 PRO A C 1
ATOM 5115 O O . PRO A 1 640 ? 1.789 -35.431 28.185 1.00 29.69 640 PRO A O 1
ATOM 5118 N N . PHE A 1 641 ? 3.258 -33.956 27.349 1.00 24.30 641 PHE A N 1
ATOM 5119 C CA . PHE A 1 641 ? 2.320 -33.419 26.370 1.00 24.30 641 PHE A CA 1
ATOM 5120 C C . PHE A 1 641 ? 2.441 -34.248 25.092 1.00 24.30 641 PHE A C 1
ATOM 5122 O O . PHE A 1 641 ? 3.461 -34.239 24.406 1.00 24.30 641 PHE A O 1
ATOM 5129 N N . HIS A 1 642 ? 1.385 -35.008 24.809 1.00 26.61 642 HIS A N 1
ATOM 5130 C CA . HIS A 1 642 ? 1.164 -35.633 23.516 1.00 26.61 642 HIS A CA 1
ATOM 5131 C C . HIS A 1 642 ? 1.080 -34.557 22.432 1.00 26.61 642 HIS A C 1
ATOM 5133 O O . HIS A 1 642 ? 0.246 -33.658 22.512 1.00 26.61 642 HIS A O 1
ATOM 5139 N N . SER A 1 643 ? 1.905 -34.692 21.395 1.00 27.50 643 SER A N 1
ATOM 5140 C CA . SER A 1 643 ? 1.697 -33.996 20.134 1.00 27.50 643 SER A CA 1
ATOM 5141 C C . SER A 1 643 ? 0.436 -34.532 19.457 1.00 27.50 643 SER A C 1
ATOM 5143 O O . SER A 1 643 ? 0.268 -35.744 19.300 1.00 27.50 643 SER A O 1
ATOM 5145 N N . ARG A 1 644 ? -0.450 -33.625 19.047 1.00 25.55 644 ARG A N 1
ATOM 5146 C CA . ARG A 1 644 ? -1.413 -33.830 17.962 1.00 25.55 644 ARG A CA 1
ATOM 5147 C C . ARG A 1 644 ? -1.872 -32.458 17.463 1.00 25.55 644 ARG A C 1
ATOM 5149 O O . ARG A 1 644 ? -2.647 -31.807 18.154 1.00 25.55 644 ARG A O 1
ATOM 5156 N N . PHE A 1 645 ? -1.435 -32.162 16.237 1.00 31.58 645 PHE A N 1
ATOM 5157 C CA . PHE A 1 645 ? -1.787 -31.033 15.366 1.00 31.58 645 PHE A CA 1
ATOM 5158 C C . PHE A 1 645 ? -1.138 -29.687 15.670 1.00 31.58 645 PHE A C 1
ATOM 5160 O O . PHE A 1 645 ? -1.183 -29.238 16.833 1.00 31.58 645 PHE A O 1
#

Secondary structure (DSSP, 8-state):
--S----PPPEEE-HHHHTT-SSEEEETTEEEE-TTTGGG-TT-SHHHHHTTTSB-HHHHHHHS-GGGHHHHGGGEEEEEES-----HHHHHHHHHHHHHHHTTTTS---HHHHHHHHHHHHHHHHHHHHHHH---HHHHHHHHHHHHHHHHHHHHHHHHHHHS--SSSHHHHHHHHHIIIIITT---HHHHHHHHHHHHHSTTBTTT-GGG--TTT--SSGGGGG-EEETTTTEEE---HHHHHHHHTHHHHHHHHHHHHHHHHHHHHHHHHHSSS--TTHHHHHHHHHHHHHHHHHHHHTSSSHHHHHHHHHHHHHHHHHHHHHHHHHHHTS--B-SSPPSTTHHHHHHHTT--HHHHHHHHTT-TTSSHHHHHHHHHHHSSSSS-SS---------SSS-S-----------------------------PPPPS---PPP-HHHHHHHTTS-----EEE---HHHHHHHHHHHHHHHHHTT-----EEEETHHHHHHHHHHHHH---SEEEEES--S-GGG------TT--EEE-HHHHHHHHH--HHHHHHHS-S-EEEEEEEESSS-SSS-HHHHHHHHHH-SSEEEEEEET--TT-TT-HHHHHHHHHHHHHHHHHHHHHHTTTS--S----------

InterPro domains:
  IPR001199 Cytochrome b5-like heme/steroid binding domain [PF00173] (15-79)
  IPR001199 Cytochrome b5-like heme/steroid binding domain [PS50255] (10-81)
  IPR001199 Cytochrome b5-like heme/steroid binding domain [SM01117] (13-81)
  IPR005804 Fatty acid desaturase domain [PF00487] (146-355)
  IPR012171 Fatty acid desaturase [PTHR19353] (6-568)
  IPR029058 Alpha/Beta hydrolase fold [G3DSA:3.40.50.1820] (458-621)
  IPR029058 Alpha/Beta hydrolase fold [SSF53474] (466-621)
  IPR036400 Cytochrome b5-like heme/steroid binding domain superfamily [G3DSA:3.10.120.10] (9-80)
  IPR036400 Cytochrome b5-like heme/steroid binding domain superfamily [SSF55856] (8-80)

Foldseek 3Di:
DDDDPDPPDQAEDELVRQQVWQQWEAAPQFIFGCPVVQPVDLLHNLLRRLQGSAHFNPVCLQQDDPVVVVVRVVGTPSYGYPDPPADPVNVVSVVVSVVCVVVCVQPAPQPVLVVLVVLLVVLVVCLLCQLQPDPDLVSNLVNLLSLLVSLVSLVVLLVCLLRGVNDPDVVVSVVSNLCSAQQSQNFQSSLCSNLVSQCLSFPQAQQRHPVQLDPLQEHLDPVCQVWDQRPSVRGIRDCDPSSVVNHVCCVVCVLVVLLVVSVVRNVSRVCVLPDPDDDPPSVSSVVSSVNNVPVVVVSLVSHDDPVSSVSSNSSSSNSNSVVSVQVCVQASPFDHDYDRDHNSCSVVSSVSRGDCPVVVLVVVLVPPVDPSVLVVVLCVLFVPPPPPPDDDPPPPDPDPPPPDPDDDDDDDDDDDDDDDDDDDDDDDDDDDDDDDDPDDDDDDDPPVVVVVPPPPDPPEDEDADALVVVLVVVVVVVVVCVVVVDQAAEDEDAECRQLSVLLNLLPVVRYQEYEYELYAQQLLPDDQDDDPPDHYDYDPNRNVNSVVSNSLVSQLSRDLRQYEYEYEADDPEPGGHPVRQVVSVVRHPRYHYHYHYPAYSSSVVPSVVVVVVVVVVSVVSVVVVVVVVVVDDDDDDDDDDDDDD

Radius of gyration: 32.16 Å; chains: 1; bounding box: 86×81×94 Å

pLDDT: mean 71.2, std 23.93, range [22.14, 97.44]

Organism: Medicago truncatula (NCBI:txid3880)

Sequence (645 aa):
MARNELLGKPTYISLQELQKHNKRVAIDGKIYDVSKWANHHPGGEFPLISLAGQEVTEAFLAFHPPTAYNRLNTFFTGSYLCDCAVSDVSRDYQNLFSELTEMGFFEYKGCGVLLMISLIIVMLCVSVCGVLFSDSSCVCVCCGGLMGFLWIQSGWISHDSCHYQIMANCNWNWFVQILSGNFLSSISMEWWKWNHNAHHLACNSLDFDPDLQHLPFFVVSSKFFTSLTSCFHDRKMNFDSFARFLVSYQHWSYCPGICLARFNLFARSFFLLLSNRKVPNRKIELLGLLVFWIWYPLLVSCLPNWGERVLFVIASFSVTGIQHVQFTFNHFSASVYIGQPTSHDWFEKQTSGTLDTLRNAALQARDLTKPIPRNLVWEAGVTHPYKTGGLSPLINSSQDSYLSDVGLNPTRELAANTPPHTSAPRPNGPEAWRCRKPNDMDPIDSHAMRRISRRKVKVRFSVVITYYREVEDLCAIVQHFHDEKYVITSIFCHSKGCNMVLLYASKYKDIRSVVDISGRFNLAKGKAHHLGKITYNVTEESLMDCLNTIIHLACLSIPEIAGKGVDSSESMDKTIPAEDALEFAKSISNHELRIIEGAGIEYTCHQDELTSFVVQFIKVNNDKENNTSKQTQFGRVDKPFHSRF